Protein AF-A0A3B8U993-F1 (afdb_monomer)

Sequence (483 aa):
MKATYLSRSAKITALLLCTVLLACLLTGCTVPVTQRNLIAAALGPTAASFFPNSAQVQTDTAGAALPCYYDTASGTTYYVCEDLNKVSATEYGYTLRAFYFQNGVLRNRTLATRTVLYNASGQTFTSCRDYAGNAITDADYENYADRYFSSCSKVSVSLDSGTAAANQPLVVTPTPTPIPTPAPTPTPEPASYYGPAPVITKNPTSESLAIGGTTWFISHAQNASRLTWQAVSPAGLVYTTAEALSLHPGLVLENQANDTLAVRNVPASLNGWGFQARFEGTGGVAVSSAAYIYVGDYVGAYQSVLSAYRAAYQVGGHTAQYAVSSGLSPMIAHSSHVGYAFKDLDKDGIPELFIAGLNTDDEARSVMYDVYTLSGGVPARIAVSSDQEKFYLCTDNALFCEGSRGAGLAHAFIYRFSNNSLRAVEGYMSTFTGSSRDGYYYQSGSYSPEPRDGDVPVSQSTFSSRVYERENTVFQLLLTQIA

Foldseek 3Di:
DDDPPPACVVVVVVVVVVVVVVLVVPPPPDDPPVLVVLLVVVCPPPPPPDDDDDDDDPPPDPWDFFKWWADPVVRKIWTWDKDWHDPDPFKIKIWIKIWIDDPNDIDMATAKMKMWGQDPVRDIDIWIAGSVGDTDDPVCVVCRVCVVRVNTDIDTRTPDDDDDDDDDDDDDDYDDDDDDDDDDDDDDDPPQPQDAWKAWPDFFAAFEDEQQDKDKTFTDTPQFPAKAKWKAALVRDIHHPVVVCVQFPQWDWDDPDRTMIITGNHHQSQANMWMWMWTQHSNGIDIHDTHGYHYDNVCVLCVVVLVLQVVCLVVVVQALVSQVVSVWFRCSVFANFKFWDWDCLAPPSWTKIWIAHDPGDPVRQQWTQWIWGQDVSHTDTADGDHPFKTWFQFLNSWIWIWGDDPPGKTKIFIWGDDPRYTWTAKMWIWDDDDHDTDWIWIDGTHDDSDDDVPTHTDDPVVRVVVRVVRVVRGDHDDTDTSD

Secondary structure (DSSP, 8-state):
-------THHHHHHHHHHHHHHHHHHS-----HHHHHHHHHH--S--S-------------SSPPEEEEEETTTTEEEEEEEEEEE-SSSEEEEEEEEEEEETTEEEEEEEEEEEEEE-TTS-EEEEEEETTS-EE-HHHHHTHHHHHTTTSEEEEE----S-----------------PPPPPPPPPPP---PPPPPEEEE----EEEETT--EEEE-EEES-SEEEEEEE-TTS-EEEHHHHHHHSTT-EEEEETTTEEEEES--GGGTTEEEEEEEEETTEEEEPPPEEEEEE-HHHHTHHHHHHHHHHHHTT--SHHHHHHTTS-GGGGGEEEEEEEEE-SSSSS-PEEEEEEEEE-GGGTTEEEEEEEEETTEEEEEEE--SSEEEEEBTTSPEEEEEE-SSS-EEEEEEEEETTEEEEEEEEEEEEETTEEEEEEEEESS--SS--TTPEEE-HHHHHHHHHHHHTTBPPP-PEE--

Radius of gyration: 31.28 Å; Cα contacts (8 Å, |Δi|>4): 904; chains: 1; bounding box: 81×72×87 Å

pLDDT: mean 72.12, std 22.64, range [21.84, 97.94]

Structure (mmCIF, N/CA/C/O backbone):
data_AF-A0A3B8U993-F1
#
_entry.id   AF-A0A3B8U993-F1
#
loop_
_atom_site.group_PDB
_atom_site.id
_atom_site.type_symbol
_atom_site.label_atom_id
_atom_site.label_alt_id
_atom_site.label_comp_id
_atom_site.label_asym_id
_atom_site.label_entity_id
_atom_site.label_seq_id
_atom_site.pdbx_PDB_ins_code
_atom_site.Cartn_x
_atom_site.Cartn_y
_atom_site.Cartn_z
_atom_site.occupancy
_atom_site.B_iso_or_equiv
_atom_site.auth_seq_id
_atom_site.auth_comp_id
_atom_site.auth_asym_id
_atom_site.auth_atom_id
_atom_site.pdbx_PDB_model_num
ATOM 1 N N . MET A 1 1 ? -15.490 31.020 -18.865 1.00 29.59 1 MET A N 1
ATOM 2 C CA . MET A 1 1 ? -16.069 29.658 -18.799 1.00 29.59 1 MET A CA 1
ATOM 3 C C . MET A 1 1 ? -16.563 29.417 -17.385 1.00 29.59 1 MET A C 1
ATOM 5 O O . MET A 1 1 ? -15.827 29.698 -16.450 1.00 29.59 1 MET A O 1
ATOM 9 N N . LYS A 1 2 ? -17.830 29.012 -17.238 1.00 22.36 2 LYS A N 1
ATOM 10 C CA . LYS A 1 2 ? -18.519 28.809 -15.955 1.00 22.36 2 LYS A CA 1
ATOM 11 C C . LYS A 1 2 ? -17.889 27.635 -15.193 1.00 22.36 2 LYS A C 1
ATOM 13 O O . LYS A 1 2 ? -18.068 26.494 -15.603 1.00 22.36 2 LYS A O 1
ATOM 18 N N . ALA A 1 3 ? -17.197 27.911 -14.090 1.00 22.47 3 ALA A N 1
ATOM 19 C CA . ALA A 1 3 ? -16.941 26.906 -13.066 1.00 22.47 3 ALA A CA 1
ATOM 20 C C . ALA A 1 3 ? -18.228 26.749 -12.247 1.00 22.47 3 ALA A C 1
ATOM 22 O O . ALA A 1 3 ? -18.668 27.680 -11.572 1.00 22.47 3 ALA A O 1
ATOM 23 N N . THR A 1 4 ? -18.872 25.594 -12.367 1.00 23.33 4 THR A N 1
ATOM 24 C CA . THR A 1 4 ? -20.037 25.223 -11.566 1.00 23.33 4 THR A CA 1
ATOM 25 C C . THR A 1 4 ? -19.590 25.111 -10.107 1.00 23.33 4 THR A C 1
ATOM 27 O O . THR A 1 4 ? -19.001 24.112 -9.705 1.00 23.33 4 THR A O 1
ATOM 30 N N . TYR A 1 5 ? -19.817 26.163 -9.316 1.00 22.88 5 TYR A N 1
ATOM 31 C CA . TYR A 1 5 ? -19.627 26.140 -7.868 1.00 22.88 5 TYR A CA 1
ATOM 32 C C . TYR A 1 5 ? -20.626 25.144 -7.264 1.00 22.88 5 TYR A C 1
ATOM 34 O O . TYR A 1 5 ? -21.786 25.472 -7.022 1.00 22.88 5 TYR A O 1
ATOM 42 N N . LEU A 1 6 ? -20.179 23.914 -7.009 1.00 25.19 6 LEU A N 1
ATOM 43 C CA . LEU A 1 6 ? -20.832 23.054 -6.029 1.00 25.19 6 LEU A CA 1
ATOM 44 C C . LEU A 1 6 ? -20.708 23.760 -4.674 1.00 25.19 6 LEU A C 1
ATOM 46 O O . LEU A 1 6 ? -19.609 23.915 -4.140 1.00 25.19 6 LEU A O 1
ATOM 50 N N . SER A 1 7 ? -21.831 24.268 -4.163 1.00 25.94 7 SER A N 1
ATOM 51 C CA . SER A 1 7 ? -21.868 24.977 -2.883 1.00 25.94 7 SER A CA 1
ATOM 52 C C . SER A 1 7 ? -21.294 24.094 -1.765 1.00 25.94 7 SER A C 1
ATOM 54 O O . SER A 1 7 ? -21.524 22.881 -1.737 1.00 25.94 7 SER A O 1
ATOM 56 N N . ARG A 1 8 ? -20.554 24.698 -0.821 1.00 31.70 8 ARG A N 1
ATOM 57 C CA . ARG A 1 8 ? -19.961 24.028 0.358 1.00 31.70 8 ARG A CA 1
ATOM 58 C C . ARG A 1 8 ? -20.963 23.181 1.161 1.00 31.70 8 ARG A C 1
ATOM 60 O O . ARG A 1 8 ? -20.534 22.275 1.869 1.00 31.70 8 ARG A O 1
ATOM 67 N N . SER A 1 9 ? -22.267 23.408 0.980 1.00 31.33 9 SER A N 1
ATOM 68 C CA . SER A 1 9 ? -23.347 22.576 1.517 1.00 31.33 9 SER A CA 1
ATOM 69 C C . SER A 1 9 ? -23.180 21.093 1.162 1.00 31.33 9 SER A C 1
ATOM 71 O O . SER A 1 9 ? -23.386 20.258 2.029 1.00 31.33 9 SER A O 1
ATOM 73 N N . ALA A 1 10 ? -22.727 20.739 -0.048 1.00 28.20 10 ALA A N 1
ATOM 74 C CA . ALA A 1 10 ? -22.593 19.333 -0.452 1.00 28.20 10 ALA A CA 1
ATOM 75 C C . ALA A 1 10 ? -21.466 18.580 0.289 1.00 28.20 10 ALA A C 1
ATOM 77 O O . ALA A 1 10 ? -21.561 17.371 0.486 1.00 28.20 10 ALA A O 1
ATOM 78 N N . LYS A 1 11 ? -20.416 19.288 0.737 1.00 32.31 11 LYS A N 1
ATOM 79 C CA . LYS A 1 11 ? -19.276 18.691 1.459 1.00 32.31 11 LYS A CA 1
ATOM 80 C C . LYS A 1 11 ? -19.574 18.468 2.945 1.00 32.31 11 LYS A C 1
ATOM 82 O O . LYS A 1 11 ? -19.127 17.472 3.501 1.00 32.31 11 LYS A O 1
ATOM 87 N N . ILE A 1 12 ? -20.362 19.349 3.564 1.00 35.53 12 ILE A N 1
ATOM 88 C CA . ILE A 1 12 ? -20.802 19.192 4.961 1.00 35.53 12 ILE A CA 1
ATOM 89 C C . ILE A 1 12 ? -21.883 18.111 5.052 1.00 35.53 12 ILE A C 1
ATOM 91 O O . ILE A 1 12 ? -21.781 17.231 5.899 1.00 35.53 12 ILE A O 1
ATOM 95 N N . THR A 1 13 ? -22.833 18.073 4.107 1.00 34.38 13 THR A N 1
ATOM 96 C CA . THR A 1 13 ? -23.844 17.006 4.048 1.00 34.38 13 THR A CA 1
ATOM 97 C C . THR A 1 13 ? -23.217 15.616 3.865 1.00 34.38 13 THR A C 1
ATOM 99 O O . THR A 1 13 ? -23.714 14.668 4.456 1.00 34.38 13 THR A O 1
ATOM 102 N N . ALA A 1 14 ? -22.105 15.482 3.128 1.00 32.84 14 ALA A N 1
ATOM 103 C CA . ALA A 1 14 ? -21.387 14.211 2.958 1.00 32.84 14 ALA A CA 1
ATOM 104 C C . ALA A 1 14 ? -20.614 13.761 4.217 1.00 32.84 14 ALA A C 1
ATOM 106 O O . ALA A 1 14 ? -20.603 12.574 4.539 1.00 32.84 14 ALA A O 1
ATOM 107 N N . LEU A 1 15 ? -20.003 14.697 4.954 1.00 38.47 15 LEU A N 1
ATOM 108 C CA . LEU A 1 15 ? -19.276 14.390 6.191 1.00 38.47 15 LEU A CA 1
ATOM 109 C C . LEU A 1 15 ? -20.244 14.028 7.329 1.00 38.47 15 LEU A C 1
ATOM 111 O O . LEU A 1 15 ? -20.003 13.069 8.054 1.00 38.47 15 LEU A O 1
ATOM 115 N N . LEU A 1 16 ? -21.384 14.724 7.416 1.00 39.06 16 LEU A N 1
ATOM 116 C CA . LEU A 1 16 ? -22.453 14.421 8.371 1.00 39.06 16 LEU A CA 1
ATOM 117 C C . LEU A 1 16 ? -23.240 13.154 7.999 1.00 39.06 16 LEU A C 1
ATOM 119 O O . LEU A 1 16 ? -23.689 12.447 8.898 1.00 39.06 16 LEU A O 1
ATOM 123 N N . LEU A 1 17 ? -23.347 12.821 6.701 1.00 38.59 17 LEU A N 1
ATOM 124 C CA . LEU A 1 17 ? -23.821 11.510 6.235 1.00 38.59 17 LEU A CA 1
ATOM 125 C C . LEU A 1 17 ? -22.990 10.394 6.875 1.00 38.59 17 LEU A C 1
ATOM 127 O O . LEU A 1 17 ? -23.565 9.461 7.422 1.00 38.59 17 LEU A O 1
ATOM 131 N N . CYS A 1 18 ? -21.658 10.518 6.863 1.00 37.22 18 CYS A N 1
ATOM 132 C CA . CYS A 1 18 ? -20.763 9.557 7.507 1.00 37.22 18 CYS A CA 1
ATOM 133 C C . CYS A 1 18 ? -20.989 9.491 9.023 1.00 37.22 18 CYS A C 1
ATOM 135 O O . CYS A 1 18 ? -21.113 8.395 9.557 1.00 37.22 18 CYS A O 1
ATOM 137 N N . THR A 1 19 ? -21.112 10.624 9.719 1.00 41.69 19 THR A N 1
ATOM 138 C CA . THR A 1 19 ? -21.264 10.640 11.187 1.00 41.69 19 THR A CA 1
ATOM 139 C C . THR A 1 19 ? -22.627 10.112 11.657 1.00 41.69 19 THR A C 1
ATOM 141 O O . THR A 1 19 ? -22.698 9.398 12.655 1.00 41.69 19 THR A O 1
ATOM 144 N N . VAL A 1 20 ? -23.710 10.395 10.922 1.00 37.22 20 VAL A N 1
ATOM 145 C CA . VAL A 1 20 ? -25.069 9.906 11.231 1.00 37.22 20 VAL A CA 1
ATOM 146 C C . VAL A 1 20 ? -25.235 8.424 10.859 1.00 37.22 20 VAL A C 1
ATOM 148 O O . VAL A 1 20 ? -25.866 7.678 11.612 1.00 37.22 20 VAL A O 1
ATOM 151 N N . LEU A 1 21 ? -24.625 7.956 9.758 1.00 40.69 21 LEU A N 1
ATOM 152 C CA . LEU A 1 21 ? -24.579 6.524 9.422 1.00 40.69 21 LEU A CA 1
ATOM 153 C C . LEU A 1 21 ? -23.723 5.726 10.421 1.00 40.69 21 LEU A C 1
ATOM 155 O O . LEU A 1 21 ? -24.114 4.619 10.793 1.00 40.69 21 LEU A O 1
ATOM 159 N N . LEU A 1 22 ? -22.620 6.298 10.918 1.00 39.06 22 LEU A N 1
ATOM 160 C CA . LEU A 1 22 ? -21.771 5.690 11.948 1.00 39.06 22 LEU A CA 1
ATOM 161 C C . LEU A 1 22 ? -22.490 5.625 13.313 1.00 39.06 22 LEU A C 1
ATOM 163 O O . LEU A 1 22 ? -22.424 4.604 13.994 1.00 39.06 22 LEU A O 1
ATOM 167 N N . ALA A 1 23 ? -23.272 6.651 13.674 1.00 37.06 23 ALA A N 1
ATOM 168 C CA . ALA A 1 23 ? -24.102 6.652 14.884 1.00 37.06 23 ALA A CA 1
ATOM 169 C C . ALA A 1 23 ? -25.239 5.606 14.846 1.00 37.06 23 ALA A C 1
ATOM 171 O O . ALA A 1 23 ? -25.554 5.006 15.876 1.00 37.06 23 ALA A O 1
ATOM 172 N N . CYS A 1 24 ? -25.822 5.333 13.669 1.00 35.84 24 CYS A N 1
ATOM 173 C CA . CYS A 1 24 ? -26.823 4.269 13.483 1.00 35.84 24 CYS A CA 1
ATOM 174 C C . CYS A 1 24 ? -26.232 2.853 13.614 1.00 35.84 24 CYS A C 1
ATOM 176 O O . CYS A 1 24 ? -26.935 1.935 14.036 1.00 35.84 24 CYS A O 1
ATOM 178 N N . LEU A 1 25 ? -24.956 2.672 13.257 1.00 37.16 25 LEU A N 1
ATOM 179 C CA . LEU A 1 25 ? -24.242 1.391 13.337 1.00 37.16 25 LEU A CA 1
ATOM 180 C C . LEU A 1 25 ? -23.706 1.090 14.749 1.00 37.16 25 LEU A C 1
ATOM 182 O O . LEU A 1 25 ? -23.611 -0.079 15.116 1.00 37.16 25 LEU A O 1
ATOM 186 N N . LEU A 1 26 ? -23.395 2.120 15.548 1.00 34.59 26 LEU A N 1
ATOM 187 C CA . LEU A 1 26 ? -22.690 1.980 16.833 1.00 34.59 26 LEU A CA 1
ATOM 188 C C . LEU A 1 26 ? -23.579 1.968 18.093 1.00 34.59 26 LEU A C 1
ATOM 190 O O . LEU A 1 26 ? -23.107 1.545 19.144 1.00 34.59 26 LEU A O 1
ATOM 194 N N . THR A 1 27 ? -24.842 2.409 18.038 1.00 34.06 27 THR A N 1
ATOM 195 C CA . THR A 1 27 ? -25.625 2.694 19.269 1.00 34.06 27 THR A CA 1
ATOM 196 C C . THR A 1 27 ? -26.659 1.643 19.682 1.00 34.06 27 THR A C 1
ATOM 198 O O . THR A 1 27 ? -27.356 1.839 20.671 1.00 34.06 27 THR A O 1
ATOM 201 N N . GLY A 1 28 ? -26.779 0.501 18.995 1.00 31.83 28 GLY A N 1
ATOM 202 C CA . GLY A 1 28 ? -27.646 -0.595 19.466 1.00 31.83 28 GLY A CA 1
ATOM 203 C C . GLY A 1 28 ? -29.146 -0.264 19.568 1.00 31.83 28 GLY A C 1
ATOM 204 O O . GLY A 1 28 ? -29.906 -1.059 20.120 1.00 31.83 28 GLY A O 1
ATOM 205 N N . CYS A 1 29 ? -29.607 0.861 19.014 1.00 28.47 29 CYS A N 1
ATOM 206 C CA . CYS A 1 29 ? -31.029 1.181 18.949 1.00 28.47 29 CYS A CA 1
ATOM 207 C C . CYS A 1 29 ? -31.771 0.156 18.075 1.00 28.47 29 CYS A C 1
ATOM 209 O O . CYS A 1 29 ? -31.308 -0.246 17.001 1.00 28.47 29 CYS A O 1
ATOM 211 N N . THR A 1 30 ? -32.941 -0.281 18.537 1.00 31.62 30 THR A N 1
ATOM 212 C CA . THR A 1 30 ? -33.818 -1.249 17.867 1.00 31.62 30 THR A CA 1
ATOM 213 C C . THR A 1 30 ? -34.430 -0.661 16.596 1.00 31.62 30 THR A C 1
ATOM 215 O O . THR A 1 30 ? -35.595 -0.284 16.564 1.00 31.62 30 THR A O 1
ATOM 218 N N . VAL A 1 31 ? -33.639 -0.596 15.526 1.00 32.00 31 VAL A N 1
ATOM 219 C CA . VAL A 1 31 ? -34.139 -0.420 14.160 1.00 32.00 31 VAL A CA 1
ATOM 220 C C . VAL A 1 31 ? -34.565 -1.798 13.632 1.00 32.00 31 VAL A C 1
ATOM 222 O O . VAL A 1 31 ? -33.750 -2.730 13.687 1.00 32.00 31 VAL A O 1
ATOM 225 N N . PRO A 1 32 ? -35.805 -1.965 13.128 1.00 33.34 32 PRO A N 1
ATOM 226 C CA . PRO A 1 32 ? -36.284 -3.231 12.579 1.00 33.34 32 PRO A CA 1
ATOM 227 C C . PRO A 1 32 ? -35.337 -3.781 11.503 1.00 33.34 32 PRO A C 1
ATOM 229 O O . PRO A 1 32 ? -34.896 -3.057 10.609 1.00 33.34 32 PRO A O 1
ATOM 232 N N . VAL A 1 33 ? -35.037 -5.082 11.584 1.00 32.56 33 VAL A N 1
ATOM 233 C CA . VAL A 1 33 ? -34.058 -5.814 10.748 1.00 32.56 33 VAL A CA 1
ATOM 234 C C . VAL A 1 33 ? -34.261 -5.587 9.240 1.00 32.56 33 VAL A C 1
ATOM 236 O O . VAL A 1 33 ? -33.299 -5.560 8.476 1.00 32.56 33 VAL A O 1
ATOM 239 N N . THR A 1 34 ? -35.494 -5.329 8.809 1.00 31.52 34 THR A N 1
ATOM 240 C CA . THR A 1 34 ? -35.859 -5.026 7.419 1.00 31.52 34 THR A CA 1
ATOM 241 C C . THR A 1 34 ? -35.257 -3.725 6.876 1.00 31.52 34 THR A C 1
ATOM 243 O O . THR A 1 34 ? -35.004 -3.653 5.677 1.00 31.52 34 THR A O 1
ATOM 246 N N . GLN A 1 35 ? -34.952 -2.723 7.712 1.00 29.67 35 GLN A N 1
ATOM 247 C CA . GLN A 1 35 ? -34.279 -1.493 7.263 1.00 29.67 35 GLN A CA 1
ATOM 248 C C . GLN A 1 35 ? -32.744 -1.616 7.215 1.00 29.67 35 GLN A C 1
ATOM 250 O O . GLN A 1 35 ? -32.122 -0.926 6.411 1.00 29.67 35 GLN A O 1
ATOM 255 N N . ARG A 1 36 ? -32.124 -2.535 7.978 1.00 32.19 36 ARG A N 1
ATOM 256 C CA . ARG A 1 36 ? -30.661 -2.776 7.934 1.00 32.19 36 ARG A CA 1
ATOM 257 C C . ARG A 1 36 ? -30.197 -3.328 6.584 1.00 32.19 36 ARG A C 1
ATOM 259 O O . ARG A 1 36 ? -29.167 -2.905 6.069 1.00 32.19 36 ARG A O 1
ATOM 266 N N . ASN A 1 37 ? -30.989 -4.213 5.981 1.00 29.33 37 ASN A N 1
ATOM 267 C CA . ASN A 1 37 ? -30.657 -4.832 4.693 1.00 29.33 37 ASN A CA 1
ATOM 268 C C . ASN A 1 37 ? -30.822 -3.867 3.503 1.00 29.33 37 ASN A C 1
ATOM 270 O O . ASN A 1 37 ? -30.113 -3.994 2.509 1.00 29.33 37 ASN A O 1
ATOM 274 N N . LEU A 1 38 ? -31.708 -2.869 3.610 1.00 31.28 38 LEU A N 1
ATOM 275 C CA . LEU A 1 38 ? -31.892 -1.834 2.583 1.00 31.28 38 LEU A CA 1
ATOM 276 C C . LEU A 1 38 ? -30.735 -0.817 2.560 1.00 31.28 38 LEU A C 1
ATOM 278 O O . LEU A 1 38 ? -30.377 -0.331 1.491 1.00 31.28 38 LEU A O 1
ATOM 282 N N . ILE A 1 39 ? -30.115 -0.542 3.715 1.00 32.97 39 ILE A N 1
ATOM 283 C CA . ILE A 1 39 ? -28.972 0.383 3.846 1.00 32.97 39 ILE A CA 1
ATOM 284 C C . ILE A 1 39 ? -27.698 -0.215 3.225 1.00 32.97 39 ILE A C 1
ATOM 286 O O . ILE A 1 39 ? -26.967 0.490 2.534 1.00 32.97 39 ILE A O 1
ATOM 290 N N . ALA A 1 40 ? -27.472 -1.524 3.387 1.00 30.72 40 ALA A N 1
ATOM 291 C CA . ALA A 1 40 ? -26.372 -2.235 2.727 1.00 30.72 40 ALA A CA 1
ATOM 292 C C . ALA A 1 40 ? -26.562 -2.345 1.198 1.00 30.72 40 ALA A C 1
ATOM 294 O O . ALA A 1 40 ? -25.587 -2.317 0.454 1.00 30.72 40 ALA A O 1
ATOM 295 N N . ALA A 1 41 ? -27.810 -2.418 0.716 1.00 28.69 41 ALA A N 1
ATOM 296 C CA . ALA A 1 41 ? -28.128 -2.507 -0.712 1.00 28.69 41 ALA A CA 1
ATOM 297 C C . ALA A 1 41 ? -28.059 -1.158 -1.459 1.00 28.69 41 ALA A C 1
ATOM 299 O O . ALA A 1 41 ? -27.864 -1.141 -2.673 1.00 28.69 41 ALA A O 1
ATOM 300 N N . ALA A 1 42 ? -28.203 -0.025 -0.760 1.00 31.14 42 ALA A N 1
ATOM 301 C CA . ALA A 1 42 ? -28.101 1.310 -1.357 1.00 31.14 42 ALA A CA 1
ATOM 302 C C . ALA A 1 42 ? -26.644 1.766 -1.602 1.00 31.14 42 ALA A C 1
ATOM 304 O O . ALA A 1 42 ? -26.411 2.667 -2.406 1.00 31.14 42 ALA A O 1
ATOM 305 N N . LEU A 1 43 ? -25.666 1.137 -0.938 1.00 33.19 43 LEU A N 1
ATOM 306 C CA . LEU A 1 43 ? -24.234 1.461 -0.993 1.00 33.19 43 LEU A CA 1
ATOM 307 C C . LEU A 1 43 ? -23.465 0.605 -2.014 1.00 33.19 43 LEU A C 1
ATOM 309 O O . LEU A 1 43 ? -22.411 0.060 -1.703 1.00 33.19 43 LEU A O 1
ATOM 313 N N . GLY A 1 44 ? -23.960 0.490 -3.251 1.00 29.02 44 GLY A N 1
ATOM 314 C CA . GLY A 1 44 ? -23.157 -0.085 -4.341 1.00 29.02 44 GLY A CA 1
ATOM 315 C C . GLY A 1 44 ? -21.732 0.522 -4.409 1.00 29.02 44 GLY A C 1
ATOM 316 O O . GLY A 1 44 ? -21.503 1.611 -3.882 1.00 29.02 44 GLY A O 1
ATOM 317 N N . PRO A 1 45 ? -20.765 -0.143 -5.070 1.00 27.23 45 PRO A N 1
ATOM 318 C CA . PRO A 1 45 ? -19.313 0.022 -4.860 1.00 27.23 45 PRO A CA 1
ATOM 319 C C . PRO A 1 45 ? -18.685 1.376 -5.271 1.00 27.23 45 PRO A C 1
ATOM 321 O O . PRO A 1 45 ? -17.469 1.491 -5.380 1.00 27.23 45 PRO A O 1
ATOM 324 N N . THR A 1 46 ? -19.461 2.434 -5.490 1.00 29.92 46 THR A N 1
ATOM 325 C CA . THR A 1 46 ? -18.976 3.744 -5.945 1.00 29.92 46 THR A CA 1
ATOM 326 C C . THR A 1 46 ? -19.168 4.820 -4.879 1.00 29.92 46 THR A C 1
ATOM 328 O O . THR A 1 46 ? -20.112 5.603 -4.941 1.00 29.92 46 THR A O 1
ATOM 331 N N . ALA A 1 47 ? -18.245 4.893 -3.918 1.00 25.83 47 ALA A N 1
ATOM 332 C CA . ALA A 1 47 ? -18.118 6.039 -3.006 1.00 25.83 47 ALA A CA 1
ATOM 333 C C . ALA A 1 47 ? -16.688 6.617 -2.934 1.00 25.83 47 ALA A C 1
ATOM 335 O O . ALA A 1 47 ? -16.423 7.508 -2.133 1.00 25.83 47 ALA A O 1
ATOM 336 N N . ALA A 1 48 ? -15.766 6.161 -3.790 1.00 25.00 48 ALA A N 1
ATOM 337 C CA . ALA A 1 48 ? -14.365 6.591 -3.760 1.00 25.00 48 ALA A CA 1
ATOM 338 C C . ALA A 1 48 ? -14.036 7.814 -4.646 1.00 25.00 48 ALA A C 1
ATOM 340 O O . ALA A 1 48 ? -12.937 8.351 -4.561 1.00 25.00 48 ALA A O 1
ATOM 341 N N . SER A 1 49 ? -14.950 8.307 -5.491 1.00 24.20 49 SER A N 1
ATOM 342 C CA . SER A 1 49 ? -14.595 9.269 -6.553 1.00 24.20 49 SER A CA 1
ATOM 343 C C . SER A 1 49 ? -15.016 10.729 -6.315 1.00 24.20 49 SER A C 1
ATOM 345 O O . SER A 1 49 ? -15.299 11.436 -7.281 1.00 24.20 49 SER A O 1
ATOM 347 N N . PHE A 1 50 ? -15.083 11.220 -5.070 1.00 22.92 50 PHE A N 1
ATOM 348 C CA . PHE A 1 50 ? -15.552 12.593 -4.793 1.00 22.92 50 PHE A CA 1
ATOM 349 C C . PHE A 1 50 ? -14.662 13.430 -3.857 1.00 22.92 50 PHE A C 1
ATOM 351 O O . PHE A 1 50 ? -15.168 14.173 -3.021 1.00 22.92 50 PHE A O 1
ATOM 358 N N . PHE A 1 51 ? -13.337 13.418 -4.034 1.00 22.58 51 PHE A N 1
ATOM 359 C CA . PHE A 1 51 ? -12.480 14.447 -3.424 1.00 22.58 51 PHE A CA 1
ATOM 360 C C . PHE A 1 51 ? -11.344 14.896 -4.353 1.00 22.58 51 PHE A C 1
ATOM 362 O O . PHE A 1 51 ? -10.445 14.110 -4.634 1.00 22.58 51 PHE A O 1
ATOM 369 N N . PRO A 1 52 ? -11.301 16.184 -4.749 1.00 23.58 52 PRO A N 1
ATOM 370 C CA . PRO A 1 52 ? -10.041 16.860 -4.992 1.00 23.58 52 PRO A CA 1
ATOM 371 C C . PRO A 1 52 ? -9.754 17.881 -3.879 1.00 23.58 52 PRO A C 1
ATOM 373 O O . PRO A 1 52 ? -10.598 18.704 -3.509 1.00 23.58 52 PRO A O 1
ATOM 376 N N . ASN A 1 53 ? -8.504 17.809 -3.430 1.00 23.38 53 ASN A N 1
ATOM 377 C CA . ASN A 1 53 ? -7.670 18.792 -2.744 1.00 23.38 53 ASN A CA 1
ATOM 378 C C . ASN A 1 53 ? -8.014 19.249 -1.314 1.00 23.38 53 ASN A C 1
ATOM 380 O O . ASN A 1 53 ? -9.044 19.852 -1.010 1.00 23.38 53 ASN A O 1
ATOM 384 N N . SER A 1 54 ? -6.997 19.012 -0.482 1.00 31.44 54 SER A N 1
ATOM 385 C CA . SER A 1 54 ? -6.607 19.642 0.775 1.00 31.44 54 SER A CA 1
ATOM 386 C C . SER A 1 54 ? -7.115 21.074 0.988 1.00 31.44 54 SER A C 1
ATOM 388 O O . SER A 1 54 ? -6.608 22.032 0.404 1.00 31.44 54 SER A O 1
ATOM 390 N N . ALA A 1 55 ? -8.038 21.223 1.930 1.00 22.30 55 ALA A N 1
ATOM 391 C CA . ALA A 1 55 ? -8.147 22.407 2.772 1.00 22.30 55 ALA A CA 1
ATOM 392 C C . ALA A 1 55 ? -8.591 21.918 4.152 1.00 22.30 55 ALA A C 1
ATOM 394 O O . ALA A 1 55 ? -9.567 21.174 4.247 1.00 22.30 55 ALA A O 1
ATOM 395 N N . GLN A 1 56 ? -7.846 22.280 5.196 1.00 24.31 56 GLN A N 1
ATOM 396 C CA . GLN A 1 56 ? -8.170 21.913 6.570 1.00 24.31 56 GLN A CA 1
ATOM 397 C C . GLN A 1 56 ? -9.607 22.328 6.908 1.00 24.31 56 GLN A C 1
ATOM 399 O O . GLN A 1 56 ? -9.956 23.507 6.857 1.00 24.31 56 GLN A O 1
ATOM 404 N N . VAL A 1 57 ? -10.442 21.339 7.228 1.00 25.88 57 VAL A N 1
ATOM 405 C CA . VAL A 1 57 ? -11.751 21.541 7.845 1.00 25.88 57 VAL A CA 1
ATOM 406 C C . VAL A 1 57 ? -11.523 21.403 9.342 1.00 25.88 57 VAL A C 1
ATOM 408 O O . VAL A 1 57 ? -11.280 20.310 9.840 1.00 25.88 57 VAL A O 1
ATOM 411 N N . GLN A 1 58 ? -11.538 22.529 10.047 1.00 23.41 58 GLN A N 1
ATOM 412 C CA . GLN A 1 58 ? -11.516 22.565 11.502 1.00 23.41 58 GLN A CA 1
ATOM 413 C C . GLN A 1 58 ? -12.926 22.185 11.980 1.00 23.41 58 GLN A C 1
ATOM 415 O O . GLN A 1 58 ? -13.857 22.981 11.873 1.00 23.41 58 GLN A O 1
ATOM 420 N N . THR A 1 59 ? -13.120 20.937 12.404 1.00 28.80 59 THR A N 1
ATOM 421 C CA . THR A 1 59 ? -14.353 20.497 13.068 1.00 28.80 59 THR A CA 1
ATOM 422 C C . THR A 1 59 ? -14.254 20.869 14.540 1.00 28.80 59 THR A C 1
ATOM 424 O O . THR A 1 59 ? -13.632 20.151 15.321 1.00 28.80 59 THR A O 1
ATOM 427 N N . ASP A 1 60 ? -14.833 22.002 14.922 1.00 24.25 60 ASP A N 1
ATOM 428 C CA . ASP A 1 60 ? -14.917 22.433 16.322 1.00 24.25 60 ASP A CA 1
ATOM 429 C C . ASP A 1 60 ? -16.072 21.705 17.035 1.00 24.25 60 ASP A C 1
ATOM 431 O O . ASP A 1 60 ? -17.083 22.284 17.419 1.00 24.25 60 ASP A O 1
ATOM 435 N N . THR A 1 61 ? -16.008 20.374 17.060 1.00 31.47 61 THR A N 1
ATOM 436 C CA . THR A 1 61 ? -17.067 19.514 17.619 1.00 31.47 61 THR A CA 1
ATOM 437 C C . THR A 1 61 ? -16.491 18.245 18.240 1.00 31.47 61 THR A C 1
ATOM 439 O O . THR A 1 61 ? -17.049 17.155 18.143 1.00 31.47 61 THR A O 1
ATOM 442 N N . ALA A 1 62 ? -15.358 18.382 18.924 1.00 24.77 62 ALA A N 1
ATOM 443 C CA . ALA A 1 62 ? -14.978 17.405 19.932 1.00 24.77 62 ALA A CA 1
ATOM 444 C C . ALA A 1 62 ? -15.917 17.585 21.143 1.00 24.77 62 ALA A C 1
ATOM 446 O O . ALA A 1 62 ? -15.760 18.528 21.912 1.00 24.77 62 ALA A O 1
ATOM 447 N N . GLY A 1 63 ? -16.923 16.712 21.277 1.00 31.98 63 GLY A N 1
ATOM 448 C CA . GLY A 1 63 ? -17.717 16.568 22.509 1.00 31.98 63 GLY A CA 1
ATOM 449 C C . GLY A 1 63 ? -19.160 17.095 22.515 1.00 31.98 63 GLY A C 1
ATOM 450 O O . GLY A 1 63 ? -19.807 17.005 23.554 1.00 31.98 63 GLY A O 1
ATOM 451 N N . ALA A 1 64 ? -19.716 17.608 21.411 1.00 34.56 64 ALA A N 1
ATOM 452 C CA . ALA A 1 64 ? -21.128 18.013 21.399 1.00 34.56 64 ALA A CA 1
ATOM 453 C C . ALA A 1 64 ? -22.038 16.847 20.971 1.00 34.56 64 ALA A C 1
ATOM 455 O O . ALA A 1 64 ? -21.964 16.372 19.836 1.00 34.56 64 ALA A O 1
ATOM 456 N N . ALA A 1 65 ? -22.913 16.395 21.873 1.00 46.31 65 ALA A N 1
ATOM 457 C CA . ALA A 1 65 ? -23.985 15.455 21.554 1.00 46.31 65 ALA A CA 1
ATOM 458 C C . ALA A 1 65 ? -24.922 16.070 20.500 1.00 46.31 65 ALA A C 1
ATOM 460 O O . ALA A 1 65 ? -25.455 17.164 20.700 1.00 46.31 65 ALA A O 1
ATOM 461 N N . LEU A 1 66 ? -25.137 15.378 19.377 1.00 50.81 66 LEU A N 1
ATOM 462 C CA . LEU A 1 66 ? -26.103 15.829 18.375 1.00 50.81 66 LEU A CA 1
ATOM 463 C C . LEU A 1 66 ? -27.526 15.569 18.900 1.00 50.81 66 LEU A C 1
ATOM 465 O O . LEU A 1 66 ? -27.839 14.430 19.263 1.00 50.81 66 LEU A O 1
ATOM 469 N N . PRO A 1 67 ? -28.411 16.581 18.941 1.00 65.62 67 PRO A N 1
ATOM 470 C CA . PRO A 1 67 ? -29.790 16.373 19.353 1.00 65.62 67 PRO A CA 1
ATOM 471 C C . PRO A 1 67 ? -30.516 15.480 18.340 1.00 65.62 67 PRO A C 1
ATOM 473 O O . PRO A 1 67 ? -30.501 15.740 17.132 1.00 65.62 67 PRO A O 1
ATOM 476 N N . CYS A 1 68 ? -31.181 14.432 18.829 1.00 71.94 68 CYS A N 1
ATOM 477 C CA . CYS A 1 68 ? -32.014 13.570 17.999 1.00 71.94 68 CYS A CA 1
ATOM 478 C C . CYS A 1 68 ? -33.413 13.388 18.594 1.00 71.94 68 CYS A C 1
ATOM 480 O O . CYS A 1 68 ? -33.633 13.558 19.793 1.00 71.94 68 CYS A O 1
ATOM 482 N N . TYR A 1 69 ? -34.378 13.089 17.731 1.00 76.44 69 TYR A N 1
ATOM 483 C CA . TYR A 1 69 ? -35.793 13.021 18.082 1.00 76.44 69 TYR A CA 1
ATOM 484 C C . TYR A 1 69 ? -36.395 11.754 17.491 1.00 76.44 69 TYR A C 1
ATOM 486 O O . TYR A 1 69 ? -36.273 11.510 16.292 1.00 76.44 69 TYR A O 1
ATOM 494 N N . TYR A 1 70 ? -37.042 10.947 18.324 1.00 73.06 70 TYR A N 1
ATOM 495 C CA . TYR A 1 70 ? -37.703 9.718 17.904 1.00 73.06 70 TYR A CA 1
ATOM 496 C C . TYR A 1 70 ? -39.218 9.909 17.866 1.00 73.06 70 TYR A C 1
ATOM 498 O O . TYR A 1 70 ? -39.852 10.176 18.892 1.00 73.06 70 TYR A O 1
ATOM 506 N N . ASP A 1 71 ? -39.797 9.770 16.676 1.00 78.56 71 ASP A N 1
ATOM 507 C CA . ASP A 1 71 ? -41.239 9.766 16.469 1.00 78.56 71 ASP A CA 1
ATOM 508 C C . ASP A 1 71 ? -41.767 8.337 16.602 1.00 78.56 71 ASP A C 1
ATOM 510 O O . ASP A 1 71 ? -41.581 7.490 15.726 1.00 78.56 71 ASP A O 1
ATOM 514 N N . THR A 1 72 ? -42.449 8.073 17.712 1.00 65.12 72 THR A N 1
ATOM 515 C CA . THR A 1 72 ? -43.012 6.755 18.020 1.00 65.12 72 THR A CA 1
ATOM 516 C C . THR A 1 72 ? -44.166 6.371 17.094 1.00 65.12 72 THR A C 1
ATOM 518 O O . THR A 1 72 ? -44.382 5.180 16.880 1.00 65.12 72 THR A O 1
ATOM 521 N N . ALA A 1 73 ? -44.882 7.344 16.517 1.00 68.88 73 ALA A N 1
ATOM 522 C CA . ALA A 1 73 ? -46.022 7.080 15.644 1.00 68.88 73 ALA A CA 1
ATOM 523 C C . ALA A 1 73 ? -45.575 6.596 14.260 1.00 68.88 73 ALA A C 1
ATOM 525 O O . ALA A 1 73 ? -46.194 5.702 13.685 1.00 68.88 73 ALA A O 1
ATOM 526 N N . SER A 1 74 ? -44.489 7.167 13.733 1.00 70.06 74 SER A N 1
ATOM 527 C CA . SER A 1 74 ? -43.922 6.766 12.440 1.00 70.06 74 SER A CA 1
ATOM 528 C C . SER A 1 74 ? -42.751 5.785 12.551 1.00 70.06 74 SER A C 1
ATOM 530 O O . SER A 1 74 ? -42.335 5.225 11.538 1.00 70.06 74 SER A O 1
ATOM 532 N N . GLY A 1 75 ? -42.205 5.577 13.753 1.00 65.62 75 GLY A N 1
ATOM 533 C CA . GLY A 1 75 ? -40.973 4.813 13.973 1.00 65.62 75 GLY A CA 1
ATOM 534 C C . GLY A 1 75 ? -39.730 5.491 13.387 1.00 65.62 75 GLY A C 1
ATOM 535 O O . GLY A 1 75 ? -38.741 4.817 13.101 1.00 65.62 75 GLY A O 1
ATOM 536 N N . THR A 1 76 ? -39.783 6.806 13.157 1.00 70.50 76 THR A N 1
ATOM 537 C CA . THR A 1 76 ? -38.727 7.560 12.468 1.00 70.50 76 THR A CA 1
ATOM 538 C C . THR A 1 76 ? -37.830 8.282 13.467 1.00 70.50 76 THR A C 1
ATOM 540 O O . THR A 1 76 ? -38.315 9.014 14.329 1.00 70.50 76 THR A O 1
ATOM 543 N N . THR A 1 77 ? -36.513 8.141 13.306 1.00 71.81 77 THR A N 1
ATOM 544 C CA . THR A 1 77 ? -35.519 8.937 14.042 1.00 71.81 77 THR A CA 1
ATOM 545 C C . THR A 1 77 ? -35.044 10.113 13.193 1.00 71.81 77 THR A C 1
ATOM 547 O O . THR A 1 77 ? -34.610 9.928 12.054 1.00 71.81 77 THR A O 1
ATOM 550 N N . TYR A 1 78 ? -35.094 11.313 13.768 1.00 74.62 78 TYR A N 1
ATOM 551 C CA . TYR A 1 78 ? -34.613 12.559 13.180 1.00 74.62 78 TYR A CA 1
ATOM 552 C C . TYR A 1 78 ? -33.322 13.008 13.870 1.00 74.62 78 TYR A C 1
ATOM 554 O O . TYR A 1 78 ? -33.302 13.216 15.081 1.00 74.62 78 TYR A O 1
ATOM 562 N N . TYR A 1 79 ? -32.257 13.199 13.096 1.00 75.19 79 TYR A N 1
ATOM 563 C CA . TYR A 1 79 ? -30.970 13.725 13.556 1.00 75.19 79 TYR A CA 1
ATOM 564 C C . TYR A 1 79 ? -30.861 15.191 13.162 1.00 75.19 79 TYR A C 1
ATOM 566 O O . TYR A 1 79 ? -31.004 15.503 11.978 1.00 75.19 79 TYR A O 1
ATOM 574 N N . VAL A 1 80 ? -30.634 16.087 14.122 1.00 74.00 80 VAL A N 1
ATOM 575 C CA . VAL A 1 80 ? -30.618 17.529 13.859 1.00 74.00 80 VAL A CA 1
ATOM 576 C C . VAL A 1 80 ? -29.201 18.082 13.914 1.00 74.00 80 VAL A C 1
ATOM 578 O O . VAL A 1 80 ? -28.455 17.805 14.849 1.00 74.00 80 VAL A O 1
ATOM 581 N N . CYS A 1 81 ? -28.841 18.890 12.918 1.00 68.94 81 CYS A N 1
ATOM 582 C CA . CYS A 1 81 ? -27.582 19.626 12.897 1.00 68.94 81 CYS A CA 1
ATOM 583 C C . CYS A 1 81 ? -27.755 21.026 12.308 1.00 68.94 81 CYS A C 1
ATOM 585 O O . CYS A 1 81 ? -28.735 21.311 11.613 1.00 68.94 81 CYS A O 1
ATOM 587 N N . GLU A 1 82 ? -26.770 21.881 12.560 1.00 75.75 82 GLU A N 1
ATOM 588 C CA . GLU A 1 82 ? -26.669 23.205 11.961 1.00 75.75 82 GLU A CA 1
ATOM 589 C C . GLU A 1 82 ? -25.529 23.233 10.934 1.00 75.75 82 GLU A C 1
ATOM 591 O O . GLU A 1 82 ? -24.374 22.952 11.251 1.00 75.75 82 GLU A O 1
ATOM 596 N N . ASP A 1 83 ? -25.858 23.577 9.691 1.00 69.38 83 ASP A N 1
ATOM 597 C CA . ASP A 1 83 ? -24.881 23.791 8.629 1.00 69.38 83 ASP A CA 1
ATOM 598 C C . ASP A 1 83 ? -24.412 25.249 8.634 1.00 69.38 83 ASP A C 1
ATOM 600 O O . ASP A 1 83 ? -25.235 26.154 8.501 1.00 69.38 83 ASP A O 1
ATOM 604 N N . LEU A 1 84 ? -23.098 25.485 8.670 1.00 68.75 84 LEU A N 1
ATOM 605 C CA . LEU A 1 84 ? -22.508 26.811 8.467 1.00 68.75 84 LEU A CA 1
ATOM 606 C C . LEU A 1 84 ? -22.189 27.061 6.985 1.00 68.75 84 LEU A C 1
ATOM 608 O O . LEU A 1 84 ? -21.453 26.307 6.344 1.00 68.75 84 LEU A O 1
ATOM 612 N N . ASN A 1 85 ? -22.642 28.197 6.464 1.00 63.03 85 ASN A N 1
ATOM 613 C CA . ASN A 1 85 ? -22.309 28.709 5.143 1.00 63.03 85 ASN A CA 1
ATOM 614 C C . ASN A 1 85 ? -21.759 30.140 5.234 1.00 63.03 85 ASN A C 1
ATOM 616 O O . ASN A 1 85 ? -22.491 31.097 5.466 1.00 63.03 85 ASN A O 1
ATOM 620 N N . LYS A 1 86 ? -20.457 30.311 5.000 1.00 62.22 86 LYS A N 1
ATOM 621 C CA . LYS A 1 86 ? -19.842 31.642 4.922 1.00 62.22 86 LYS A CA 1
ATOM 622 C C . LYS A 1 86 ? -20.196 32.296 3.582 1.00 62.22 86 LYS A C 1
ATOM 624 O O . LYS A 1 86 ? -19.707 31.848 2.546 1.00 62.22 86 LYS A O 1
ATOM 629 N N . VAL A 1 87 ? -21.028 33.338 3.614 1.00 62.31 87 VAL A N 1
ATOM 630 C CA . VAL A 1 87 ? -21.529 34.043 2.420 1.00 62.31 87 VAL A CA 1
ATOM 631 C C . VAL A 1 87 ? -20.536 35.115 1.970 1.00 62.31 87 VAL A C 1
ATOM 633 O O . VAL A 1 87 ? -20.256 35.241 0.780 1.00 62.31 87 VAL A O 1
ATOM 636 N N . SER A 1 88 ? -19.942 35.847 2.914 1.00 62.38 88 SER A N 1
ATOM 637 C CA . SER A 1 88 ? -18.901 36.842 2.641 1.00 62.38 88 SER A CA 1
ATOM 638 C C . SER A 1 88 ? -17.914 36.955 3.811 1.00 62.38 88 SER A C 1
ATOM 640 O O . SER A 1 88 ? -17.937 36.157 4.749 1.00 62.38 88 SER A O 1
ATOM 642 N N . ALA A 1 89 ? -17.002 37.931 3.767 1.00 61.78 89 ALA A N 1
ATOM 643 C CA . ALA A 1 89 ? -16.107 38.210 4.891 1.00 61.78 89 ALA A CA 1
ATOM 644 C C . ALA A 1 89 ? -16.863 38.667 6.154 1.00 61.78 89 ALA A C 1
ATOM 646 O O . ALA A 1 89 ? -16.371 38.458 7.261 1.00 61.78 89 ALA A O 1
ATOM 647 N N . THR A 1 90 ? -18.053 39.244 5.981 1.00 63.00 90 THR A N 1
ATOM 648 C CA . THR A 1 90 ? -18.863 39.859 7.038 1.00 63.00 90 THR A CA 1
ATOM 649 C C . THR A 1 90 ? -20.257 39.242 7.158 1.00 63.00 90 THR A C 1
ATOM 651 O O . THR A 1 90 ? -21.064 39.731 7.937 1.00 63.00 90 THR A O 1
ATOM 654 N N . GLU A 1 91 ? -20.558 38.168 6.425 1.00 70.00 91 GLU A N 1
ATOM 655 C CA . GLU A 1 91 ? -21.873 37.521 6.422 1.00 70.00 91 GLU A CA 1
ATOM 656 C C . GLU A 1 91 ? -21.751 36.001 6.525 1.00 70.00 91 GLU A C 1
ATOM 658 O O . GLU A 1 91 ? -21.053 35.357 5.730 1.00 70.00 91 GLU A O 1
ATOM 663 N N . TYR A 1 92 ? -22.482 35.430 7.480 1.00 66.06 92 TYR A N 1
ATOM 664 C CA . TYR A 1 92 ? -22.545 33.997 7.739 1.00 66.06 92 TYR A CA 1
ATOM 665 C C . TYR A 1 92 ? -24.002 33.547 7.778 1.00 66.06 92 TYR A C 1
ATOM 667 O O . TYR A 1 92 ? -24.805 34.067 8.546 1.00 66.06 92 TYR A O 1
ATOM 675 N N . GLY A 1 93 ? -24.338 32.577 6.936 1.00 67.81 93 GLY A N 1
ATOM 676 C CA . GLY A 1 93 ? -25.617 31.885 6.944 1.00 67.81 93 GLY A CA 1
ATOM 677 C C . GLY A 1 93 ? -25.501 30.555 7.676 1.00 67.81 93 GLY A C 1
ATOM 678 O O . GLY A 1 93 ? -24.502 29.856 7.554 1.00 67.81 93 GLY A O 1
ATOM 679 N N . TYR A 1 94 ? -26.546 30.190 8.394 1.00 78.19 94 TYR A N 1
ATOM 680 C CA . TYR A 1 94 ? -26.684 28.956 9.142 1.00 78.19 94 TYR A CA 1
ATOM 681 C C . TYR A 1 94 ? -28.001 28.295 8.746 1.00 78.19 94 TYR A C 1
ATOM 683 O O . TYR A 1 94 ? -29.008 28.975 8.529 1.00 78.19 94 TYR A O 1
ATOM 691 N N . THR A 1 95 ? -28.003 26.975 8.590 1.00 77.44 95 THR A N 1
ATOM 692 C CA . THR A 1 95 ? -29.209 26.208 8.254 1.00 77.44 95 THR A CA 1
ATOM 693 C C . THR A 1 95 ? -29.368 25.045 9.214 1.00 77.44 95 THR A C 1
ATOM 695 O O . THR A 1 95 ? -28.585 24.102 9.178 1.00 77.44 95 THR A O 1
ATOM 698 N N . LEU A 1 96 ? -30.420 25.078 10.024 1.00 81.00 96 LEU A N 1
ATOM 699 C CA . LEU A 1 96 ? -30.807 23.970 10.883 1.00 81.00 96 LEU A CA 1
ATOM 700 C C . LEU A 1 96 ? -31.560 22.927 10.048 1.00 81.00 96 LEU A C 1
ATOM 702 O O . LEU A 1 96 ? -32.577 23.247 9.422 1.00 81.00 96 LEU A O 1
ATOM 706 N N . ARG A 1 97 ? -31.087 21.678 10.023 1.00 80.75 97 ARG A N 1
ATOM 707 C CA . ARG A 1 97 ? -31.715 20.575 9.277 1.00 80.75 97 ARG A CA 1
ATOM 708 C C . ARG A 1 97 ? -31.967 19.361 10.150 1.00 80.75 97 ARG A C 1
ATOM 710 O O . ARG A 1 97 ? -31.179 19.057 11.033 1.00 80.75 97 ARG A O 1
ATOM 717 N N . ALA A 1 98 ? -33.026 18.630 9.817 1.00 79.75 98 ALA A N 1
ATOM 718 C CA . ALA A 1 98 ? -33.269 17.272 10.277 1.00 79.75 98 ALA A CA 1
ATOM 719 C C . ALA A 1 98 ? -32.980 16.262 9.161 1.00 79.75 98 ALA A C 1
ATOM 721 O O . ALA A 1 98 ? -33.470 16.416 8.040 1.00 79.75 98 ALA A O 1
ATOM 722 N N . PHE A 1 99 ? -32.255 15.199 9.485 1.00 76.00 99 PHE A N 1
ATOM 723 C CA . PHE A 1 99 ? -31.996 14.045 8.628 1.00 76.00 99 PHE A CA 1
ATOM 724 C C . PHE A 1 99 ? -32.752 12.830 9.153 1.00 76.00 99 PHE A C 1
ATOM 726 O O . PHE A 1 99 ? -32.791 12.610 10.359 1.00 76.00 99 PHE A O 1
ATOM 733 N N . TYR A 1 100 ? -33.354 12.045 8.264 1.00 72.88 100 TYR A N 1
ATOM 734 C CA . TYR A 1 100 ? -34.119 10.854 8.637 1.00 72.88 100 TYR A CA 1
ATOM 735 C C . TYR A 1 100 ? -34.161 9.847 7.492 1.00 72.88 100 TYR A C 1
ATOM 737 O O . TYR A 1 100 ? -34.054 10.214 6.322 1.00 72.88 100 TYR A O 1
ATOM 745 N N . PHE A 1 101 ? -34.345 8.570 7.813 1.00 62.38 101 PHE A N 1
ATOM 746 C CA . PHE A 1 101 ? -34.541 7.533 6.806 1.00 62.38 101 PHE A CA 1
ATOM 747 C C . PHE A 1 101 ? -36.027 7.337 6.534 1.00 62.38 101 PHE A C 1
ATOM 749 O O . PHE A 1 101 ? -36.818 7.131 7.448 1.00 62.38 101 PHE A O 1
ATOM 756 N N . GLN A 1 102 ? -36.401 7.352 5.259 1.00 64.69 102 GLN A N 1
ATOM 757 C CA . GLN A 1 102 ? -37.745 7.010 4.815 1.00 64.69 102 GLN A CA 1
ATOM 758 C C . GLN A 1 102 ? -37.632 5.961 3.715 1.00 64.69 102 GLN A C 1
ATOM 760 O O . GLN A 1 102 ? -37.029 6.213 2.672 1.00 64.69 102 GLN A O 1
ATOM 765 N N . ASN A 1 103 ? -38.194 4.773 3.952 1.00 58.34 103 ASN A N 1
ATOM 766 C CA . ASN A 1 103 ? -38.122 3.631 3.031 1.00 58.34 103 ASN A CA 1
ATOM 767 C C . ASN A 1 103 ? -36.680 3.274 2.615 1.00 58.34 103 ASN A C 1
ATOM 769 O O . ASN A 1 103 ? -36.412 3.002 1.449 1.00 58.34 103 ASN A O 1
ATOM 773 N N . GLY A 1 104 ? -35.736 3.328 3.563 1.00 47.88 104 GLY A N 1
ATOM 774 C CA . GLY A 1 104 ? -34.319 3.033 3.314 1.00 47.88 104 GLY A CA 1
ATOM 775 C C . GLY A 1 104 ? -33.546 4.139 2.586 1.00 47.88 104 GLY A C 1
ATOM 776 O O . GLY A 1 104 ? -32.345 4.004 2.386 1.00 47.88 104 GLY A O 1
ATOM 777 N N . VAL A 1 105 ? -34.196 5.251 2.230 1.00 47.59 105 VAL A N 1
ATOM 778 C CA . VAL A 1 105 ? -33.553 6.405 1.595 1.00 47.59 105 VAL A CA 1
ATOM 779 C C . VAL A 1 105 ? -33.333 7.494 2.634 1.00 47.59 105 VAL A C 1
ATOM 781 O O . VAL A 1 105 ? -34.268 7.891 3.334 1.00 47.59 105 VAL A O 1
ATOM 784 N N . LEU A 1 106 ? -32.106 8.006 2.711 1.00 57.12 106 LEU A N 1
ATOM 785 C CA . LEU A 1 106 ? -31.800 9.160 3.544 1.00 57.12 106 LEU A CA 1
ATOM 786 C C . LEU A 1 106 ? -32.477 10.410 2.971 1.00 57.12 106 LEU A C 1
ATOM 788 O O . LEU A 1 106 ? -32.247 10.817 1.830 1.00 57.12 106 LEU A O 1
ATOM 792 N N . ARG A 1 107 ? -33.324 11.029 3.783 1.00 67.50 107 ARG A N 1
ATOM 793 C CA . ARG A 1 107 ? -34.002 12.292 3.516 1.00 67.50 107 ARG A CA 1
ATOM 794 C C . ARG A 1 107 ? -33.453 13.360 4.449 1.00 67.50 107 ARG A C 1
ATOM 796 O O . ARG A 1 107 ? -32.940 13.074 5.528 1.00 67.50 107 ARG A O 1
ATOM 803 N N . ASN A 1 108 ? -33.587 14.610 4.026 1.00 79.38 108 ASN A N 1
ATOM 804 C CA . ASN A 1 108 ? -33.351 15.758 4.887 1.00 79.38 108 ASN A CA 1
ATOM 805 C C . ASN A 1 108 ? -34.490 16.768 4.749 1.00 79.38 108 ASN A C 1
ATOM 807 O O . ASN A 1 108 ? -35.194 16.795 3.736 1.00 79.38 108 ASN A O 1
ATOM 811 N N . ARG A 1 109 ? -34.678 17.579 5.786 1.00 77.81 109 ARG A N 1
ATOM 812 C CA . ARG A 1 109 ? -35.622 18.692 5.827 1.00 77.81 109 ARG A CA 1
ATOM 813 C C . ARG A 1 109 ? -34.957 19.875 6.516 1.00 77.81 109 ARG A C 1
ATOM 815 O O . ARG A 1 109 ? -34.444 19.733 7.621 1.00 77.81 109 ARG A O 1
ATOM 822 N N . THR A 1 110 ? -35.008 21.041 5.886 1.00 82.19 110 THR A N 1
ATOM 823 C CA . THR A 1 110 ? -34.649 22.301 6.542 1.00 82.19 110 THR A CA 1
ATOM 824 C C . THR A 1 110 ? -35.714 22.668 7.568 1.00 82.19 110 THR A C 1
ATOM 826 O O . THR A 1 110 ? -36.902 22.620 7.258 1.00 82.19 110 THR A O 1
ATOM 829 N N . LEU A 1 111 ? -35.286 23.016 8.779 1.00 83.62 111 LEU A N 1
ATOM 830 C CA . LEU A 1 111 ? -36.151 23.413 9.890 1.00 83.62 111 LEU A CA 1
ATOM 831 C C . LEU A 1 111 ? -36.180 24.932 10.064 1.00 83.62 111 LEU A C 1
ATOM 833 O O . LEU A 1 111 ? -37.248 25.509 10.243 1.00 83.62 111 LEU A O 1
ATOM 837 N N . ALA A 1 112 ? -35.013 25.571 10.001 1.00 83.88 112 ALA A N 1
ATOM 838 C CA . ALA A 1 112 ? -34.864 27.010 10.165 1.00 83.88 112 ALA A CA 1
ATOM 839 C C . ALA A 1 112 ? -33.550 27.495 9.538 1.00 83.88 112 ALA A C 1
ATOM 841 O O . ALA A 1 112 ? -32.633 26.711 9.287 1.00 83.88 112 ALA A O 1
ATOM 842 N N . THR A 1 113 ? -33.443 28.799 9.305 1.00 81.31 113 THR A N 1
ATOM 843 C CA . THR A 1 113 ? -32.222 29.460 8.828 1.00 81.31 113 THR A CA 1
ATOM 844 C C . THR A 1 113 ? -31.904 30.678 9.677 1.00 81.31 113 THR A C 1
ATOM 846 O O . THR A 1 113 ? -32.822 31.398 10.069 1.00 81.31 113 THR A O 1
ATOM 849 N N . ARG A 1 114 ? -30.619 30.950 9.887 1.00 87.00 114 ARG A N 1
ATOM 850 C CA . ARG A 1 114 ? -30.121 32.141 10.576 1.00 87.00 114 ARG A CA 1
ATOM 851 C C . ARG A 1 114 ? -29.059 32.827 9.728 1.00 87.00 114 ARG A C 1
ATOM 853 O O . ARG A 1 114 ? -28.191 32.163 9.183 1.00 87.00 114 ARG A O 1
ATOM 860 N N . THR A 1 115 ? -29.090 34.147 9.649 1.00 81.31 115 THR A N 1
ATOM 861 C CA . THR A 1 115 ? -28.041 34.952 9.016 1.00 81.31 115 THR A CA 1
ATOM 862 C C . THR A 1 115 ? -27.467 35.911 10.041 1.00 81.31 115 THR A C 1
ATOM 864 O O . THR A 1 115 ? -28.222 36.650 10.670 1.00 81.31 115 THR A O 1
ATOM 867 N N . VAL A 1 116 ? -26.143 35.913 10.177 1.00 79.81 116 VAL A N 1
ATOM 868 C CA . VAL A 1 116 ? -25.374 36.808 11.043 1.00 79.81 116 VAL A CA 1
ATOM 869 C C . VAL A 1 116 ? -24.513 37.718 10.172 1.00 79.81 116 VAL A C 1
ATOM 871 O O . VAL A 1 116 ? -23.672 37.250 9.400 1.00 79.81 116 VAL A O 1
ATOM 874 N N . LEU A 1 117 ? -24.723 39.025 10.303 1.00 73.94 117 LEU A N 1
ATOM 875 C CA . LEU A 1 117 ? -23.968 40.076 9.626 1.00 73.94 117 LEU A CA 1
ATOM 876 C C . LEU A 1 117 ? -23.083 40.816 10.627 1.00 73.94 117 LEU A C 1
ATOM 878 O O . LEU A 1 117 ? -23.566 41.260 11.662 1.00 73.94 117 LEU A O 1
ATOM 882 N N . TYR A 1 118 ? -21.814 41.006 10.296 1.00 70.62 118 TYR A N 1
ATOM 883 C CA . TYR A 1 118 ? -20.854 41.772 11.084 1.00 70.62 118 TYR A CA 1
ATOM 884 C C . TYR A 1 118 ? -20.666 43.153 10.456 1.00 70.62 118 TYR A C 1
ATOM 886 O O . TYR A 1 118 ? -20.296 43.261 9.286 1.00 70.62 118 TYR A O 1
ATOM 894 N N . ASN A 1 119 ? -20.908 44.223 11.213 1.00 72.56 119 ASN A N 1
ATOM 895 C CA . ASN A 1 119 ? -20.577 45.570 10.747 1.00 72.56 119 ASN A CA 1
ATOM 896 C C . ASN A 1 119 ? -19.080 45.883 10.940 1.00 72.56 119 ASN A C 1
ATOM 898 O O . ASN A 1 119 ? -18.349 45.141 11.597 1.00 72.56 119 ASN A O 1
ATOM 902 N N . ALA A 1 120 ? -18.617 47.005 10.379 1.00 63.06 120 ALA A N 1
ATOM 903 C CA . ALA A 1 120 ? -17.216 47.437 10.468 1.00 63.06 120 ALA A CA 1
ATOM 904 C C . ALA A 1 120 ? -16.727 47.680 11.914 1.00 63.06 120 ALA A C 1
ATOM 906 O O . ALA A 1 120 ? -15.525 47.692 12.161 1.00 63.06 120 ALA A O 1
ATOM 907 N N . SER A 1 121 ? -17.652 47.845 12.862 1.00 64.50 121 SER A N 1
ATOM 908 C CA . SER A 1 121 ? -17.404 48.020 14.298 1.00 64.50 121 SER A CA 1
ATOM 909 C C . SER A 1 121 ? -17.339 46.690 15.066 1.00 64.50 121 SER A C 1
ATOM 911 O O . SER A 1 121 ? -17.123 46.703 16.275 1.00 64.50 121 SER A O 1
ATOM 913 N N . GLY A 1 122 ? -17.584 45.554 14.400 1.00 61.50 122 GLY A N 1
ATOM 914 C CA . GLY A 1 122 ? -17.658 44.224 15.013 1.00 61.50 122 GLY A CA 1
ATOM 915 C C . GLY A 1 122 ? -19.002 43.880 15.669 1.00 61.50 122 GLY A C 1
ATOM 916 O O . GLY A 1 122 ? -19.111 42.828 16.292 1.00 61.50 122 GLY A O 1
ATOM 917 N N . GLN A 1 123 ? -20.032 44.724 15.538 1.00 60.88 123 GLN A N 1
ATOM 918 C CA . GLN A 1 123 ? -21.378 44.417 16.035 1.00 60.88 123 GLN A CA 1
ATOM 919 C C . GLN A 1 123 ? -22.100 43.454 15.087 1.00 60.88 123 GLN A C 1
ATOM 921 O O . GLN A 1 123 ? -21.966 43.560 13.863 1.00 60.88 123 GLN A O 1
ATOM 926 N N . THR A 1 124 ? -22.892 42.547 15.658 1.00 79.19 124 THR A N 1
ATOM 927 C CA . THR A 1 124 ? -23.652 41.532 14.926 1.00 79.19 124 THR A CA 1
ATOM 928 C C . THR A 1 124 ? -25.108 41.944 14.712 1.00 79.19 124 THR A C 1
ATOM 930 O O . THR A 1 124 ? -25.780 42.425 15.623 1.00 79.19 124 THR A O 1
ATOM 933 N N . PHE A 1 125 ? -25.616 41.715 13.504 1.00 75.50 125 PHE A N 1
ATOM 934 C CA . PHE A 1 125 ? -27.039 41.757 13.178 1.00 75.50 125 PHE A CA 1
ATOM 935 C C . PHE A 1 125 ? -27.494 40.351 12.803 1.00 75.50 125 PHE A C 1
ATOM 937 O O . PHE A 1 125 ? -27.030 39.795 11.807 1.00 75.50 125 PHE A O 1
ATOM 944 N N . THR A 1 126 ? -28.403 39.789 13.596 1.00 85.19 126 THR A N 1
ATOM 945 C CA . THR A 1 126 ? -28.923 38.433 13.397 1.00 85.19 126 THR A CA 1
ATOM 946 C C . THR A 1 126 ? -30.350 38.484 12.865 1.00 85.19 126 THR A C 1
ATOM 948 O O . THR A 1 126 ? -31.192 39.211 13.391 1.00 85.19 126 THR A O 1
ATOM 951 N N . SER A 1 127 ? -30.639 37.698 11.830 1.00 86.88 127 SER A N 1
ATOM 952 C CA . SER A 1 127 ? -32.000 37.479 11.334 1.00 86.88 127 SER A CA 1
ATOM 953 C C . SER A 1 127 ? -32.272 35.988 11.184 1.00 86.88 127 SER A C 1
ATOM 955 O O . SER A 1 127 ? -31.461 35.275 10.597 1.00 86.88 127 SER A O 1
ATOM 957 N N . CYS A 1 128 ? -33.406 35.517 11.704 1.00 87.88 128 CYS A N 1
ATOM 958 C CA . CYS A 1 128 ? -33.771 34.103 11.682 1.00 87.88 128 CYS A CA 1
ATOM 959 C C . CYS A 1 128 ? -35.128 33.899 11.002 1.00 87.88 128 CYS A C 1
ATOM 961 O O . CYS A 1 128 ? -36.026 34.740 11.100 1.00 87.88 128 CYS A O 1
ATOM 963 N N . ARG A 1 129 ? -35.279 32.774 10.299 1.00 83.00 129 ARG A N 1
ATOM 964 C CA . ARG A 1 129 ? -36.532 32.351 9.663 1.00 83.00 129 ARG A CA 1
ATOM 965 C C . ARG A 1 129 ? -36.806 30.876 9.901 1.00 83.00 129 ARG A C 1
ATOM 967 O O . ARG A 1 129 ? -35.869 30.085 9.960 1.00 83.00 129 ARG A O 1
ATOM 974 N N . ASP A 1 130 ? -38.077 30.513 9.999 1.00 84.75 130 ASP A N 1
ATOM 975 C CA . ASP A 1 130 ? -38.504 29.115 10.023 1.00 84.75 130 ASP A CA 1
ATOM 976 C C . ASP A 1 130 ? -38.559 28.480 8.618 1.00 84.75 130 ASP A C 1
ATOM 978 O O . ASP A 1 130 ? -38.361 29.152 7.604 1.00 84.75 130 ASP A O 1
ATOM 982 N N . TYR A 1 131 ? -38.839 27.173 8.540 1.00 78.12 131 TYR A N 1
ATOM 983 C CA . TYR A 1 131 ? -38.956 26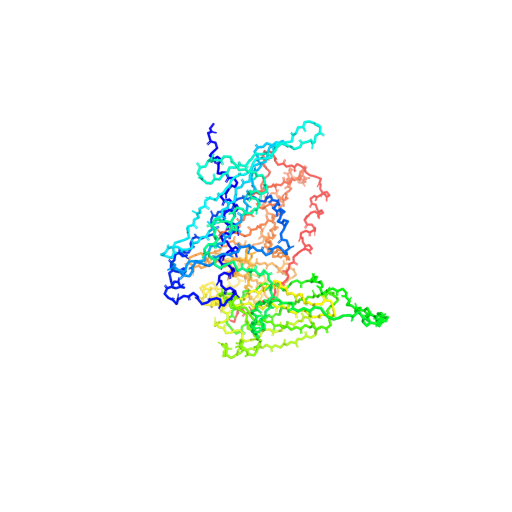.445 7.267 1.00 78.12 131 TYR A CA 1
ATOM 984 C C . TYR A 1 131 ? -40.078 26.962 6.352 1.00 78.12 131 TYR A C 1
ATOM 986 O O . TYR A 1 131 ? -40.049 26.696 5.150 1.00 78.12 131 TYR A O 1
ATOM 994 N N . ALA A 1 132 ? -41.064 27.675 6.903 1.00 76.94 132 ALA A N 1
ATOM 995 C CA . ALA A 1 132 ? -42.141 28.308 6.150 1.00 76.94 132 ALA A CA 1
ATOM 996 C C . ALA A 1 132 ? -41.770 29.731 5.680 1.00 76.94 132 ALA A C 1
ATOM 998 O O . ALA A 1 132 ? -42.524 30.348 4.930 1.00 76.94 132 ALA A O 1
ATOM 999 N N . GLY A 1 133 ? -40.596 30.240 6.073 1.00 78.38 133 GLY A N 1
ATOM 1000 C CA . GLY A 1 133 ? -40.070 31.554 5.708 1.00 78.38 133 GLY A CA 1
ATOM 1001 C C . GLY A 1 133 ? -40.480 32.693 6.649 1.00 78.38 133 GLY A C 1
ATOM 1002 O O . GLY A 1 133 ? -40.085 33.844 6.411 1.00 78.38 133 GLY A O 1
ATOM 1003 N N . ASN A 1 134 ? -41.227 32.404 7.719 1.00 86.94 134 ASN A N 1
ATOM 1004 C CA . ASN A 1 134 ? -41.651 33.400 8.701 1.00 86.94 134 ASN A CA 1
ATOM 1005 C C . ASN A 1 134 ? -40.462 33.846 9.549 1.00 86.94 134 ASN A C 1
ATOM 1007 O O . ASN A 1 134 ? -39.597 33.039 9.885 1.00 86.94 134 ASN A O 1
ATOM 1011 N N . ALA A 1 135 ? -40.421 35.128 9.911 1.00 88.81 135 ALA A N 1
ATOM 1012 C CA . ALA A 1 135 ? -39.391 35.638 10.808 1.00 88.81 135 ALA A CA 1
ATOM 1013 C C . ALA A 1 135 ? -39.575 35.059 12.220 1.00 88.81 135 ALA A C 1
ATOM 1015 O O . ALA A 1 135 ? -40.679 35.088 12.762 1.00 88.81 135 ALA A O 1
ATOM 1016 N N . ILE A 1 136 ? -38.485 34.567 12.806 1.00 89.00 136 ILE A N 1
ATOM 1017 C CA . ILE A 1 136 ? -38.427 34.048 14.179 1.00 89.00 136 ILE A CA 1
ATOM 1018 C C . ILE A 1 136 ? -37.304 34.753 14.944 1.00 89.00 136 ILE A C 1
ATOM 1020 O O . ILE A 1 136 ? -36.399 35.327 14.332 1.00 89.00 136 ILE A O 1
ATOM 1024 N N . THR A 1 137 ? -37.354 34.741 16.276 1.00 88.88 137 THR A N 1
ATOM 1025 C CA . THR A 1 137 ? -36.263 35.306 17.085 1.00 88.88 137 THR A CA 1
ATOM 1026 C C . THR A 1 137 ? -35.044 34.377 17.095 1.00 88.88 137 THR A C 1
ATOM 1028 O O . THR A 1 137 ? -35.151 33.193 16.780 1.00 88.88 137 THR A O 1
ATOM 1031 N N . ASP A 1 138 ? -33.875 34.893 17.477 1.00 82.38 138 ASP A N 1
ATOM 1032 C CA . ASP A 1 138 ? -32.662 34.072 17.619 1.00 82.38 138 ASP A CA 1
ATOM 1033 C C . ASP A 1 138 ? -32.823 33.009 18.724 1.00 82.38 138 ASP A C 1
ATOM 1035 O O . ASP A 1 138 ? -32.473 31.848 18.537 1.00 82.38 138 ASP A O 1
ATOM 1039 N N . ALA A 1 139 ? -33.499 33.353 19.826 1.00 81.31 139 ALA A N 1
ATOM 1040 C CA . ALA A 1 139 ? -33.849 32.389 20.870 1.00 81.31 139 ALA A CA 1
ATOM 1041 C C . ALA A 1 139 ? -34.819 31.300 20.371 1.00 81.31 139 ALA A C 1
ATOM 1043 O O . ALA A 1 139 ? -34.720 30.141 20.779 1.00 81.31 139 ALA A O 1
ATOM 1044 N N . ASP A 1 140 ? -35.756 31.650 19.484 1.00 79.62 140 ASP A N 1
ATOM 1045 C CA . ASP A 1 140 ? -36.652 30.670 18.864 1.00 79.62 140 ASP A CA 1
ATOM 1046 C C . ASP A 1 140 ? -35.920 29.771 17.873 1.00 79.62 140 ASP A C 1
ATOM 1048 O O . ASP A 1 140 ? -36.291 28.610 17.746 1.00 79.62 140 ASP A O 1
ATOM 1052 N N . TYR A 1 141 ? -34.894 30.289 17.195 1.00 85.38 141 TYR A N 1
ATOM 1053 C CA . TYR A 1 141 ? -34.038 29.518 16.301 1.00 85.38 141 TYR A CA 1
ATOM 1054 C C . TYR A 1 141 ? -33.241 28.452 17.069 1.00 85.38 141 TYR A C 1
ATOM 1056 O O . TYR A 1 141 ? -33.296 27.278 16.700 1.00 85.38 141 TYR A O 1
ATOM 1064 N N . GLU A 1 142 ? -32.597 28.823 18.182 1.00 82.44 142 GLU A N 1
ATOM 1065 C CA . GLU A 1 142 ? -31.827 27.886 19.023 1.00 82.44 142 GLU A CA 1
ATOM 1066 C C . GLU A 1 142 ? -32.695 26.754 19.598 1.00 82.44 142 GLU A C 1
ATOM 1068 O O . GLU A 1 142 ? -32.251 25.617 19.740 1.00 82.44 142 GLU A O 1
ATOM 1073 N N . ASN A 1 143 ? -33.973 27.036 19.868 1.00 83.19 143 ASN A N 1
ATOM 1074 C CA . ASN A 1 143 ? -34.926 26.056 20.397 1.00 83.19 143 ASN A CA 1
ATOM 1075 C C . ASN A 1 143 ? -35.869 25.483 19.321 1.00 83.19 143 ASN A C 1
ATOM 1077 O O . ASN A 1 143 ? -36.853 24.811 19.649 1.00 83.19 143 ASN A O 1
ATOM 1081 N N . TYR A 1 144 ? -35.620 25.755 18.034 1.00 82.31 144 TYR A N 1
ATOM 1082 C CA . TYR A 1 144 ? -36.601 25.483 16.981 1.00 82.31 144 TYR A CA 1
ATOM 1083 C C . TYR A 1 144 ? -36.858 23.985 16.809 1.00 82.31 144 TYR A C 1
ATOM 1085 O O . TYR A 1 144 ? -38.006 23.561 16.684 1.00 82.31 144 TYR A O 1
ATOM 1093 N N . ALA A 1 145 ? -35.801 23.169 16.844 1.00 83.19 145 ALA A N 1
ATOM 1094 C CA . ALA A 1 145 ? -35.912 21.719 16.708 1.00 83.19 145 ALA A CA 1
ATOM 1095 C C . ALA A 1 145 ? -36.738 21.085 17.838 1.00 83.19 145 ALA A C 1
ATOM 1097 O O . ALA A 1 145 ? -37.589 20.243 17.562 1.00 83.19 145 ALA A O 1
ATOM 1098 N N . ASP A 1 146 ? -36.556 21.549 19.077 1.00 83.38 146 ASP A N 1
ATOM 1099 C CA . ASP A 1 146 ? -37.317 21.070 20.236 1.00 83.38 146 ASP A CA 1
ATOM 1100 C C . ASP A 1 146 ? -38.814 21.350 20.097 1.00 83.38 146 ASP A C 1
ATOM 1102 O O . ASP A 1 146 ? -39.650 20.510 20.428 1.00 83.38 146 ASP A O 1
ATOM 1106 N N . ARG A 1 147 ? -39.175 22.519 19.558 1.00 83.62 147 ARG A N 1
ATOM 1107 C CA . ARG A 1 147 ? -40.580 22.862 19.302 1.00 83.62 147 ARG A CA 1
ATOM 1108 C C . ARG A 1 147 ? -41.147 22.094 18.114 1.00 83.62 147 ARG A C 1
ATOM 1110 O O . ARG A 1 147 ? -42.269 21.591 18.192 1.00 83.62 147 ARG A O 1
ATOM 1117 N N . TYR A 1 148 ? -40.378 21.996 17.030 1.00 83.31 148 TYR A N 1
ATOM 1118 C CA . TYR A 1 148 ? -40.785 21.314 15.802 1.00 83.31 148 TYR A CA 1
ATOM 1119 C C . TYR A 1 148 ? -41.054 19.824 16.040 1.00 83.31 148 TYR A C 1
ATOM 1121 O O . TYR A 1 148 ? -42.026 19.279 15.523 1.00 83.31 148 TYR A O 1
ATOM 1129 N N . PHE A 1 149 ? -40.231 19.188 16.872 1.00 84.50 149 PHE A N 1
ATOM 1130 C CA . PHE A 1 149 ? -40.355 17.788 17.267 1.00 84.50 149 PHE A CA 1
ATOM 1131 C C . PHE A 1 149 ? -40.939 17.624 18.676 1.00 84.50 149 PHE A C 1
ATOM 1133 O O . PHE A 1 149 ? -40.656 16.638 19.348 1.00 84.50 149 PHE A O 1
ATOM 1140 N N . SER A 1 150 ? -41.780 18.559 19.127 1.00 84.50 150 SER A N 1
ATOM 1141 C CA . SER A 1 150 ? -42.373 18.534 20.476 1.00 84.50 150 SER A CA 1
ATOM 1142 C C . SER A 1 150 ? -43.245 17.303 20.758 1.00 84.50 150 SER A C 1
ATOM 1144 O O . SER A 1 150 ? -43.419 16.926 21.914 1.00 84.50 150 SER A O 1
ATOM 1146 N N . SER A 1 151 ? -43.774 16.654 19.717 1.00 73.62 151 SER A N 1
ATOM 1147 C CA . SER A 1 151 ? -44.491 15.374 19.811 1.00 73.62 151 SER A CA 1
ATOM 1148 C C . SER A 1 151 ? -43.573 14.145 19.820 1.00 73.62 151 SER A C 1
ATOM 1150 O O . SER A 1 151 ? -44.043 13.028 20.034 1.00 73.62 151 SER A O 1
ATOM 1152 N N . CYS A 1 152 ? -42.280 14.326 19.554 1.00 75.62 152 CYS A N 1
ATOM 1153 C CA . CYS A 1 152 ? -41.286 13.263 19.517 1.00 75.62 152 CYS A CA 1
ATOM 1154 C C . CYS A 1 152 ? -40.571 13.156 20.865 1.00 75.62 152 CYS A C 1
ATOM 1156 O O . CYS A 1 152 ? -40.449 14.119 21.619 1.00 75.62 152 CYS A O 1
ATOM 1158 N N . SER A 1 153 ? -40.031 11.976 21.156 1.00 73.50 153 SER A N 1
ATOM 1159 C CA . SER A 1 153 ? -39.143 11.808 22.305 1.00 73.50 153 SER A CA 1
ATOM 1160 C C . SER A 1 153 ? -37.760 12.349 21.953 1.00 73.50 153 SER A C 1
ATOM 1162 O O . SER A 1 153 ? -37.130 11.847 21.021 1.00 73.50 153 SER A O 1
ATOM 1164 N N . LYS A 1 154 ? -37.281 13.366 22.679 1.00 74.31 154 LYS A N 1
ATOM 1165 C CA . LYS A 1 154 ? -35.902 13.845 22.537 1.00 74.31 154 LYS A CA 1
ATOM 1166 C C . LYS A 1 154 ? -34.954 12.801 23.117 1.00 74.31 154 LYS A C 1
ATOM 1168 O O . LYS A 1 154 ? -35.098 12.390 24.266 1.00 74.31 154 LYS A O 1
ATOM 1173 N N . VAL A 1 155 ? -33.996 12.376 22.310 1.00 55.34 155 VAL A N 1
ATOM 1174 C CA . VAL A 1 155 ? -32.972 11.404 22.672 1.00 55.34 155 VAL A CA 1
ATOM 1175 C C . VAL A 1 155 ? -31.618 12.102 22.547 1.00 55.34 155 VAL A C 1
ATOM 1177 O O . VAL A 1 155 ? -31.335 12.804 21.576 1.00 55.34 155 VAL A O 1
ATOM 1180 N N . SER A 1 156 ? -30.774 11.942 23.556 1.00 46.50 156 SER A N 1
ATOM 1181 C CA . SER A 1 156 ? -29.398 12.430 23.518 1.00 46.50 156 SER A CA 1
ATOM 1182 C C . SER A 1 156 ? -28.526 11.298 22.990 1.00 46.50 156 SER A C 1
ATOM 1184 O O . SER A 1 156 ? -28.354 10.294 23.678 1.00 46.50 156 SER A O 1
ATOM 1186 N N . VAL A 1 157 ? -27.986 11.428 21.777 1.00 40.34 157 VAL A N 1
ATOM 1187 C CA . VAL A 1 157 ? -26.917 10.529 21.325 1.00 40.34 157 VAL A CA 1
ATOM 1188 C C . VAL A 1 157 ? -25.611 11.178 21.745 1.00 40.34 157 VAL A C 1
ATOM 1190 O O . VAL A 1 157 ? -25.162 12.145 21.129 1.00 40.34 157 VAL A O 1
ATOM 1193 N N . SER A 1 158 ? -25.024 10.671 22.827 1.00 34.78 158 SER A N 1
ATOM 1194 C CA . SER A 1 158 ? -23.633 10.987 23.118 1.00 34.78 158 SER A CA 1
ATOM 1195 C C . SER A 1 158 ? -22.776 10.301 22.060 1.00 34.78 158 SER A C 1
ATOM 1197 O O . SER A 1 158 ? -22.918 9.097 21.832 1.00 34.78 158 SER A O 1
ATOM 1199 N N . LEU A 1 159 ? -21.883 11.047 21.414 1.00 33.00 159 LEU A N 1
ATOM 1200 C CA . LEU A 1 159 ? -20.767 10.466 20.667 1.00 33.00 159 LEU A CA 1
ATOM 1201 C C . LEU A 1 159 ? -19.707 9.995 21.675 1.00 33.00 159 LEU A C 1
ATOM 1203 O O . LEU A 1 159 ? -18.544 10.367 21.583 1.00 33.00 159 LEU A O 1
ATOM 1207 N N . ASP A 1 160 ? -20.125 9.203 22.660 1.00 27.08 160 ASP A N 1
ATOM 1208 C CA . ASP A 1 160 ? -19.221 8.562 23.597 1.00 27.08 160 ASP A CA 1
ATOM 1209 C C . ASP A 1 160 ? -18.881 7.185 23.054 1.00 27.08 160 ASP A C 1
ATOM 1211 O O . ASP A 1 160 ? -19.714 6.284 22.915 1.00 27.08 160 ASP A O 1
ATOM 1215 N N . SER A 1 161 ? -17.605 7.031 22.737 1.00 29.30 161 SER A N 1
ATOM 1216 C CA . SER A 1 161 ? -16.962 5.751 22.529 1.00 29.30 161 SER A CA 1
ATOM 1217 C C . SER A 1 161 ? -16.994 4.935 23.831 1.00 29.30 161 SER A C 1
ATOM 1219 O O . SER A 1 161 ? -16.015 4.916 24.572 1.00 29.30 161 SER A O 1
ATOM 1221 N N . GLY A 1 162 ? -18.102 4.236 24.096 1.00 24.92 162 GLY A N 1
ATOM 1222 C CA . GLY A 1 162 ? -18.115 3.054 24.963 1.00 24.92 162 GLY A CA 1
ATOM 1223 C C . GLY A 1 162 ? -19.109 3.024 26.132 1.00 24.92 162 GLY A C 1
ATOM 1224 O O . GLY A 1 162 ? -18.964 3.731 27.120 1.00 24.92 162 GLY A O 1
ATOM 1225 N N . THR A 1 163 ? -19.979 2.009 26.055 1.00 25.86 163 THR A N 1
ATOM 1226 C CA . THR A 1 163 ? -20.612 1.204 27.127 1.00 25.86 163 THR A CA 1
ATOM 1227 C C . THR A 1 163 ? -21.744 1.783 27.989 1.00 25.86 163 THR A C 1
ATOM 1229 O O . THR A 1 163 ? -21.624 2.795 28.665 1.00 25.86 163 THR A O 1
ATOM 1232 N N . ALA A 1 164 ? -22.850 1.031 27.989 1.00 24.91 164 ALA A N 1
ATOM 1233 C CA . ALA A 1 164 ? -24.102 1.265 28.698 1.00 24.91 164 ALA A CA 1
ATOM 1234 C C . ALA A 1 164 ? -24.104 0.741 30.149 1.00 24.91 164 ALA A C 1
ATOM 1236 O O . ALA A 1 164 ? -23.490 -0.282 30.445 1.00 24.91 164 ALA A O 1
ATOM 1237 N N . ALA A 1 165 ? -24.928 1.360 31.002 1.00 25.16 165 ALA A N 1
ATOM 1238 C CA . ALA A 1 165 ? -25.549 0.733 32.172 1.00 25.16 165 ALA A CA 1
ATOM 1239 C C . ALA A 1 165 ? -27.018 1.203 32.288 1.00 25.16 165 ALA A C 1
ATOM 1241 O O . ALA A 1 165 ? -27.333 2.350 31.977 1.00 25.16 165 ALA A O 1
ATOM 1242 N N . ALA A 1 166 ? -27.920 0.290 32.660 1.00 26.02 166 ALA A N 1
ATOM 1243 C CA . ALA A 1 166 ? -29.371 0.375 32.461 1.00 26.02 166 ALA A CA 1
ATOM 1244 C C . ALA A 1 166 ? -30.190 0.801 33.707 1.00 26.02 166 ALA A C 1
ATOM 1246 O O . ALA A 1 166 ? -29.867 0.374 34.807 1.00 26.02 166 ALA A O 1
ATOM 1247 N N . ASN A 1 167 ? -31.289 1.540 33.442 1.00 27.34 167 ASN A N 1
ATOM 1248 C CA . ASN A 1 167 ? -32.640 1.632 34.067 1.00 27.34 167 ASN A CA 1
ATOM 1249 C C . ASN A 1 167 ? -32.793 1.749 35.615 1.00 27.34 167 ASN A C 1
ATOM 1251 O O . ASN A 1 167 ? -32.199 0.985 36.356 1.00 27.34 167 ASN A O 1
ATOM 1255 N N . GLN A 1 168 ? -33.643 2.614 36.206 1.00 25.64 168 GLN A N 1
ATOM 1256 C CA . GLN A 1 168 ? -35.111 2.772 36.044 1.00 25.64 168 GLN A CA 1
ATOM 1257 C C . GLN A 1 168 ? -35.662 4.106 36.665 1.00 25.64 168 GLN A C 1
ATOM 1259 O O . GLN A 1 168 ? -34.910 4.805 37.341 1.00 25.64 168 GLN A O 1
ATOM 1264 N N . PRO A 1 169 ? -36.953 4.473 36.441 1.00 42.97 169 PRO A N 1
ATOM 1265 C CA . PRO A 1 169 ? -37.528 5.827 36.613 1.00 42.97 169 PRO A CA 1
ATOM 1266 C C . PRO A 1 169 ? -38.258 6.045 37.958 1.00 42.97 169 PRO A C 1
ATOM 1268 O O . PRO A 1 169 ? -38.474 5.063 38.651 1.00 42.97 169 PRO A O 1
ATOM 1271 N N . LEU A 1 170 ? -38.715 7.280 38.278 1.00 21.84 170 LEU A N 1
ATOM 1272 C CA . LEU A 1 170 ? -40.011 7.572 38.954 1.00 21.84 170 LEU A CA 1
ATOM 1273 C C . LEU A 1 170 ? -40.347 9.094 39.078 1.00 21.84 170 LEU A C 1
ATOM 1275 O O . LEU A 1 170 ? -39.630 9.860 39.708 1.00 21.84 170 LEU A O 1
ATOM 1279 N N . VAL A 1 171 ? -41.456 9.473 38.424 1.00 25.00 171 VAL A N 1
ATOM 1280 C CA . VAL A 1 171 ? -42.621 10.339 38.770 1.00 25.00 171 VAL A CA 1
ATOM 1281 C C . VAL A 1 171 ? -42.529 11.476 39.829 1.00 25.00 171 VAL A C 1
ATOM 1283 O O . VAL A 1 171 ? -42.027 11.314 40.933 1.00 25.00 171 VAL A O 1
ATOM 1286 N N . VAL A 1 172 ? -43.163 12.611 39.480 1.00 28.14 172 VAL A N 1
ATOM 1287 C CA . VAL A 1 172 ? -43.407 13.878 40.221 1.00 28.14 172 VAL A CA 1
ATOM 1288 C C . VAL A 1 172 ? -44.558 13.851 41.256 1.00 28.14 172 VAL A C 1
ATOM 1290 O O . VAL A 1 172 ? -45.497 13.077 41.094 1.00 28.14 172 VAL A O 1
ATOM 1293 N N . THR A 1 173 ? -44.520 14.765 42.256 1.00 24.64 173 THR A N 1
ATOM 1294 C CA . THR A 1 173 ? -45.493 15.823 42.743 1.00 24.64 173 THR A CA 1
ATOM 1295 C C . THR A 1 173 ? -45.395 16.059 44.300 1.00 24.64 173 THR A C 1
ATOM 1297 O O . THR A 1 173 ? -44.700 15.276 44.939 1.00 24.64 173 THR A O 1
ATOM 1300 N N . PRO A 1 174 ? -45.921 17.139 44.960 1.00 37.69 174 PRO A N 1
ATOM 1301 C CA . PRO A 1 174 ? -45.118 18.037 45.828 1.00 37.69 174 PRO A CA 1
ATOM 1302 C C . PRO A 1 174 ? -45.534 18.162 47.333 1.00 37.69 174 PRO A C 1
ATOM 1304 O O . PRO A 1 174 ? -46.673 17.874 47.671 1.00 37.69 174 PRO A O 1
ATOM 1307 N N . THR A 1 175 ? -44.623 18.719 48.171 1.00 29.56 175 THR A N 1
ATOM 1308 C CA . THR A 1 175 ? -44.799 19.520 49.441 1.00 29.56 175 THR A CA 1
ATOM 1309 C C . THR A 1 175 ? -45.527 18.839 50.645 1.00 29.56 175 THR A C 1
ATOM 1311 O O . THR A 1 175 ? -46.532 18.181 50.412 1.00 29.56 175 THR A O 1
ATOM 1314 N N . PRO A 1 176 ? -45.122 18.976 51.947 1.00 31.31 176 PRO A N 1
ATOM 1315 C CA . PRO A 1 176 ? -44.593 20.176 52.611 1.00 31.31 176 PRO A CA 1
ATOM 1316 C C . PRO A 1 176 ? -43.344 20.033 53.505 1.00 31.31 176 PRO A C 1
ATOM 1318 O O . PRO A 1 176 ? -42.945 18.965 53.956 1.00 31.31 176 PRO A O 1
ATOM 1321 N N . THR A 1 177 ? -42.757 21.201 53.758 1.00 45.41 177 THR A N 1
ATOM 1322 C CA . THR A 1 177 ? -41.563 21.509 54.553 1.00 45.41 177 THR A CA 1
ATOM 1323 C C . THR A 1 177 ? -41.685 21.150 56.041 1.00 45.41 177 THR A C 1
ATOM 1325 O O . THR A 1 177 ? -42.655 21.565 56.679 1.00 45.41 177 THR A O 1
ATOM 1328 N N . PRO A 1 178 ? -40.629 20.566 56.642 1.00 34.19 178 PRO A N 1
ATOM 1329 C CA . PRO A 1 178 ? -40.294 20.829 58.037 1.00 34.19 178 PRO A CA 1
ATOM 1330 C C . PRO A 1 178 ? -38.845 21.331 58.226 1.00 34.19 178 PRO A C 1
ATOM 1332 O O . PRO A 1 178 ? -37.889 20.765 57.713 1.00 34.19 178 PRO A O 1
ATOM 1335 N N . ILE A 1 179 ? -38.769 22.447 58.959 1.00 38.41 179 ILE A N 1
ATOM 1336 C CA . ILE A 1 179 ? -37.732 23.033 59.839 1.00 38.41 179 ILE A CA 1
ATOM 1337 C C . ILE A 1 179 ? -36.245 22.606 59.665 1.00 38.41 179 ILE A C 1
ATOM 1339 O O . ILE A 1 179 ? -35.924 21.420 59.708 1.00 38.41 179 ILE A O 1
ATOM 1343 N N . PRO A 1 180 ? -35.300 23.574 59.581 1.00 37.19 180 PRO A N 1
ATOM 1344 C CA . PRO A 1 180 ? -33.882 23.316 59.315 1.00 37.19 180 PRO A CA 1
ATOM 1345 C C . PRO A 1 180 ? -33.155 22.590 60.459 1.00 37.19 180 PRO A C 1
ATOM 1347 O O . PRO A 1 180 ? -33.236 22.983 61.622 1.00 37.19 180 PRO A O 1
ATOM 1350 N N . THR A 1 181 ? -32.371 21.575 60.089 1.00 43.50 181 THR A N 1
ATOM 1351 C CA . THR A 1 181 ? -31.331 20.932 60.913 1.00 43.50 181 THR A CA 1
ATOM 1352 C C . THR A 1 181 ? -29.962 21.495 60.486 1.00 43.50 181 THR A C 1
ATOM 1354 O O . THR A 1 181 ? -29.761 21.683 59.283 1.00 43.50 181 THR A O 1
ATOM 1357 N N . PRO A 1 182 ? -29.030 21.817 61.407 1.00 45.38 182 PRO A N 1
ATOM 1358 C CA . PRO A 1 182 ? -27.755 22.454 61.063 1.00 45.38 182 PRO A CA 1
ATOM 1359 C C . PRO A 1 182 ? -26.895 21.577 60.142 1.00 45.38 182 PRO A C 1
ATOM 1361 O O . PRO A 1 182 ? -26.759 20.373 60.355 1.00 45.38 182 PRO A O 1
ATOM 1364 N N . ALA A 1 183 ? -26.324 22.204 59.111 1.00 42.88 183 ALA A N 1
ATOM 1365 C CA . ALA A 1 183 ? -25.540 21.547 58.073 1.00 42.88 183 ALA A CA 1
ATOM 1366 C C . ALA A 1 183 ? -24.216 20.976 58.627 1.00 42.88 183 ALA A C 1
ATOM 1368 O O . ALA A 1 183 ? -23.492 21.704 59.313 1.00 42.88 183 ALA A O 1
ATOM 1369 N N . PRO A 1 184 ? -23.855 19.715 58.317 1.00 48.66 184 PRO A N 1
ATOM 1370 C CA . PRO A 1 184 ? -22.509 19.220 58.563 1.00 48.66 184 PRO A CA 1
ATOM 1371 C C . PRO A 1 184 ? -21.518 19.919 57.624 1.00 48.66 184 PRO A C 1
ATOM 1373 O O . PRO A 1 184 ? -21.765 20.077 56.428 1.00 48.66 184 PRO A O 1
ATOM 1376 N N . THR A 1 185 ? -20.389 20.339 58.186 1.00 43.59 185 THR A N 1
ATOM 1377 C CA . THR A 1 185 ? -19.250 20.912 57.463 1.00 43.59 185 THR A CA 1
ATOM 1378 C C . THR A 1 185 ? -18.810 19.970 56.333 1.00 43.59 185 THR A C 1
ATOM 1380 O O . THR A 1 185 ? -18.603 18.782 56.605 1.00 43.59 185 THR A O 1
ATOM 1383 N N . PRO A 1 186 ? -18.643 20.447 55.081 1.00 40.75 186 PRO A N 1
ATOM 1384 C CA . PRO A 1 186 ? -18.176 19.602 53.990 1.00 40.75 186 PRO A CA 1
ATOM 1385 C C . PRO A 1 186 ? -16.780 19.069 54.320 1.00 40.75 186 PRO A C 1
ATOM 1387 O O . PRO A 1 186 ? -15.835 19.826 54.545 1.00 40.75 186 PRO A O 1
ATOM 1390 N N . THR A 1 187 ? -16.670 17.744 54.374 1.00 44.66 187 THR A N 1
ATOM 1391 C CA . THR A 1 187 ? -15.378 17.055 54.372 1.00 44.66 187 THR A CA 1
ATOM 1392 C C . THR A 1 187 ? -14.795 17.216 52.966 1.00 44.66 187 THR A C 1
ATOM 1394 O O . THR A 1 187 ? -15.529 16.964 52.009 1.00 44.66 187 THR A O 1
ATOM 1397 N N . PRO A 1 188 ? -13.539 17.670 52.800 1.00 43.78 188 PRO A N 1
ATOM 1398 C CA . PRO A 1 188 ? -12.950 17.832 51.478 1.00 43.78 188 PRO A CA 1
ATOM 1399 C C . PRO A 1 188 ? -12.948 16.488 50.745 1.00 43.78 188 PRO A C 1
ATOM 1401 O O . PRO A 1 188 ? -12.424 15.492 51.247 1.00 43.78 188 PRO A O 1
ATOM 1404 N N . GLU A 1 189 ? -13.568 16.472 49.569 1.00 45.62 189 GLU A N 1
ATOM 1405 C CA . GLU A 1 189 ? -13.520 15.354 48.635 1.00 45.62 189 GLU A CA 1
ATOM 1406 C C . GLU A 1 189 ? -12.050 15.106 48.242 1.00 45.62 189 GLU A C 1
ATOM 1408 O O . GLU A 1 189 ? -11.339 16.066 47.921 1.00 45.62 189 GLU A O 1
ATOM 1413 N N . PRO A 1 190 ? -11.540 13.862 48.315 1.00 43.12 190 PRO A N 1
ATOM 1414 C CA . PRO A 1 190 ? -10.167 13.574 47.929 1.00 43.12 190 PRO A CA 1
ATOM 1415 C C . PRO A 1 190 ? -9.969 13.935 46.455 1.00 43.12 190 PRO A C 1
ATOM 1417 O O . PRO A 1 190 ? -10.633 13.389 45.577 1.00 43.12 190 PRO A O 1
ATOM 1420 N N . ALA A 1 191 ? -9.042 14.858 46.186 1.00 41.12 191 ALA A N 1
ATOM 1421 C CA . ALA A 1 191 ? -8.655 15.216 44.830 1.00 41.12 191 ALA A CA 1
ATOM 1422 C C . ALA A 1 191 ? -8.184 13.954 44.093 1.00 41.12 191 ALA A C 1
ATOM 1424 O O . ALA A 1 191 ? -7.172 13.344 44.450 1.00 41.12 191 ALA A O 1
ATOM 1425 N N . SER A 1 192 ? -8.932 13.545 43.073 1.00 46.69 192 SER A N 1
ATOM 1426 C CA . SER A 1 192 ? -8.548 12.448 42.198 1.00 46.69 192 SER A CA 1
ATOM 1427 C C . SER A 1 192 ? -7.383 12.909 41.322 1.00 46.69 192 SER A C 1
ATOM 1429 O O . SER A 1 192 ? -7.536 13.698 40.393 1.00 46.69 192 SER A O 1
ATOM 1431 N N . TYR A 1 193 ? -6.178 12.438 41.644 1.00 46.91 193 TYR A N 1
ATOM 1432 C CA . TYR A 1 193 ? -5.001 12.625 40.801 1.00 46.91 193 TYR A CA 1
ATOM 1433 C C . TYR A 1 193 ? -5.071 11.632 39.633 1.00 46.91 193 TYR A C 1
ATOM 1435 O O . TYR A 1 193 ? -4.432 10.579 39.646 1.00 46.91 193 TYR A O 1
ATOM 1443 N N . TYR A 1 194 ? -5.904 11.928 38.635 1.00 58.09 194 TYR A N 1
ATOM 1444 C CA . TYR A 1 194 ? -5.810 11.252 37.346 1.00 58.09 194 TYR A CA 1
ATOM 1445 C C . TYR A 1 194 ? -4.542 11.757 36.646 1.00 58.09 194 TYR A C 1
ATOM 1447 O O . TYR A 1 194 ? -4.339 12.963 36.499 1.00 58.09 194 TYR A O 1
ATOM 1455 N N . GLY A 1 195 ? -3.653 10.836 36.265 1.00 68.19 195 GLY A N 1
ATOM 1456 C CA . GLY A 1 195 ? -2.501 11.173 35.431 1.00 68.19 195 GLY A CA 1
ATOM 1457 C C . GLY A 1 195 ? -2.946 11.636 34.037 1.00 68.19 195 GLY A C 1
ATOM 1458 O O . GLY A 1 195 ? -4.124 11.531 33.698 1.00 68.19 195 GLY A O 1
ATOM 1459 N N . PRO A 1 196 ? -2.030 12.148 33.202 1.00 78.06 196 PRO A N 1
ATOM 1460 C CA . PRO A 1 196 ? -2.359 12.494 31.823 1.00 78.06 196 PRO A CA 1
ATOM 1461 C C . PRO A 1 196 ? -2.871 11.269 31.046 1.00 78.06 196 PRO A C 1
ATOM 1463 O O . PRO A 1 196 ? -2.419 10.143 31.269 1.00 78.06 196 PRO A O 1
ATOM 1466 N N . ALA A 1 197 ? -3.817 11.488 30.129 1.00 80.38 197 ALA A N 1
ATOM 1467 C CA . ALA A 1 197 ? -4.347 10.434 29.266 1.00 80.38 197 ALA A CA 1
ATOM 1468 C C . ALA A 1 197 ? -3.242 9.817 28.385 1.00 80.38 197 ALA A C 1
ATOM 1470 O O . ALA A 1 197 ? -2.268 10.510 28.051 1.00 80.38 197 ALA A O 1
ATOM 1471 N N . PRO A 1 198 ? -3.379 8.539 27.978 1.00 90.69 198 PRO A N 1
ATOM 1472 C CA . PRO A 1 198 ? -2.466 7.942 27.017 1.00 90.69 198 PRO A CA 1
ATOM 1473 C C . PRO A 1 198 ? -2.391 8.747 25.710 1.00 90.69 198 PRO A C 1
ATOM 1475 O O . PRO A 1 198 ? -3.420 9.090 25.130 1.00 90.69 198 PRO A O 1
ATOM 1478 N N . VAL A 1 199 ? -1.179 9.028 25.225 1.00 88.06 199 VAL A N 1
ATOM 1479 C CA . VAL A 1 199 ? -0.942 9.751 23.961 1.00 88.06 199 VAL A CA 1
ATOM 1480 C C . VAL A 1 199 ? -0.196 8.847 22.998 1.00 88.06 199 VAL A C 1
ATOM 1482 O O . VAL A 1 199 ? 0.948 8.477 23.248 1.00 88.06 199 VAL A O 1
ATOM 1485 N N . ILE A 1 200 ? -0.834 8.502 21.885 1.00 85.44 200 ILE A N 1
ATOM 1486 C CA . ILE A 1 200 ? -0.264 7.602 20.880 1.00 85.44 200 ILE A CA 1
ATOM 1487 C C . ILE A 1 200 ? 0.831 8.332 20.109 1.00 85.44 200 ILE A C 1
ATOM 1489 O O . ILE A 1 200 ? 0.578 9.353 19.474 1.00 85.44 200 ILE A O 1
ATOM 1493 N N . THR A 1 201 ? 2.046 7.793 20.146 1.00 85.19 201 THR A N 1
ATOM 1494 C CA . THR A 1 201 ? 3.206 8.338 19.425 1.00 85.19 201 THR A CA 1
ATOM 1495 C C . THR A 1 201 ? 3.562 7.520 18.188 1.00 85.19 201 THR A C 1
ATOM 1497 O O . THR A 1 201 ? 4.278 8.013 17.319 1.00 85.19 201 THR A O 1
ATOM 1500 N N . LYS A 1 202 ? 3.053 6.285 18.074 1.00 82.69 202 LYS A N 1
ATOM 1501 C CA . LYS A 1 202 ? 3.241 5.427 16.899 1.00 82.69 202 LYS A CA 1
ATOM 1502 C C . LYS A 1 202 ? 2.009 4.564 16.644 1.00 82.69 202 LYS A C 1
ATOM 1504 O O . LYS A 1 202 ? 1.616 3.771 17.501 1.00 82.69 202 LYS A O 1
ATOM 1509 N N . ASN A 1 203 ? 1.442 4.682 15.447 1.00 84.69 203 ASN A N 1
ATOM 1510 C CA . ASN A 1 203 ? 0.403 3.777 14.955 1.00 84.69 203 ASN A CA 1
ATOM 1511 C C . ASN A 1 203 ? 1.036 2.550 14.275 1.00 84.69 203 ASN A C 1
ATOM 1513 O O . ASN A 1 203 ? 2.113 2.683 13.682 1.00 84.69 203 ASN A O 1
ATOM 1517 N N . PRO A 1 204 ? 0.373 1.381 14.317 1.00 84.12 204 PRO A N 1
ATOM 1518 C CA . PRO A 1 204 ? 0.767 0.250 13.490 1.00 84.12 204 PRO A CA 1
ATOM 1519 C C . PRO A 1 204 ? 0.530 0.575 12.004 1.00 84.12 204 PRO A C 1
ATOM 1521 O O . PRO A 1 204 ? -0.232 1.482 11.667 1.00 84.12 204 PRO A O 1
ATOM 1524 N N . THR A 1 205 ? 1.199 -0.147 11.103 1.00 78.31 205 THR A N 1
ATOM 1525 C CA . THR A 1 205 ? 1.116 0.071 9.645 1.00 78.31 205 THR A CA 1
ATOM 1526 C C . THR A 1 205 ? 0.570 -1.175 8.962 1.00 78.31 205 THR A C 1
ATOM 1528 O O . THR A 1 205 ? 0.952 -2.270 9.352 1.00 78.31 205 THR A O 1
ATOM 1531 N N . SER A 1 206 ? -0.338 -1.005 7.995 1.00 80.69 206 SER A N 1
ATOM 1532 C CA . SER A 1 206 ? -0.934 -2.100 7.215 1.00 80.69 206 SER A CA 1
ATOM 1533 C C . SER A 1 206 ? 0.099 -2.868 6.391 1.00 80.69 206 SER A C 1
ATOM 1535 O O . SER A 1 206 ? 1.119 -2.304 6.002 1.00 80.69 206 SER A O 1
ATOM 1537 N N . GLU A 1 207 ? -0.210 -4.125 6.084 1.00 77.81 207 GLU A N 1
ATOM 1538 C CA . GLU A 1 207 ? 0.674 -5.056 5.383 1.00 77.81 207 GLU A CA 1
ATOM 1539 C C . GLU A 1 207 ? -0.103 -5.914 4.377 1.00 77.81 207 GLU A C 1
ATOM 1541 O O . GLU A 1 207 ? -1.256 -6.281 4.607 1.00 77.81 207 GLU A O 1
ATOM 1546 N N . SER A 1 208 ? 0.557 -6.298 3.288 1.00 77.19 208 SER A N 1
ATOM 1547 C CA . SER A 1 208 ? 0.025 -7.245 2.302 1.00 77.19 208 SER A CA 1
ATOM 1548 C C . SER A 1 208 ? 0.859 -8.519 2.351 1.00 77.19 208 SER A C 1
ATOM 1550 O O . SER A 1 208 ? 2.080 -8.472 2.218 1.00 77.19 208 SER A O 1
ATOM 1552 N N . LEU A 1 209 ? 0.216 -9.664 2.579 1.00 74.62 209 LEU A N 1
ATOM 1553 C CA . LEU A 1 209 ? 0.889 -10.931 2.867 1.00 74.62 209 LEU A CA 1
ATOM 1554 C C . LEU A 1 209 ? 0.362 -12.065 1.990 1.00 74.62 209 LEU A C 1
ATOM 1556 O O . LEU A 1 209 ? -0.821 -12.143 1.663 1.00 74.62 209 LEU A O 1
ATOM 1560 N N . ALA A 1 210 ? 1.254 -12.999 1.668 1.00 73.38 210 ALA A N 1
ATOM 1561 C CA . ALA A 1 210 ? 0.850 -14.302 1.162 1.00 73.38 210 ALA A CA 1
ATOM 1562 C C . ALA A 1 210 ? 0.203 -15.142 2.280 1.00 73.38 210 ALA A C 1
ATOM 1564 O O . ALA A 1 210 ? 0.473 -14.946 3.470 1.00 73.38 210 ALA A O 1
ATOM 1565 N N . ILE A 1 211 ? -0.615 -16.121 1.889 1.00 78.25 211 ILE A N 1
ATOM 1566 C CA . ILE A 1 211 ? -1.165 -17.125 2.811 1.00 78.25 211 ILE A CA 1
ATOM 1567 C C . ILE A 1 211 ? -0.012 -17.857 3.522 1.00 78.25 211 ILE A C 1
ATOM 1569 O O . ILE A 1 211 ? 0.970 -18.247 2.896 1.00 78.25 211 ILE A O 1
ATOM 1573 N N . GLY A 1 212 ? -0.128 -18.031 4.840 1.00 76.56 212 GLY A N 1
ATOM 1574 C CA . GLY A 1 212 ? 0.913 -18.584 5.713 1.00 76.56 212 GLY A CA 1
ATOM 1575 C C . GLY A 1 212 ? 1.981 -17.568 6.140 1.00 76.56 212 GLY A C 1
ATOM 1576 O O . GLY A 1 212 ? 2.859 -17.906 6.933 1.00 76.56 212 GLY A O 1
ATOM 1577 N N . GLY A 1 213 ? 1.901 -16.323 5.654 1.00 76.50 213 GLY A N 1
ATOM 1578 C CA . GLY A 1 213 ? 2.854 -15.254 5.941 1.00 76.50 213 GLY A CA 1
ATOM 1579 C C . GLY A 1 213 ? 2.967 -14.882 7.423 1.00 76.50 213 GLY A C 1
ATOM 1580 O O . GLY A 1 213 ? 2.196 -15.325 8.280 1.00 76.50 213 GLY A O 1
ATOM 1581 N N . THR A 1 214 ? 3.969 -14.056 7.725 1.00 81.38 214 THR A N 1
ATOM 1582 C CA . THR A 1 214 ? 4.241 -13.520 9.065 1.00 81.38 214 THR A CA 1
ATOM 1583 C C . THR A 1 214 ? 4.485 -12.018 8.989 1.00 81.38 214 THR A C 1
ATOM 1585 O O . THR A 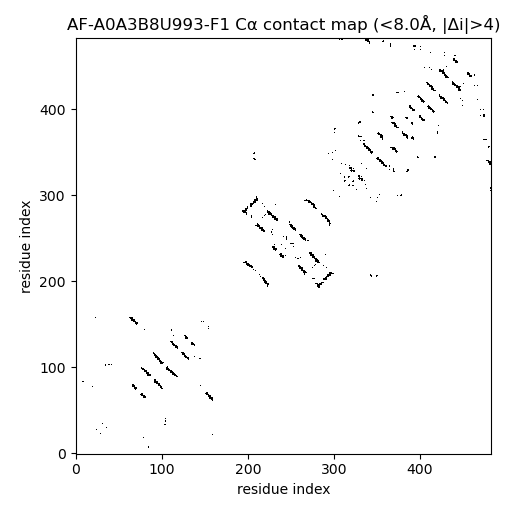1 214 ? 5.165 -11.561 8.075 1.00 81.38 214 THR A O 1
ATOM 1588 N N . THR A 1 215 ? 3.971 -11.268 9.963 1.00 83.06 215 THR A N 1
ATOM 1589 C CA . THR A 1 215 ? 4.263 -9.843 10.150 1.00 83.06 215 THR A CA 1
ATOM 1590 C C . THR A 1 215 ? 4.246 -9.444 11.630 1.00 83.06 215 THR A C 1
ATOM 1592 O O . THR A 1 215 ? 3.902 -10.247 12.502 1.00 83.06 215 THR A O 1
ATOM 1595 N N . TRP A 1 216 ? 4.610 -8.194 11.910 1.00 85.75 216 TRP A N 1
ATOM 1596 C CA . TRP A 1 216 ? 4.584 -7.585 13.232 1.00 85.75 216 TRP A CA 1
ATOM 1597 C C . TRP A 1 216 ? 3.934 -6.208 13.179 1.00 85.75 216 TRP A C 1
ATOM 1599 O O . TRP A 1 216 ? 4.340 -5.347 12.403 1.00 85.75 216 TRP A O 1
ATOM 1609 N N . PHE A 1 217 ? 2.979 -5.969 14.072 1.00 87.31 217 PHE A N 1
ATOM 1610 C CA . PHE A 1 217 ? 2.426 -4.639 14.293 1.00 87.31 217 PHE A CA 1
ATOM 1611 C C . PHE A 1 217 ? 3.055 -4.014 15.524 1.00 87.31 217 PHE A C 1
ATOM 1613 O O . PHE A 1 217 ? 3.092 -4.631 16.582 1.00 87.31 217 PHE A O 1
ATOM 1620 N N . ILE A 1 218 ? 3.525 -2.777 15.383 1.00 86.12 218 ILE A N 1
ATOM 1621 C CA . ILE A 1 218 ? 4.173 -2.032 16.462 1.00 86.12 218 ILE A CA 1
ATOM 1622 C C . ILE A 1 218 ? 3.378 -0.758 16.709 1.00 86.12 218 ILE A C 1
ATOM 1624 O O . ILE A 1 218 ? 3.187 0.038 15.788 1.00 86.12 218 ILE A O 1
ATOM 1628 N N . SER A 1 219 ? 2.960 -0.534 17.951 1.00 87.62 219 SER A N 1
ATOM 1629 C CA . SER A 1 219 ? 2.291 0.698 18.360 1.00 87.62 219 SER A CA 1
ATOM 1630 C C . SER A 1 219 ? 2.787 1.156 19.720 1.00 87.62 219 SER A C 1
ATOM 1632 O O . SER A 1 219 ? 2.986 0.347 20.617 1.00 87.62 219 SER A O 1
ATOM 1634 N N . HIS A 1 220 ? 2.954 2.466 19.888 1.00 87.06 220 HIS A N 1
ATOM 1635 C CA . HIS A 1 220 ? 3.490 3.047 21.114 1.00 87.06 220 HIS A C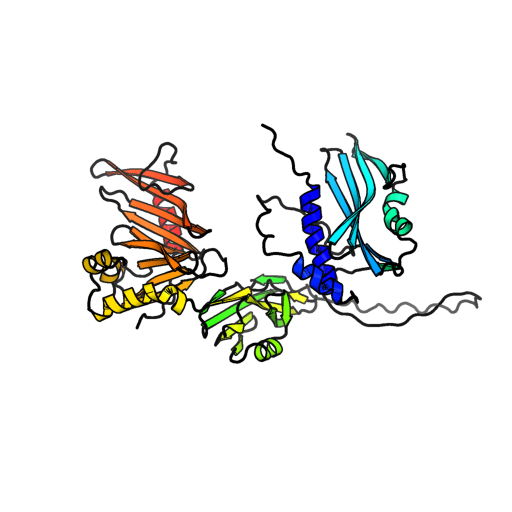A 1
ATOM 1636 C C . HIS A 1 220 ? 2.632 4.216 21.593 1.00 87.06 220 HIS A C 1
ATOM 1638 O O . HIS A 1 220 ? 2.146 5.010 20.781 1.00 87.06 220 HIS A O 1
ATOM 1644 N N . ALA A 1 221 ? 2.500 4.348 22.914 1.00 86.50 221 ALA A N 1
ATOM 1645 C CA . ALA A 1 221 ? 1.861 5.485 23.560 1.00 86.50 221 ALA A CA 1
ATOM 1646 C C . ALA A 1 221 ? 2.606 5.903 24.836 1.00 86.50 221 ALA A C 1
ATOM 1648 O O . ALA A 1 221 ? 3.094 5.065 25.591 1.00 86.50 221 ALA A O 1
ATOM 1649 N N . GLN A 1 222 ? 2.646 7.208 25.096 1.00 87.94 222 GLN A N 1
ATOM 1650 C CA . GLN A 1 222 ? 3.057 7.779 26.378 1.00 87.94 222 GLN A CA 1
ATOM 1651 C C . GLN A 1 222 ? 1.898 7.719 27.378 1.00 87.94 222 GLN A C 1
ATOM 1653 O O . GLN A 1 222 ? 0.740 7.694 26.972 1.00 87.94 222 GLN A O 1
ATOM 1658 N N . ASN A 1 223 ? 2.198 7.729 28.681 1.00 84.69 223 ASN A N 1
ATOM 1659 C CA . ASN A 1 223 ? 1.222 7.715 29.789 1.00 84.69 223 ASN A CA 1
ATOM 1660 C C . ASN A 1 223 ? 0.292 6.485 29.841 1.00 84.69 223 ASN A C 1
ATOM 1662 O O . ASN A 1 223 ? -0.683 6.471 30.593 1.00 84.69 223 ASN A O 1
ATOM 1666 N N . ALA A 1 224 ? 0.596 5.442 29.067 1.00 88.25 224 ALA A N 1
ATOM 1667 C CA . ALA A 1 224 ? -0.080 4.158 29.141 1.00 88.25 224 ALA A CA 1
ATOM 1668 C C . ALA A 1 224 ? 0.600 3.262 30.184 1.00 88.25 224 ALA A C 1
ATOM 1670 O O . ALA A 1 224 ? 1.819 3.105 30.185 1.00 88.25 224 ALA A O 1
ATOM 1671 N N . SER A 1 225 ? -0.191 2.645 31.056 1.00 85.06 225 SER A N 1
ATOM 1672 C CA . SER A 1 225 ? 0.247 1.584 31.964 1.00 85.06 225 SER A CA 1
ATOM 1673 C C . SER A 1 225 ? -0.074 0.186 31.432 1.00 85.06 225 SER A C 1
ATOM 1675 O O . SER A 1 225 ? 0.457 -0.797 31.949 1.00 85.06 225 SER A O 1
ATOM 1677 N N . ARG A 1 226 ? -0.925 0.071 30.404 1.00 85.00 226 ARG A N 1
ATOM 1678 C CA . ARG A 1 226 ? -1.295 -1.211 29.795 1.00 85.00 226 ARG A CA 1
ATOM 1679 C C . ARG A 1 226 ? -1.585 -1.073 28.304 1.00 85.00 226 ARG A C 1
ATOM 1681 O O . ARG A 1 226 ? -2.202 -0.106 27.871 1.00 85.00 226 ARG A O 1
ATOM 1688 N N . LEU A 1 227 ? -1.180 -2.090 27.545 1.00 88.12 227 LEU A N 1
ATOM 1689 C CA . LEU A 1 227 ? -1.497 -2.278 26.132 1.00 88.12 227 LEU A CA 1
ATOM 1690 C C . LEU A 1 227 ? -2.276 -3.584 25.946 1.00 88.12 227 LEU A C 1
ATOM 1692 O O . LEU A 1 227 ? -1.905 -4.629 26.481 1.00 88.12 227 LEU A O 1
ATOM 1696 N N . THR A 1 228 ? -3.327 -3.527 25.135 1.00 89.62 228 THR A N 1
ATOM 1697 C CA . THR A 1 228 ? -4.034 -4.696 24.604 1.00 89.62 228 THR A CA 1
ATOM 1698 C C . THR A 1 228 ? -4.226 -4.549 23.101 1.00 89.62 228 THR A C 1
ATOM 1700 O O . THR A 1 228 ? -4.433 -3.443 22.611 1.00 89.62 228 THR A O 1
ATOM 1703 N N . TRP A 1 229 ? -4.168 -5.656 22.367 1.00 93.75 229 TRP A N 1
ATOM 1704 C CA . TRP A 1 229 ? -4.455 -5.670 20.934 1.00 93.75 229 TRP A CA 1
ATOM 1705 C C . TRP A 1 229 ? -5.897 -6.097 20.678 1.00 93.75 229 TRP A C 1
ATOM 1707 O O . TRP A 1 229 ? -6.431 -6.960 21.377 1.00 93.75 229 TRP A O 1
ATOM 1717 N N . GLN A 1 230 ? -6.516 -5.491 19.672 1.00 94.81 230 GLN A N 1
ATOM 1718 C CA . GLN A 1 230 ? -7.863 -5.812 19.215 1.00 94.81 230 GLN A CA 1
ATOM 1719 C C . GLN A 1 230 ? -7.839 -6.054 17.709 1.00 94.81 230 GLN A C 1
ATOM 1721 O O . GLN A 1 230 ? -7.169 -5.323 16.980 1.00 94.81 230 GLN A O 1
ATOM 1726 N N . ALA A 1 231 ? -8.567 -7.068 17.251 1.00 93.50 231 ALA A N 1
ATOM 1727 C CA . ALA A 1 231 ? -8.759 -7.323 15.832 1.00 93.50 231 ALA A CA 1
ATOM 1728 C C . ALA A 1 231 ? -9.934 -6.490 15.306 1.00 93.50 231 ALA A C 1
ATOM 1730 O O . ALA A 1 231 ? -10.912 -6.266 16.016 1.00 93.50 231 ALA A O 1
ATOM 1731 N N . VAL A 1 232 ? -9.851 -6.048 14.059 1.00 88.06 232 VAL A N 1
ATOM 1732 C CA . VAL A 1 232 ? -10.866 -5.249 13.373 1.00 88.06 232 VAL A CA 1
ATOM 1733 C C . VAL A 1 232 ? -11.237 -5.981 12.092 1.00 88.06 232 VAL A C 1
ATOM 1735 O O . VAL A 1 232 ? -10.382 -6.236 11.255 1.00 88.06 232 VAL A O 1
ATOM 1738 N N . SER A 1 233 ? -12.498 -6.357 11.935 1.00 79.88 233 SER A N 1
ATOM 1739 C CA . SER A 1 233 ? -12.976 -7.002 10.704 1.00 79.88 233 SER A CA 1
ATOM 1740 C C . SER A 1 233 ? -13.059 -6.014 9.528 1.00 79.88 233 SER A C 1
ATOM 1742 O O . SER A 1 233 ? -13.139 -4.807 9.765 1.00 79.88 233 SER A O 1
ATOM 1744 N N . PRO A 1 234 ? -13.176 -6.492 8.272 1.00 70.12 234 PRO A N 1
ATOM 1745 C CA . PRO A 1 234 ? -13.407 -5.633 7.105 1.00 70.12 234 PRO A CA 1
ATOM 1746 C C . PRO A 1 234 ? -14.655 -4.743 7.228 1.00 70.12 234 PRO A C 1
ATOM 1748 O O . PRO A 1 234 ? -14.738 -3.685 6.614 1.00 70.12 234 PRO A O 1
ATOM 1751 N N . ALA A 1 235 ? -15.635 -5.164 8.034 1.00 68.25 235 ALA A N 1
ATOM 1752 C CA . ALA A 1 235 ? -16.851 -4.404 8.321 1.00 68.25 235 ALA A CA 1
ATOM 1753 C C . ALA A 1 235 ? -16.672 -3.347 9.432 1.00 68.25 235 ALA A C 1
ATOM 1755 O O . ALA A 1 235 ? -17.641 -2.700 9.824 1.00 68.25 235 ALA A O 1
ATOM 1756 N N . GLY A 1 236 ? -15.464 -3.199 9.986 1.00 73.25 236 GLY A N 1
ATOM 1757 C CA . GLY A 1 236 ? -15.150 -2.269 11.074 1.00 73.25 236 GLY A CA 1
ATOM 1758 C C . GLY A 1 236 ? -15.535 -2.757 12.477 1.00 73.25 236 GLY A C 1
ATOM 1759 O O . GLY A 1 236 ? -15.374 -2.014 13.441 1.00 73.25 236 GLY A O 1
ATOM 1760 N N . LEU A 1 237 ? -16.033 -3.991 12.626 1.00 78.38 237 LEU A N 1
ATOM 1761 C CA . LEU A 1 237 ? -16.341 -4.568 13.944 1.00 78.38 237 LEU A CA 1
ATOM 1762 C C . LEU A 1 237 ? -15.057 -4.948 14.687 1.00 78.38 237 LEU A C 1
ATOM 1764 O O . LEU A 1 237 ? -14.152 -5.518 14.075 1.00 78.38 237 LEU A O 1
ATOM 1768 N N . VAL A 1 238 ? -15.013 -4.678 15.993 1.00 85.69 238 VAL A N 1
ATOM 1769 C CA . VAL A 1 238 ? -13.851 -4.915 16.862 1.00 85.69 238 VAL A CA 1
ATOM 1770 C C . VAL A 1 238 ? -14.037 -6.197 17.674 1.00 85.69 238 VAL A C 1
ATOM 1772 O O . VAL A 1 238 ? -15.084 -6.398 18.284 1.00 85.69 238 VAL A O 1
ATOM 1775 N N . TYR A 1 239 ? -12.994 -7.022 17.717 1.00 89.00 239 TYR A N 1
ATOM 1776 C CA . TYR A 1 239 ? -12.932 -8.305 18.412 1.00 89.00 239 TYR A CA 1
ATOM 1777 C C . TYR A 1 239 ? -11.698 -8.370 19.315 1.00 89.00 239 TYR A C 1
ATOM 1779 O O . TYR A 1 239 ? -10.667 -7.738 19.064 1.00 89.00 239 TYR A O 1
ATOM 1787 N N . THR A 1 240 ? -11.770 -9.183 20.361 1.00 90.31 240 THR A N 1
ATOM 1788 C CA . THR A 1 240 ? -10.588 -9.606 21.116 1.00 90.31 240 THR A CA 1
ATOM 1789 C C . THR A 1 240 ? -9.694 -10.504 20.256 1.00 90.31 240 THR A C 1
ATOM 1791 O O . THR A 1 240 ? -10.137 -11.123 19.286 1.00 90.31 240 THR A O 1
ATOM 1794 N N . THR A 1 241 ? -8.417 -10.634 20.621 1.00 88.31 241 THR A N 1
ATOM 1795 C CA . THR A 1 241 ? -7.505 -11.562 19.931 1.00 88.31 241 THR A CA 1
ATOM 1796 C C . THR A 1 241 ? -7.968 -13.018 20.030 1.00 88.31 241 THR A C 1
ATOM 1798 O O . THR A 1 241 ? -7.789 -13.772 19.080 1.00 88.31 241 THR A O 1
ATOM 1801 N N . ALA A 1 242 ? -8.615 -13.417 21.129 1.00 86.81 242 ALA A N 1
ATOM 1802 C CA . ALA A 1 242 ? -9.154 -14.768 21.301 1.00 86.81 242 ALA A CA 1
ATOM 1803 C C . ALA A 1 242 ? -10.329 -15.068 20.349 1.00 86.81 242 ALA A C 1
ATOM 1805 O O . ALA A 1 242 ? -10.407 -16.153 19.769 1.00 86.81 242 ALA A O 1
ATOM 1806 N N . GLU A 1 243 ? -11.223 -14.099 20.146 1.00 85.31 243 GLU A N 1
ATOM 1807 C CA . GLU A 1 243 ? -12.309 -14.216 19.166 1.00 85.31 243 GLU A CA 1
ATOM 1808 C C . GLU A 1 243 ? -11.754 -14.276 17.741 1.00 85.31 243 GLU A C 1
ATOM 1810 O O . GLU A 1 243 ? -12.170 -15.129 16.961 1.00 85.31 243 GLU A O 1
ATOM 1815 N N . ALA A 1 244 ? -10.754 -13.448 17.421 1.00 88.75 244 ALA A N 1
ATOM 1816 C CA . ALA A 1 244 ? -10.088 -13.482 16.121 1.00 88.75 244 ALA A CA 1
ATOM 1817 C C . ALA A 1 244 ? -9.447 -14.851 15.830 1.00 88.75 244 ALA A C 1
ATOM 1819 O O . ALA A 1 244 ? -9.626 -15.391 14.742 1.00 88.75 244 ALA A O 1
ATOM 1820 N N . LEU A 1 245 ? -8.764 -15.456 16.810 1.00 87.06 245 LEU A N 1
ATOM 1821 C CA . LEU A 1 245 ? -8.210 -16.812 16.684 1.00 87.06 245 LEU A CA 1
ATOM 1822 C C . LEU A 1 245 ? -9.298 -17.872 16.444 1.00 87.06 245 LEU A C 1
ATOM 1824 O O . LEU A 1 245 ? -9.070 -18.837 15.719 1.00 87.06 245 LEU A O 1
ATOM 1828 N N . SER A 1 246 ? -10.489 -17.684 17.017 1.00 89.75 246 SER A N 1
ATOM 1829 C CA . SER A 1 246 ? -11.626 -18.594 16.818 1.00 89.75 246 SER A CA 1
ATOM 1830 C C . SER A 1 246 ? -12.250 -18.451 15.424 1.00 89.75 246 SER A C 1
ATOM 1832 O O . SER A 1 246 ? -12.690 -19.438 14.838 1.00 89.75 246 SER A O 1
ATOM 1834 N N . LEU A 1 247 ? -12.276 -17.230 14.879 1.00 84.88 247 LEU A N 1
ATOM 1835 C CA . LEU A 1 247 ? -12.785 -16.928 13.536 1.00 84.88 247 LEU A CA 1
ATOM 1836 C C . LEU A 1 247 ? -11.791 -17.277 12.419 1.00 84.88 247 LEU A C 1
ATOM 1838 O O . LEU A 1 247 ? -12.195 -17.452 11.268 1.00 84.88 247 LEU A O 1
ATOM 1842 N N . HIS A 1 248 ? -10.503 -17.392 12.746 1.00 90.00 248 HIS A N 1
ATOM 1843 C CA . HIS A 1 248 ? -9.424 -17.6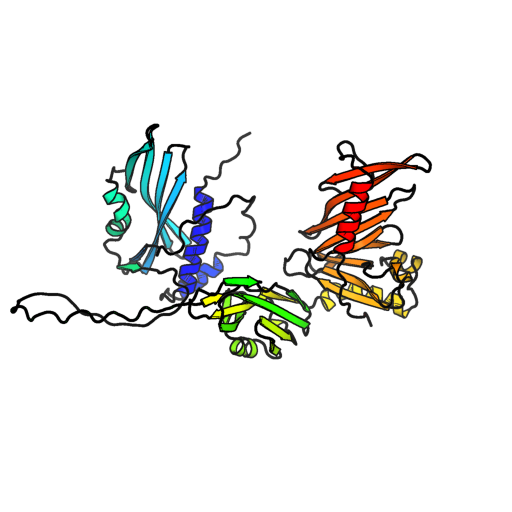29 11.788 1.00 90.00 248 HIS A CA 1
ATOM 1844 C C . HIS A 1 248 ? -8.572 -18.837 12.194 1.00 90.00 248 HIS A C 1
ATOM 1846 O O . HIS A 1 248 ? -7.468 -18.670 12.719 1.00 90.00 248 HIS A O 1
ATOM 1852 N N . PRO A 1 249 ? -9.059 -20.066 11.936 1.00 85.38 249 PRO A N 1
ATOM 1853 C CA . PRO A 1 249 ? -8.338 -21.283 12.282 1.00 85.38 249 PRO A CA 1
ATOM 1854 C C . PRO A 1 249 ? -6.912 -21.293 11.719 1.00 85.38 249 PRO A C 1
ATOM 1856 O O . PRO A 1 249 ? -6.692 -21.013 10.541 1.00 85.38 249 PRO A O 1
ATOM 1859 N N . GLY A 1 250 ? -5.942 -21.636 12.567 1.00 84.44 250 GLY A N 1
ATOM 1860 C CA . GLY A 1 250 ? -4.522 -21.699 12.210 1.00 84.44 250 GLY A CA 1
ATOM 1861 C C . GLY A 1 250 ? -3.753 -20.388 12.395 1.00 84.44 250 GLY A C 1
ATOM 1862 O O . GLY A 1 250 ? -2.528 -20.444 12.469 1.00 84.44 250 GLY A O 1
ATOM 1863 N N . LEU A 1 251 ? -4.429 -19.244 12.542 1.00 93.94 251 LEU A N 1
ATOM 1864 C CA . LEU A 1 251 ? -3.777 -17.981 12.889 1.00 93.94 251 LEU A CA 1
ATOM 1865 C C . LEU A 1 251 ? -3.037 -18.106 14.229 1.00 93.94 251 LEU A C 1
ATOM 1867 O O . LEU A 1 251 ? -3.549 -18.701 15.176 1.00 93.94 251 LEU A O 1
ATOM 1871 N N . VAL A 1 252 ? -1.855 -17.500 14.325 1.00 91.62 252 VAL A N 1
ATOM 1872 C CA . VAL A 1 252 ? -1.088 -17.399 15.570 1.00 91.62 252 VAL A CA 1
ATOM 1873 C C . VAL A 1 252 ? -0.844 -15.927 15.890 1.00 91.62 252 VAL A C 1
ATOM 1875 O O . VAL A 1 252 ? -0.321 -15.181 15.062 1.00 91.62 252 VAL A O 1
ATOM 1878 N N . LEU A 1 253 ? -1.224 -15.517 17.103 1.00 92.56 253 LEU A N 1
ATOM 1879 C CA . LEU A 1 253 ? -1.040 -14.163 17.625 1.00 92.56 253 LEU A CA 1
ATOM 1880 C C . LEU A 1 253 ? -0.210 -14.216 18.908 1.00 92.56 253 LEU A C 1
ATOM 1882 O O . LEU A 1 253 ? -0.604 -14.871 19.872 1.00 92.56 253 LEU A O 1
ATOM 1886 N N . GLU A 1 254 ? 0.905 -13.492 18.940 1.00 87.06 254 GLU A N 1
ATOM 1887 C CA . GLU A 1 254 ? 1.782 -13.408 20.112 1.00 87.06 254 GLU A CA 1
ATOM 1888 C C . GLU A 1 254 ? 2.020 -11.943 20.477 1.00 87.06 254 GLU A C 1
ATOM 1890 O O . GLU A 1 254 ? 2.561 -11.171 19.685 1.00 87.06 254 GLU A O 1
ATOM 1895 N N . ASN A 1 255 ? 1.634 -11.552 21.691 1.00 82.44 255 ASN A N 1
ATOM 1896 C CA . ASN A 1 255 ? 1.955 -10.228 22.214 1.00 82.44 255 ASN A CA 1
ATOM 1897 C C . ASN A 1 255 ? 3.408 -10.228 22.710 1.00 82.44 255 ASN A C 1
ATOM 1899 O O . ASN A 1 255 ? 3.754 -10.988 23.616 1.00 82.44 255 ASN A O 1
ATOM 1903 N N . GLN A 1 256 ? 4.252 -9.402 22.100 1.00 74.38 256 GLN A N 1
ATOM 1904 C CA . GLN A 1 256 ? 5.682 -9.314 22.367 1.00 74.38 256 GLN A CA 1
ATOM 1905 C C . GLN A 1 256 ? 6.043 -7.914 22.899 1.00 74.38 256 GLN A C 1
ATOM 1907 O O . GLN A 1 256 ? 5.535 -6.898 22.435 1.00 74.38 256 GLN A O 1
ATOM 1912 N N . ALA A 1 257 ? 6.950 -7.866 23.880 1.00 57.41 257 ALA A N 1
ATOM 1913 C CA . ALA A 1 257 ? 7.698 -6.666 24.285 1.00 57.41 257 ALA A CA 1
ATOM 1914 C C . ALA A 1 257 ? 6.898 -5.354 24.523 1.00 57.41 257 ALA A C 1
ATOM 1916 O O . ALA A 1 257 ? 7.373 -4.280 24.181 1.00 57.41 257 ALA A O 1
ATOM 1917 N N . ASN A 1 258 ? 5.730 -5.403 25.176 1.00 69.75 258 ASN A N 1
ATOM 1918 C CA . ASN A 1 258 ? 4.908 -4.244 25.597 1.00 69.75 258 ASN A CA 1
ATOM 1919 C C . ASN A 1 258 ? 4.397 -3.290 24.491 1.00 69.75 258 ASN A C 1
ATOM 1921 O O . ASN A 1 258 ? 3.607 -2.403 24.814 1.00 69.75 258 ASN A O 1
ATOM 1925 N N . ASP A 1 259 ? 4.788 -3.456 23.226 1.00 82.88 259 ASP A N 1
ATOM 1926 C CA . ASP A 1 259 ? 4.391 -2.581 22.110 1.00 82.88 259 ASP A CA 1
ATOM 1927 C C . ASP A 1 259 ? 4.174 -3.309 20.769 1.00 82.88 259 ASP A C 1
ATOM 1929 O O . ASP A 1 259 ? 3.780 -2.681 19.782 1.00 82.88 259 ASP A O 1
ATOM 1933 N N . THR A 1 260 ? 4.400 -4.627 20.725 1.00 85.12 260 THR A N 1
ATOM 1934 C CA . THR A 1 260 ? 4.470 -5.395 19.479 1.00 85.12 260 THR A CA 1
ATOM 1935 C C . THR A 1 260 ? 3.493 -6.576 19.476 1.00 85.12 260 THR A C 1
ATOM 1937 O O . THR A 1 260 ? 3.396 -7.331 20.438 1.00 85.12 260 THR A O 1
ATOM 1940 N N . LEU A 1 261 ? 2.777 -6.783 18.372 1.00 90.38 261 LEU A N 1
ATOM 1941 C CA . LEU A 1 261 ? 1.995 -7.992 18.097 1.00 90.38 261 LEU A CA 1
ATOM 1942 C C . LEU A 1 261 ? 2.629 -8.743 16.932 1.00 90.38 261 LEU A C 1
ATOM 1944 O O . LEU A 1 261 ? 2.638 -8.234 15.814 1.00 90.38 261 LEU A O 1
ATOM 1948 N N . ALA A 1 262 ? 3.113 -9.960 17.169 1.00 86.06 262 ALA A N 1
ATOM 1949 C CA . ALA A 1 262 ? 3.487 -10.863 16.090 1.00 86.06 262 ALA A CA 1
ATOM 1950 C C . ALA A 1 262 ? 2.238 -11.581 15.564 1.00 86.06 262 ALA A C 1
ATOM 1952 O O . ALA A 1 262 ? 1.465 -12.153 16.336 1.00 86.06 262 ALA A O 1
ATOM 1953 N N . VAL A 1 263 ? 2.069 -11.565 14.244 1.00 92.0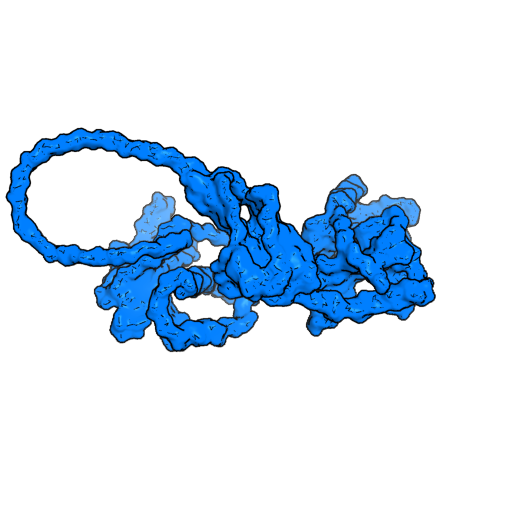0 263 VAL A N 1
ATOM 1954 C CA . VAL A 1 263 ? 0.987 -12.235 13.521 1.00 92.00 263 VAL A CA 1
ATOM 1955 C C . VAL A 1 263 ? 1.621 -13.260 12.592 1.00 92.00 263 VAL A C 1
ATOM 1957 O O . VAL A 1 263 ? 2.366 -12.903 11.683 1.00 92.00 263 VAL A O 1
ATOM 1960 N N . ARG A 1 264 ? 1.370 -14.543 12.841 1.00 84.31 264 ARG A N 1
ATOM 1961 C CA . ARG A 1 264 ? 2.030 -15.666 12.162 1.00 84.31 264 ARG A CA 1
ATOM 1962 C C . ARG A 1 264 ? 1.003 -16.631 11.588 1.00 84.31 264 ARG A C 1
ATOM 1964 O O . ARG A 1 264 ? -0.120 -16.717 12.083 1.00 84.31 264 ARG A O 1
ATOM 1971 N N . ASN A 1 265 ? 1.426 -17.388 10.576 1.00 82.19 265 ASN A N 1
ATOM 1972 C CA . ASN A 1 265 ? 0.594 -18.370 9.881 1.00 82.19 265 ASN A CA 1
ATOM 1973 C C . ASN A 1 265 ? -0.724 -17.754 9.375 1.00 82.19 265 ASN A C 1
ATOM 1975 O O . ASN A 1 265 ? -1.810 -18.266 9.639 1.00 82.19 265 ASN A O 1
ATOM 1979 N N . VAL A 1 266 ? -0.621 -16.602 8.703 1.00 87.62 266 VAL A N 1
ATOM 1980 C CA . VAL A 1 266 ? -1.773 -15.791 8.280 1.00 87.62 266 VAL A CA 1
ATOM 1981 C C . VAL A 1 266 ? -2.682 -16.575 7.317 1.00 87.62 266 VAL A C 1
ATOM 1983 O O . VAL A 1 266 ? -2.255 -16.889 6.204 1.00 87.62 266 VAL A O 1
ATOM 1986 N N . PRO A 1 267 ? -3.939 -16.890 7.684 1.00 82.56 267 PRO A N 1
ATOM 1987 C CA . PRO A 1 267 ? -4.855 -17.595 6.795 1.00 82.56 267 PRO A CA 1
ATOM 1988 C C . PRO A 1 267 ? -5.513 -16.636 5.793 1.00 82.56 267 PRO A C 1
ATOM 1990 O O . PRO A 1 267 ? -5.685 -15.450 6.070 1.00 82.56 267 PRO A O 1
ATOM 1993 N N . ALA A 1 268 ? -5.987 -17.166 4.660 1.00 77.62 268 ALA A N 1
ATOM 1994 C CA . ALA A 1 268 ? -6.731 -16.391 3.656 1.00 77.62 268 ALA A CA 1
ATOM 1995 C C . ALA A 1 268 ? -7.968 -15.674 4.235 1.00 77.62 268 ALA A C 1
ATOM 1997 O O . ALA A 1 268 ? -8.329 -14.589 3.790 1.00 77.62 268 ALA A O 1
ATOM 1998 N N . SER A 1 269 ? -8.597 -16.254 5.264 1.00 82.88 269 SER A N 1
ATOM 1999 C CA . SER A 1 269 ? -9.760 -15.674 5.949 1.00 82.88 269 SER A CA 1
ATOM 2000 C C . SER A 1 269 ? -9.470 -14.356 6.673 1.00 82.88 269 SER A C 1
ATOM 2002 O O . SER A 1 269 ? -10.414 -13.670 7.052 1.00 82.88 269 SER A O 1
ATOM 2004 N N . LEU A 1 270 ? -8.194 -14.019 6.893 1.00 87.12 270 LEU A N 1
ATOM 2005 C CA . LEU A 1 270 ? -7.768 -12.771 7.528 1.00 87.12 270 LEU A CA 1
ATOM 2006 C C . LEU A 1 270 ? -7.684 -11.603 6.527 1.00 87.12 270 LEU A C 1
ATOM 2008 O O . LEU A 1 270 ? -7.344 -10.492 6.917 1.00 87.12 270 LEU A O 1
ATOM 2012 N N . ASN A 1 271 ? -7.987 -11.823 5.241 1.00 81.94 271 ASN A N 1
ATOM 2013 C CA . ASN A 1 271 ? -7.971 -10.754 4.245 1.00 81.94 271 ASN A CA 1
ATOM 2014 C C . ASN A 1 271 ? -8.925 -9.607 4.625 1.00 81.94 271 ASN A C 1
ATOM 2016 O O . ASN A 1 271 ? -10.107 -9.830 4.898 1.00 81.94 271 ASN A O 1
ATOM 2020 N N . GLY A 1 272 ? -8.403 -8.382 4.633 1.00 76.38 272 GLY A N 1
ATOM 2021 C CA . GLY A 1 272 ? -9.111 -7.165 5.020 1.00 76.38 272 GLY A CA 1
ATOM 2022 C C . GLY A 1 272 ? -9.332 -7.010 6.529 1.00 76.38 272 GLY A C 1
ATOM 2023 O O . GLY A 1 272 ? -9.949 -6.031 6.944 1.00 76.38 272 GLY A O 1
ATOM 2024 N N . TRP A 1 273 ? -8.866 -7.947 7.359 1.00 91.81 273 TRP A N 1
ATOM 2025 C CA . TRP A 1 273 ? -8.855 -7.772 8.811 1.00 91.81 273 TRP A CA 1
ATOM 2026 C C . TRP A 1 273 ? -7.657 -6.934 9.231 1.00 91.81 273 TRP A C 1
ATOM 2028 O O . TRP A 1 273 ? -6.602 -7.000 8.614 1.00 91.81 273 TRP A O 1
ATOM 2038 N N . GLY A 1 274 ? -7.789 -6.169 10.306 1.00 91.69 274 GLY A N 1
ATOM 2039 C CA . GLY A 1 274 ? -6.704 -5.387 10.874 1.00 91.69 274 GLY A CA 1
ATOM 2040 C C . GLY A 1 274 ? -6.531 -5.580 12.368 1.00 91.69 274 GLY A C 1
ATOM 2041 O O . GLY A 1 274 ? -7.314 -6.266 13.022 1.00 91.69 274 GLY A O 1
ATOM 2042 N N . PHE A 1 275 ? -5.498 -4.951 12.913 1.00 95.19 275 PHE A N 1
ATOM 2043 C CA . PHE A 1 275 ? -5.228 -4.911 14.342 1.00 95.19 275 PHE A CA 1
ATOM 2044 C C . PHE A 1 275 ? -5.004 -3.473 14.798 1.00 95.19 275 PHE A C 1
ATOM 2046 O O . PHE A 1 275 ? -4.290 -2.702 14.155 1.00 95.19 275 PHE A O 1
ATOM 2053 N N . GLN A 1 276 ? -5.612 -3.121 15.927 1.00 94.88 276 GLN A N 1
ATOM 2054 C CA . GLN A 1 276 ? -5.421 -1.840 16.600 1.00 94.88 276 GLN A CA 1
ATOM 2055 C C . GLN A 1 276 ? -4.941 -2.060 18.033 1.00 94.88 276 GLN A C 1
ATOM 2057 O O . GLN A 1 276 ? -5.316 -3.032 18.698 1.00 94.88 276 GLN A O 1
ATOM 2062 N N . ALA A 1 277 ? -4.109 -1.141 18.507 1.00 92.06 277 ALA A N 1
ATOM 2063 C CA . ALA A 1 277 ? -3.599 -1.127 19.862 1.00 92.06 277 ALA A CA 1
ATOM 2064 C C . ALA A 1 277 ? -4.505 -0.265 20.742 1.00 92.06 277 ALA A C 1
ATOM 2066 O O . ALA A 1 277 ? -4.803 0.885 20.421 1.00 92.06 277 ALA A O 1
ATOM 2067 N N . ARG A 1 278 ? -4.932 -0.814 21.875 1.00 92.50 278 ARG A N 1
ATOM 2068 C CA . ARG A 1 278 ? -5.719 -0.124 22.890 1.00 92.50 278 ARG A CA 1
ATOM 2069 C C . ARG A 1 278 ? -4.867 0.063 24.143 1.00 92.50 278 ARG A C 1
ATOM 2071 O O . ARG A 1 278 ? -4.526 -0.910 24.820 1.00 92.50 278 ARG A O 1
ATOM 2078 N N . PHE A 1 279 ? -4.570 1.319 24.451 1.00 89.69 279 PHE A N 1
ATOM 2079 C CA . PHE A 1 279 ? -3.758 1.757 25.579 1.00 89.69 279 PHE A CA 1
ATOM 2080 C C . PHE A 1 279 ? -4.636 2.233 26.738 1.00 89.69 279 PHE A C 1
ATOM 2082 O O . PHE A 1 279 ? -5.575 2.997 26.531 1.00 89.69 279 PHE A O 1
ATOM 2089 N N . GLU A 1 280 ? -4.313 1.809 27.956 1.00 87.75 280 GLU A N 1
ATOM 2090 C CA . GLU A 1 280 ? -4.957 2.239 29.204 1.00 87.75 280 GLU A CA 1
ATOM 2091 C C . GLU A 1 280 ? -3.934 2.927 30.099 1.00 87.75 280 GLU A C 1
ATOM 2093 O O . GLU A 1 280 ? -2.784 2.496 30.171 1.00 87.75 280 GLU A O 1
ATOM 2098 N N . GLY A 1 281 ? -4.361 3.964 30.809 1.00 84.31 281 GLY A N 1
ATOM 2099 C CA . GLY A 1 281 ? -3.591 4.655 31.835 1.00 84.31 281 GLY A CA 1
ATOM 2100 C C . GLY A 1 281 ? -4.513 5.252 32.894 1.00 84.31 281 GLY A C 1
ATOM 2101 O O . GLY A 1 281 ? -5.737 5.188 32.784 1.00 84.31 281 GLY A O 1
ATOM 2102 N N . THR A 1 282 ? -3.940 5.873 33.924 1.00 80.69 282 THR A N 1
ATOM 2103 C CA . THR A 1 282 ? -4.736 6.542 34.969 1.00 80.69 282 THR A CA 1
ATOM 2104 C C . THR A 1 282 ? -5.542 7.721 34.424 1.00 80.69 282 THR A C 1
ATOM 2106 O O . THR A 1 282 ? -6.567 8.053 35.000 1.00 80.69 282 THR A O 1
ATOM 2109 N N . GLY A 1 283 ? -5.126 8.319 33.305 1.00 77.62 283 GLY A N 1
ATOM 2110 C CA . GLY A 1 283 ? -5.862 9.378 32.611 1.00 77.62 283 GLY A CA 1
ATOM 2111 C C . GLY A 1 283 ? -6.896 8.909 31.586 1.00 77.62 283 GLY A C 1
ATOM 2112 O O . GLY A 1 283 ? -7.435 9.745 30.869 1.00 77.62 283 GLY A O 1
ATOM 2113 N N . GLY A 1 284 ? -7.149 7.600 31.462 1.00 84.69 284 GLY A N 1
ATOM 2114 C CA . GLY A 1 284 ? -8.152 7.049 30.545 1.00 84.69 284 GLY A CA 1
ATOM 2115 C C . GLY A 1 284 ? -7.579 6.104 29.489 1.00 84.69 284 GLY A C 1
ATOM 2116 O O . GLY A 1 284 ? -6.657 5.332 29.753 1.00 84.69 284 GLY A O 1
ATOM 2117 N N . VAL A 1 285 ? -8.170 6.128 28.294 1.00 85.69 285 VAL A N 1
ATOM 2118 C CA . VAL A 1 285 ? -7.933 5.154 27.218 1.00 85.69 285 VAL A CA 1
ATOM 2119 C C . VAL A 1 285 ? -7.621 5.876 25.911 1.00 85.69 285 VAL A C 1
ATOM 2121 O O . VAL A 1 285 ? -8.268 6.870 25.595 1.00 85.69 285 VAL A O 1
ATOM 2124 N N . ALA A 1 286 ? -6.695 5.336 25.120 1.00 81.62 286 ALA A N 1
ATOM 2125 C CA . ALA A 1 286 ? -6.493 5.729 23.727 1.00 81.62 286 ALA A CA 1
ATOM 2126 C C . ALA A 1 286 ? -6.424 4.494 22.817 1.00 81.62 286 ALA A C 1
ATOM 2128 O O . ALA A 1 286 ? -5.918 3.447 23.222 1.00 81.62 286 ALA A O 1
ATOM 2129 N N . VAL A 1 287 ? -6.922 4.612 21.585 1.00 88.19 287 VAL A N 1
ATOM 2130 C CA . VAL A 1 287 ? -6.926 3.531 20.583 1.00 88.19 287 VAL A CA 1
ATOM 2131 C C . VAL A 1 287 ? -6.186 3.999 19.336 1.00 88.19 287 VAL A C 1
ATOM 2133 O O . VAL A 1 287 ? -6.444 5.099 18.848 1.00 88.19 287 VAL A O 1
ATOM 2136 N N . SER A 1 288 ? -5.242 3.197 18.844 1.00 85.00 288 SER A N 1
ATOM 2137 C CA . SER A 1 288 ? -4.492 3.510 17.625 1.00 85.00 288 SER A CA 1
ATOM 2138 C C . SER A 1 288 ? -5.365 3.366 16.387 1.00 85.00 288 SER A C 1
ATOM 2140 O O . SER A 1 288 ? -6.377 2.668 16.401 1.00 85.00 288 SER A O 1
ATOM 2142 N N . SER A 1 289 ? -4.916 3.935 15.270 1.00 85.12 289 SER A N 1
ATOM 2143 C CA . SER A 1 289 ? -5.435 3.523 13.966 1.00 85.12 289 SER A CA 1
ATOM 2144 C C . SER A 1 289 ? -5.236 2.015 13.785 1.00 85.12 289 SER A C 1
ATOM 2146 O O . SER A 1 289 ? -4.229 1.459 14.238 1.00 85.12 289 SER A O 1
ATOM 2148 N N . ALA A 1 290 ? -6.190 1.360 13.126 1.00 84.75 290 ALA A N 1
ATOM 2149 C CA . ALA A 1 290 ? -6.052 -0.034 12.729 1.00 84.75 290 ALA A CA 1
ATOM 2150 C C . ALA A 1 290 ? -5.059 -0.169 11.567 1.00 84.75 290 ALA A C 1
ATOM 2152 O O . ALA A 1 290 ? -5.093 0.609 10.612 1.00 84.75 290 ALA A O 1
ATOM 2153 N N . ALA A 1 291 ? -4.203 -1.182 11.647 1.00 82.25 291 ALA A N 1
ATOM 2154 C CA . ALA A 1 291 ? -3.373 -1.643 10.545 1.00 82.25 291 ALA A CA 1
ATOM 2155 C C . ALA A 1 291 ? -4.005 -2.887 9.926 1.00 82.25 291 ALA A C 1
ATOM 2157 O O . ALA A 1 291 ? -4.233 -3.862 10.638 1.00 82.25 291 ALA A O 1
ATOM 2158 N N . TYR A 1 292 ? -4.298 -2.851 8.629 1.00 82.88 292 TYR A N 1
ATOM 2159 C CA . TYR A 1 292 ? -4.997 -3.923 7.919 1.00 82.88 292 TYR A CA 1
ATOM 2160 C C . TYR A 1 292 ? -4.026 -4.911 7.277 1.00 82.88 292 TYR A C 1
ATOM 2162 O O . TYR A 1 292 ? -2.914 -4.547 6.904 1.00 82.88 292 TYR A O 1
ATOM 2170 N N . ILE A 1 293 ? -4.467 -6.157 7.148 1.00 84.56 293 ILE A N 1
ATOM 2171 C CA . ILE A 1 293 ? -3.786 -7.230 6.440 1.00 84.56 293 ILE A CA 1
ATOM 2172 C C . ILE A 1 293 ? -4.565 -7.519 5.166 1.00 84.56 293 ILE A C 1
ATOM 2174 O O . ILE A 1 293 ? -5.740 -7.884 5.225 1.00 84.56 293 ILE A O 1
ATOM 2178 N N . TYR A 1 294 ? -3.895 -7.442 4.025 1.00 78.38 294 TYR A N 1
ATOM 2179 C CA . TYR A 1 294 ? -4.439 -7.925 2.763 1.00 78.38 294 TYR A CA 1
ATOM 2180 C C . TYR A 1 294 ? -3.802 -9.265 2.417 1.00 78.38 294 TYR A C 1
ATOM 2182 O O . TYR A 1 294 ? -2.588 -9.363 2.245 1.00 78.38 294 TYR A O 1
ATOM 2190 N N . VAL A 1 295 ? -4.619 -10.315 2.356 1.00 78.44 295 VAL A N 1
ATOM 2191 C CA . VAL A 1 295 ? -4.165 -11.683 2.098 1.00 78.44 295 VAL A CA 1
ATOM 2192 C C . VAL A 1 295 ? -4.607 -12.108 0.711 1.00 78.44 295 VAL A C 1
ATOM 2194 O O . VAL A 1 295 ? -5.802 -12.166 0.423 1.00 78.44 295 VAL A O 1
ATOM 2197 N N . GLY A 1 296 ? -3.641 -12.469 -0.124 1.00 78.25 296 GLY A N 1
ATOM 2198 C CA . GLY A 1 296 ? -3.885 -13.008 -1.455 1.00 78.25 296 GLY A CA 1
ATOM 2199 C C . GLY A 1 296 ? -2.923 -14.141 -1.779 1.00 78.25 296 GLY A C 1
ATOM 2200 O O . GLY A 1 296 ? -1.834 -14.243 -1.209 1.00 78.25 296 GLY A O 1
ATOM 2201 N N . ASP A 1 297 ? -3.315 -14.999 -2.721 1.00 81.06 297 ASP A N 1
ATOM 2202 C CA . ASP A 1 297 ? -2.375 -15.918 -3.365 1.00 81.06 297 ASP A CA 1
ATOM 2203 C C . ASP A 1 297 ? -1.570 -15.162 -4.429 1.00 81.06 297 ASP A C 1
ATOM 2205 O O . ASP A 1 297 ? -1.755 -15.319 -5.636 1.00 81.06 297 ASP A O 1
ATOM 2209 N N . TYR A 1 298 ? -0.697 -14.271 -3.964 1.00 84.94 298 TYR A N 1
ATOM 2210 C CA . TYR A 1 298 ? 0.140 -13.468 -4.849 1.00 84.94 298 TYR A CA 1
ATOM 2211 C C . TYR A 1 298 ? 1.213 -14.323 -5.530 1.00 84.94 298 TYR A C 1
ATOM 2213 O O . TYR A 1 298 ? 1.593 -14.046 -6.663 1.00 84.94 298 TYR A O 1
ATOM 2221 N N . VAL A 1 299 ? 1.644 -15.425 -4.906 1.00 84.81 299 VAL A N 1
ATOM 2222 C CA . VAL A 1 299 ? 2.525 -16.402 -5.563 1.00 84.81 299 VAL A CA 1
ATOM 2223 C C . VAL A 1 299 ? 1.825 -16.998 -6.785 1.00 84.81 299 VAL A C 1
ATOM 2225 O O . VAL A 1 299 ? 2.399 -16.981 -7.872 1.00 84.81 299 VAL A O 1
ATOM 2228 N N . GLY A 1 300 ? 0.573 -17.439 -6.637 1.00 87.00 300 GLY A N 1
ATOM 2229 C CA . GLY A 1 300 ? -0.252 -17.923 -7.741 1.00 87.00 300 GLY A CA 1
ATOM 2230 C C . GLY A 1 300 ? -0.526 -16.851 -8.798 1.00 87.00 300 GLY A C 1
ATOM 2231 O O . GLY A 1 300 ? -0.355 -17.107 -9.991 1.00 87.00 300 GLY A O 1
ATOM 2232 N N . ALA A 1 301 ? -0.882 -15.631 -8.385 1.00 88.12 301 ALA A N 1
ATOM 2233 C CA . ALA A 1 301 ? -1.178 -14.530 -9.306 1.00 88.12 301 ALA A CA 1
ATOM 2234 C C . ALA A 1 301 ? 0.033 -14.127 -10.169 1.00 88.12 301 ALA A C 1
ATOM 2236 O O . ALA A 1 301 ? -0.115 -13.830 -11.354 1.00 88.12 301 ALA A O 1
ATOM 2237 N N . TYR A 1 302 ? 1.241 -14.175 -9.602 1.00 94.25 302 TYR A N 1
ATOM 2238 C CA . TYR A 1 302 ? 2.488 -13.881 -10.310 1.00 94.25 302 TYR A CA 1
ATOM 2239 C C . TYR A 1 302 ? 3.244 -15.132 -10.795 1.00 94.25 302 TYR A C 1
ATOM 2241 O O . TYR A 1 302 ? 4.401 -15.042 -11.220 1.00 94.25 302 TYR A O 1
ATOM 2249 N N . GLN A 1 303 ? 2.605 -16.306 -10.786 1.00 93.19 303 GLN A N 1
ATOM 2250 C CA . GLN A 1 303 ? 3.258 -17.588 -11.066 1.00 93.19 303 GLN A CA 1
ATOM 2251 C C . GLN A 1 303 ? 3.938 -17.629 -12.440 1.00 93.19 303 GLN A C 1
ATOM 2253 O O . GLN A 1 303 ? 4.976 -18.277 -12.586 1.00 93.19 303 GLN A O 1
ATOM 2258 N N . SER A 1 304 ? 3.389 -16.944 -13.448 1.00 95.25 304 SER A N 1
ATOM 2259 C CA . SER A 1 304 ? 3.979 -16.876 -14.792 1.00 95.25 304 SER A CA 1
ATOM 2260 C C . SER A 1 304 ? 5.367 -16.227 -14.784 1.00 95.25 304 SER A C 1
ATOM 2262 O O . SER A 1 304 ? 6.291 -16.759 -15.397 1.00 95.25 304 SER A O 1
ATOM 2264 N N . VAL A 1 305 ? 5.541 -15.138 -14.029 1.00 97.12 305 VAL A N 1
ATOM 2265 C CA . VAL A 1 305 ? 6.823 -14.435 -13.871 1.00 97.12 305 VAL A CA 1
ATOM 2266 C C . VAL A 1 305 ? 7.802 -15.285 -13.061 1.00 97.12 305 VAL A C 1
ATOM 2268 O O . VAL A 1 305 ? 8.934 -15.507 -13.490 1.00 97.12 305 VAL A O 1
ATOM 2271 N N . LEU A 1 306 ? 7.355 -15.819 -11.918 1.00 96.00 306 LEU A N 1
ATOM 2272 C CA . LEU A 1 306 ? 8.196 -16.644 -11.043 1.00 96.00 306 LEU A CA 1
ATOM 2273 C C . LEU A 1 306 ? 8.697 -17.910 -11.759 1.00 96.00 306 LEU A C 1
ATOM 2275 O O . LEU A 1 306 ? 9.860 -18.289 -11.623 1.00 96.00 306 LEU A O 1
ATOM 2279 N N . SER A 1 307 ? 7.841 -18.543 -12.568 1.00 94.94 307 SER A N 1
ATOM 2280 C CA . SER A 1 307 ? 8.202 -19.734 -13.350 1.00 94.94 307 SER A CA 1
ATOM 2281 C C . SER A 1 307 ? 9.197 -19.419 -14.464 1.00 94.94 307 SER A C 1
ATOM 2283 O O . SER A 1 307 ? 10.063 -20.245 -14.739 1.00 94.94 307 SER A O 1
ATOM 2285 N N . ALA A 1 308 ? 9.102 -18.242 -15.089 1.00 95.56 308 ALA A N 1
ATOM 2286 C CA . ALA A 1 308 ? 10.038 -17.831 -16.131 1.00 95.56 308 ALA A CA 1
ATOM 2287 C C . ALA A 1 308 ? 11.456 -17.637 -15.567 1.00 95.56 308 ALA A C 1
ATOM 2289 O O . ALA A 1 308 ? 12.418 -18.162 -16.128 1.00 95.56 308 ALA A O 1
ATOM 2290 N N . TYR A 1 309 ? 11.579 -16.981 -14.408 1.00 96.00 309 TYR A N 1
ATOM 2291 C CA . TYR A 1 309 ? 12.858 -16.864 -13.702 1.00 96.00 309 TYR A CA 1
ATOM 2292 C C . TYR A 1 309 ? 13.399 -18.226 -13.251 1.00 96.00 309 TYR A C 1
ATOM 2294 O O . TYR A 1 309 ? 14.563 -18.533 -13.504 1.00 96.00 309 TYR A O 1
ATOM 2302 N N . ARG A 1 310 ? 12.557 -19.085 -12.661 1.00 94.75 310 ARG A N 1
ATOM 2303 C CA . ARG A 1 310 ? 12.935 -20.463 -12.299 1.00 94.75 310 ARG A CA 1
ATOM 2304 C C . ARG A 1 310 ? 13.491 -21.236 -13.497 1.00 94.75 310 ARG A C 1
ATOM 2306 O O . ARG A 1 310 ? 14.563 -21.829 -13.404 1.00 94.75 310 ARG A O 1
ATOM 2313 N N . ALA A 1 311 ? 12.774 -21.219 -14.619 1.00 94.31 311 ALA A N 1
ATOM 2314 C CA . ALA A 1 311 ? 13.170 -21.935 -15.826 1.00 94.31 311 ALA A CA 1
ATOM 2315 C C . ALA A 1 311 ? 14.520 -21.437 -16.363 1.00 94.31 311 ALA A C 1
ATOM 2317 O O . ALA A 1 311 ? 15.364 -22.258 -16.720 1.00 94.31 311 ALA A O 1
ATOM 2318 N N . ALA A 1 312 ? 14.755 -20.118 -16.350 1.00 94.62 312 ALA A N 1
ATOM 2319 C CA . ALA A 1 312 ? 16.026 -19.531 -16.765 1.00 94.62 312 ALA A CA 1
ATOM 2320 C C . ALA A 1 312 ? 17.204 -20.073 -15.939 1.00 94.62 312 ALA A C 1
ATOM 2322 O O . ALA A 1 312 ? 18.209 -20.490 -16.512 1.00 94.62 312 ALA A O 1
ATOM 2323 N N . TYR A 1 313 ? 17.079 -20.153 -14.610 1.00 91.50 313 TYR A N 1
ATOM 2324 C CA . TYR A 1 313 ? 18.139 -20.720 -13.766 1.00 91.50 313 TYR A CA 1
ATOM 2325 C C . TYR A 1 313 ? 18.313 -22.231 -13.961 1.00 91.50 313 TYR A C 1
ATOM 2327 O O . TYR A 1 313 ? 19.448 -22.701 -14.033 1.00 91.50 313 TYR A O 1
ATOM 2335 N N . GLN A 1 314 ? 17.223 -22.988 -14.122 1.00 91.69 314 GLN A N 1
ATOM 2336 C CA . GLN A 1 314 ? 17.274 -24.446 -14.309 1.00 91.69 314 GLN A CA 1
ATOM 2337 C C . GLN A 1 314 ? 18.027 -24.874 -15.573 1.00 91.69 314 GLN A C 1
ATOM 2339 O O . GLN A 1 314 ? 18.711 -25.895 -15.562 1.00 91.69 314 GLN A O 1
ATOM 2344 N N . VAL A 1 315 ? 17.926 -24.100 -16.657 1.00 91.88 315 VAL A N 1
ATOM 2345 C CA . VAL A 1 315 ? 18.630 -24.396 -17.917 1.00 91.88 315 VAL A CA 1
ATOM 2346 C C . VAL A 1 315 ? 20.016 -23.748 -18.005 1.00 91.88 315 VAL A C 1
ATOM 2348 O O . VAL A 1 315 ? 20.659 -23.832 -19.048 1.00 91.88 315 VAL A O 1
ATOM 2351 N N . GLY A 1 316 ? 20.479 -23.071 -16.946 1.00 89.06 316 GLY A N 1
ATOM 2352 C CA . GLY A 1 316 ? 21.721 -22.287 -16.978 1.00 89.06 316 GLY A CA 1
ATOM 2353 C C . GLY A 1 316 ? 21.633 -21.021 -17.845 1.00 89.06 316 GLY A C 1
ATOM 2354 O O . GLY A 1 316 ? 22.653 -20.467 -18.239 1.00 89.06 316 GLY A O 1
ATOM 2355 N N . GLY A 1 317 ? 20.422 -20.549 -18.143 1.00 84.81 317 GLY A N 1
ATOM 2356 C CA . GLY A 1 317 ? 20.117 -19.371 -18.959 1.00 84.81 317 GLY A CA 1
ATOM 2357 C C . GLY A 1 317 ? 20.251 -18.028 -18.232 1.00 84.81 317 GLY A C 1
ATOM 2358 O O . GLY A 1 317 ? 19.639 -17.049 -18.645 1.00 84.81 317 GLY A O 1
ATOM 2359 N N . HIS A 1 318 ? 21.043 -17.929 -17.166 1.00 85.88 318 HIS A N 1
ATOM 2360 C CA . HIS A 1 318 ? 21.286 -16.674 -16.439 1.00 85.88 318 HIS A CA 1
ATOM 2361 C C . HIS A 1 318 ? 22.343 -15.811 -17.154 1.00 85.88 318 HIS A C 1
ATOM 2363 O O . HIS A 1 318 ? 23.355 -15.419 -16.589 1.00 85.88 318 HIS A O 1
ATOM 2369 N N . THR A 1 319 ? 22.126 -15.530 -18.440 1.00 91.44 319 THR A N 1
ATOM 2370 C CA . THR A 1 319 ? 22.946 -14.595 -19.228 1.00 91.44 319 THR A CA 1
ATOM 2371 C C . THR A 1 319 ? 22.088 -13.424 -19.683 1.00 91.44 319 THR A C 1
ATOM 2373 O O . THR A 1 319 ? 20.891 -13.593 -19.930 1.00 91.44 319 THR A O 1
ATOM 2376 N N . ALA A 1 320 ? 22.695 -12.249 -19.873 1.00 90.38 320 ALA A N 1
ATOM 2377 C CA . ALA A 1 320 ? 21.976 -11.067 -20.349 1.00 90.38 320 ALA A CA 1
ATOM 2378 C C . ALA A 1 320 ? 21.254 -11.329 -21.687 1.00 90.38 320 ALA A C 1
ATOM 2380 O O . ALA A 1 320 ? 20.102 -10.937 -21.866 1.00 90.38 320 ALA A O 1
ATOM 2381 N N . GLN A 1 321 ? 21.892 -12.069 -22.602 1.00 92.88 321 GLN A N 1
ATOM 2382 C CA . GLN A 1 321 ? 21.316 -12.401 -23.907 1.00 92.88 321 GLN A CA 1
ATOM 2383 C C . GLN A 1 321 ? 20.072 -13.293 -23.793 1.00 92.88 321 GLN A C 1
ATOM 2385 O O . GLN A 1 321 ? 19.058 -13.029 -24.445 1.00 92.88 321 GLN A O 1
ATOM 2390 N N . TYR A 1 322 ? 20.134 -14.342 -22.967 1.00 92.69 322 TYR A N 1
ATOM 2391 C CA . TYR A 1 322 ? 18.992 -15.228 -22.740 1.00 92.69 322 TYR A CA 1
ATOM 2392 C C . TYR A 1 322 ? 17.833 -14.466 -22.093 1.00 92.69 322 TYR A C 1
ATOM 2394 O O . TYR A 1 322 ? 16.689 -14.591 -22.541 1.00 92.69 322 TYR A O 1
ATOM 2402 N N . ALA A 1 323 ? 18.139 -13.634 -21.094 1.00 92.94 323 ALA A N 1
ATOM 2403 C CA . ALA A 1 323 ? 17.158 -12.837 -20.373 1.00 92.94 323 ALA A CA 1
ATOM 2404 C C . ALA A 1 323 ? 16.351 -11.941 -21.314 1.00 92.94 323 ALA A C 1
ATOM 2406 O O . ALA A 1 323 ? 15.127 -12.049 -21.354 1.00 92.94 323 ALA A O 1
ATOM 2407 N N . VAL A 1 324 ? 17.035 -11.153 -22.152 1.00 90.56 324 VAL A N 1
ATOM 2408 C CA . VAL A 1 324 ? 16.394 -10.261 -23.130 1.00 90.56 324 VAL A CA 1
ATOM 2409 C C . VAL A 1 324 ? 15.497 -11.048 -24.086 1.00 90.56 324 VAL A C 1
ATOM 2411 O O . VAL A 1 324 ? 14.354 -10.654 -24.315 1.00 90.56 324 VAL A O 1
ATOM 2414 N N . SER A 1 325 ? 15.967 -12.193 -24.596 1.00 92.88 325 SER A N 1
ATOM 2415 C CA . SER A 1 325 ? 15.164 -13.039 -25.495 1.00 92.88 325 SER A CA 1
ATOM 2416 C C . SER A 1 325 ? 13.944 -13.682 -24.823 1.00 92.88 325 SER A C 1
ATOM 2418 O O . SER A 1 325 ? 12.968 -13.995 -25.500 1.00 92.88 325 SER A O 1
ATOM 2420 N N . SER A 1 326 ? 13.981 -13.833 -23.496 1.00 91.25 326 SER A N 1
ATOM 2421 C CA . SER A 1 326 ? 12.914 -14.425 -22.679 1.00 91.25 326 SER A CA 1
ATOM 2422 C C . SER A 1 326 ? 12.044 -13.373 -21.979 1.00 91.25 326 SER A C 1
ATOM 2424 O O . SER A 1 326 ? 11.172 -13.723 -21.188 1.00 91.25 326 SER A O 1
ATOM 2426 N N . GLY A 1 327 ? 12.278 -12.082 -22.243 1.00 92.75 327 GLY A N 1
ATOM 2427 C CA . GLY A 1 327 ? 11.552 -10.976 -21.617 1.00 92.75 327 GLY A CA 1
ATOM 2428 C C . GLY A 1 327 ? 11.911 -10.709 -20.150 1.00 92.75 327 GLY A C 1
ATOM 2429 O O . GLY A 1 327 ? 11.196 -9.954 -19.496 1.00 92.75 327 GLY A O 1
ATOM 2430 N N . LEU A 1 328 ? 13.002 -11.278 -19.636 1.00 95.50 328 LEU A N 1
ATOM 2431 C CA . LEU A 1 328 ? 13.495 -11.087 -18.267 1.00 95.50 328 LEU A CA 1
ATOM 2432 C C . LEU A 1 328 ? 14.521 -9.949 -18.194 1.00 95.50 328 LEU A C 1
ATOM 2434 O O . LEU A 1 328 ? 15.101 -9.553 -19.209 1.00 95.50 328 LEU A O 1
ATOM 2438 N N . SER A 1 329 ? 14.778 -9.444 -16.988 1.00 95.44 329 SER A N 1
ATOM 2439 C CA . SER A 1 329 ? 15.851 -8.476 -16.766 1.00 95.44 329 SER A CA 1
ATOM 2440 C C . SER A 1 329 ? 17.228 -9.071 -17.093 1.00 95.44 329 SER A C 1
ATOM 2442 O O . SER A 1 329 ? 17.568 -10.147 -16.586 1.00 95.44 329 SER A O 1
ATOM 2444 N N . PRO A 1 330 ? 18.075 -8.364 -17.867 1.00 94.06 330 PRO A N 1
ATOM 2445 C CA . PRO A 1 330 ? 19.454 -8.784 -18.115 1.00 94.06 330 PRO A CA 1
ATOM 2446 C C . PRO A 1 330 ? 20.313 -8.830 -16.845 1.00 94.06 330 PRO A C 1
ATOM 2448 O O . PRO A 1 330 ? 21.354 -9.485 -16.859 1.00 94.06 330 PRO A O 1
ATOM 2451 N N . MET A 1 331 ? 19.861 -8.223 -15.739 1.00 93.00 331 MET A N 1
ATOM 2452 C CA . MET A 1 331 ? 20.569 -8.265 -14.459 1.00 93.00 331 MET A CA 1
ATOM 2453 C C . MET A 1 331 ? 20.712 -9.676 -13.880 1.00 93.00 331 MET A C 1
ATOM 2455 O O . MET A 1 331 ? 21.577 -9.886 -13.036 1.00 93.00 331 MET A O 1
ATOM 2459 N N . ILE A 1 332 ? 19.936 -10.654 -14.367 1.00 92.38 332 ILE A N 1
ATOM 2460 C CA . ILE A 1 332 ? 20.062 -12.075 -14.004 1.00 92.38 332 ILE A CA 1
ATOM 2461 C C . ILE A 1 332 ? 21.496 -12.619 -14.159 1.00 92.38 332 ILE A C 1
ATOM 2463 O O . ILE A 1 332 ? 21.859 -13.584 -13.496 1.00 92.38 332 ILE A O 1
ATOM 2467 N N . ALA A 1 333 ? 22.315 -11.997 -15.017 1.00 92.06 333 ALA A N 1
ATOM 2468 C CA . ALA A 1 333 ? 23.714 -12.363 -15.229 1.00 92.06 333 ALA A CA 1
ATOM 2469 C C . ALA A 1 333 ? 24.633 -12.082 -14.026 1.00 92.06 333 ALA A C 1
ATOM 2471 O O . ALA A 1 333 ? 25.722 -12.648 -13.958 1.00 92.06 333 ALA A O 1
ATOM 2472 N N . HIS A 1 334 ? 24.193 -11.248 -13.079 1.00 91.06 334 HIS A N 1
ATOM 2473 C CA . HIS A 1 334 ? 24.988 -10.788 -11.931 1.00 91.06 334 HIS A CA 1
ATOM 2474 C C . HIS A 1 334 ? 24.681 -11.544 -10.632 1.00 91.06 334 HIS A C 1
ATOM 2476 O O . HIS A 1 334 ? 25.117 -11.153 -9.547 1.00 91.06 334 HIS A O 1
ATOM 2482 N N . SER A 1 335 ? 23.907 -12.632 -10.701 1.00 89.25 335 SER A N 1
ATOM 2483 C CA . SER A 1 335 ? 23.604 -13.437 -9.521 1.00 89.25 335 SER A CA 1
ATOM 2484 C C . SER A 1 335 ? 23.514 -14.927 -9.808 1.00 89.25 335 SER A C 1
ATOM 2486 O O . SER A 1 335 ? 22.921 -15.383 -10.784 1.00 89.25 335 SER A O 1
ATOM 2488 N N . SER A 1 336 ? 24.064 -15.710 -8.878 1.00 86.81 336 SER A N 1
ATOM 2489 C CA . SER A 1 336 ? 23.977 -17.175 -8.914 1.00 86.81 336 SER A CA 1
ATOM 2490 C C . SER A 1 336 ? 22.563 -17.694 -8.648 1.00 86.81 336 SER A C 1
ATOM 2492 O O . SER A 1 336 ? 22.222 -18.797 -9.063 1.00 86.81 336 SER A O 1
ATOM 2494 N N . HIS A 1 337 ? 21.749 -16.902 -7.950 1.00 88.69 337 HIS A N 1
ATOM 2495 C CA . HIS A 1 337 ? 20.371 -17.214 -7.600 1.00 88.69 337 HIS A CA 1
ATOM 2496 C C . HIS A 1 337 ? 19.518 -15.950 -7.695 1.00 88.69 337 HIS A C 1
ATOM 2498 O O . HIS A 1 337 ? 20.030 -14.829 -7.687 1.00 88.69 337 HIS A O 1
ATOM 2504 N N . VAL A 1 338 ? 18.202 -16.125 -7.726 1.00 91.50 338 VAL A N 1
ATOM 2505 C CA . VAL A 1 338 ? 17.234 -15.029 -7.719 1.00 91.50 338 VAL A CA 1
ATOM 2506 C C . VAL A 1 338 ? 16.202 -15.265 -6.627 1.00 91.50 338 VAL A C 1
ATOM 2508 O O . VAL A 1 338 ? 15.862 -16.404 -6.291 1.00 91.50 338 VAL A O 1
ATOM 2511 N N . GLY A 1 339 ? 15.715 -14.180 -6.051 1.00 92.81 339 GLY A N 1
ATOM 2512 C CA . GLY A 1 339 ? 14.625 -14.193 -5.099 1.00 92.81 339 GLY A CA 1
ATOM 2513 C C . GLY A 1 339 ? 13.536 -13.208 -5.484 1.00 92.81 339 GLY A C 1
ATOM 2514 O O . GLY A 1 339 ? 13.683 -12.395 -6.399 1.00 92.81 339 GLY A O 1
ATOM 2515 N N . TYR A 1 340 ? 12.433 -13.294 -4.757 1.00 93.69 340 TYR A N 1
ATOM 2516 C CA . TYR A 1 340 ? 11.307 -12.395 -4.904 1.00 93.69 340 TYR A CA 1
ATOM 2517 C C . TYR A 1 340 ? 10.819 -11.869 -3.559 1.00 93.69 340 TYR A C 1
ATOM 2519 O O . TYR A 1 340 ? 11.022 -12.492 -2.515 1.00 93.69 340 TYR A O 1
ATOM 2527 N N . ALA A 1 341 ? 10.140 -10.731 -3.597 1.00 90.81 341 ALA A N 1
ATOM 2528 C CA . ALA A 1 341 ? 9.390 -10.193 -2.473 1.00 90.81 341 ALA A CA 1
ATOM 2529 C C . ALA A 1 341 ? 8.101 -9.534 -2.967 1.00 90.81 341 ALA A C 1
ATOM 2531 O O . ALA A 1 341 ? 8.002 -9.121 -4.122 1.00 90.81 341 ALA A O 1
ATOM 2532 N N . PHE A 1 342 ? 7.127 -9.427 -2.070 1.00 89.00 342 PHE A N 1
ATOM 2533 C CA . PHE A 1 342 ? 5.894 -8.685 -2.294 1.00 89.00 342 PHE A CA 1
ATOM 2534 C C . PHE A 1 342 ? 5.907 -7.430 -1.438 1.00 89.00 342 PHE A C 1
ATOM 2536 O O . PHE A 1 342 ? 6.255 -7.495 -0.257 1.00 89.00 342 PHE A O 1
ATOM 2543 N N . LYS A 1 343 ? 5.529 -6.295 -2.022 1.00 87.44 343 LYS A N 1
ATOM 2544 C CA . LYS A 1 343 ? 5.341 -5.054 -1.275 1.00 87.44 343 LYS A CA 1
ATOM 2545 C C . LYS A 1 343 ? 4.315 -4.183 -1.980 1.00 87.44 343 LYS A C 1
ATOM 2547 O O . LYS A 1 343 ? 4.435 -3.931 -3.167 1.00 87.44 343 LYS A O 1
ATOM 2552 N N . ASP A 1 344 ? 3.335 -3.724 -1.222 1.00 87.62 344 ASP A N 1
ATOM 2553 C CA . ASP A 1 344 ? 2.305 -2.804 -1.693 1.00 87.62 344 ASP A CA 1
ATOM 2554 C C . ASP A 1 344 ? 2.863 -1.372 -1.712 1.00 87.62 344 ASP A C 1
ATOM 2556 O O . ASP A 1 344 ? 3.159 -0.784 -0.659 1.00 87.62 344 ASP A O 1
ATOM 2560 N N . LEU A 1 345 ? 3.125 -0.853 -2.917 1.00 90.31 345 LEU A N 1
ATOM 2561 C CA . LEU A 1 345 ? 3.756 0.451 -3.088 1.00 90.31 345 LEU A CA 1
ATOM 2562 C C . LEU A 1 345 ? 2.780 1.601 -2.831 1.00 90.31 345 LEU A C 1
ATOM 2564 O O . LEU A 1 345 ? 3.169 2.567 -2.160 1.00 90.31 345 LEU A O 1
ATOM 2568 N N . ASP A 1 346 ? 1.549 1.510 -3.341 1.00 87.12 346 ASP A N 1
ATOM 2569 C CA . ASP A 1 346 ? 0.553 2.590 -3.311 1.00 87.12 346 ASP A CA 1
ATOM 2570 C C . ASP A 1 346 ? -0.551 2.412 -2.253 1.00 87.12 346 ASP A C 1
ATOM 2572 O O . ASP A 1 346 ? -1.334 3.338 -2.021 1.00 87.12 346 ASP A O 1
ATOM 2576 N N . LYS A 1 347 ? -0.495 1.312 -1.497 1.00 81.31 347 LYS A N 1
ATOM 25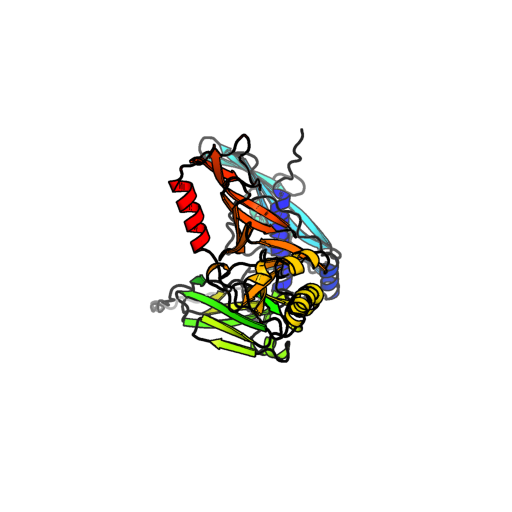77 C CA . LYS A 1 347 ? -1.366 0.972 -0.364 1.00 81.31 347 LYS A CA 1
ATOM 2578 C C . LYS A 1 347 ? -2.805 0.688 -0.781 1.00 81.31 347 LYS A C 1
ATOM 2580 O O . LYS A 1 347 ? -3.727 0.971 -0.008 1.00 81.31 347 LYS A O 1
ATOM 2585 N N . ASP A 1 348 ? -3.000 0.154 -1.982 1.00 75.38 348 ASP A N 1
ATOM 2586 C CA . ASP A 1 348 ? -4.312 -0.245 -2.491 1.00 75.38 348 ASP A CA 1
ATOM 2587 C C . ASP A 1 348 ? -4.746 -1.655 -2.028 1.00 75.38 348 ASP A C 1
ATOM 2589 O O . ASP A 1 348 ? -5.897 -2.052 -2.228 1.00 75.38 348 ASP A O 1
ATOM 2593 N N . GLY A 1 349 ? -3.858 -2.378 -1.336 1.00 74.50 349 GLY A N 1
ATOM 2594 C CA . GLY A 1 349 ? -4.064 -3.736 -0.841 1.00 74.50 349 GLY A CA 1
ATOM 2595 C C . GLY A 1 349 ? -3.592 -4.834 -1.796 1.00 74.50 349 GLY A C 1
ATOM 2596 O O . GLY A 1 349 ? -3.669 -6.012 -1.439 1.00 74.50 349 GLY A O 1
ATOM 2597 N N . ILE A 1 350 ? -3.076 -4.483 -2.975 1.00 82.88 350 ILE A N 1
ATOM 2598 C CA . ILE A 1 350 ? -2.493 -5.392 -3.961 1.00 82.88 350 ILE A CA 1
ATOM 2599 C C . ILE A 1 350 ? -0.978 -5.153 -3.990 1.00 82.88 350 ILE A C 1
ATOM 2601 O O . ILE A 1 350 ? -0.514 -4.112 -4.430 1.00 82.88 350 ILE A O 1
ATOM 2605 N N . PRO A 1 351 ? -0.151 -6.110 -3.543 1.00 87.88 351 PRO A N 1
ATOM 2606 C CA . PRO A 1 351 ? 1.285 -5.926 -3.576 1.00 87.88 351 PRO A CA 1
ATOM 2607 C C . PRO A 1 351 ? 1.870 -6.054 -4.987 1.00 87.88 351 PRO A C 1
ATOM 2609 O O . PRO A 1 351 ? 1.537 -6.973 -5.748 1.00 87.88 351 PRO A O 1
ATOM 2612 N N . GLU A 1 352 ? 2.865 -5.216 -5.269 1.00 94.12 352 GLU A N 1
ATOM 2613 C CA . GLU A 1 352 ? 3.790 -5.393 -6.381 1.00 94.12 352 GLU A CA 1
ATOM 2614 C C . GLU A 1 352 ? 4.762 -6.544 -6.098 1.00 94.12 352 GLU A C 1
ATOM 2616 O O . GLU A 1 352 ? 5.220 -6.761 -4.969 1.00 94.12 352 GLU A O 1
ATOM 2621 N N . LEU A 1 353 ? 5.106 -7.275 -7.157 1.00 95.75 353 LEU A N 1
ATOM 2622 C CA . LEU A 1 353 ? 6.166 -8.273 -7.162 1.00 95.75 353 LEU A CA 1
ATOM 2623 C C . LEU A 1 353 ? 7.504 -7.609 -7.490 1.00 95.75 353 LEU A C 1
ATOM 2625 O O . LEU A 1 353 ? 7.668 -7.004 -8.548 1.00 95.75 353 LEU A O 1
ATOM 2629 N N . PHE A 1 354 ? 8.487 -7.840 -6.629 1.00 96.56 354 PHE A N 1
ATOM 2630 C CA . PHE A 1 354 ? 9.884 -7.480 -6.826 1.00 96.56 354 PHE A CA 1
ATOM 2631 C C . PHE A 1 354 ? 10.694 -8.733 -7.109 1.00 96.56 354 PHE A C 1
ATOM 2633 O O . PHE A 1 354 ? 10.612 -9.696 -6.348 1.00 96.56 354 PHE A O 1
ATOM 2640 N N . ILE A 1 355 ? 11.504 -8.704 -8.164 1.00 96.44 355 ILE A N 1
ATOM 2641 C CA . ILE A 1 355 ? 12.523 -9.716 -8.446 1.00 96.44 355 ILE A CA 1
ATOM 2642 C C . ILE A 1 355 ? 13.889 -9.094 -8.195 1.00 96.44 355 ILE A C 1
ATOM 2644 O O . ILE A 1 355 ? 14.131 -7.972 -8.630 1.00 96.44 355 ILE A O 1
ATOM 2648 N N . ALA A 1 356 ? 14.787 -9.801 -7.515 1.00 93.94 356 ALA A N 1
ATOM 2649 C CA . ALA A 1 356 ? 16.149 -9.331 -7.276 1.00 93.94 356 ALA A CA 1
ATOM 2650 C C . ALA A 1 356 ? 17.121 -10.500 -7.095 1.00 93.94 356 ALA A C 1
ATOM 2652 O O . ALA A 1 356 ? 16.728 -11.614 -6.735 1.00 93.94 356 ALA A O 1
ATOM 2653 N N . GLY A 1 357 ? 18.402 -10.243 -7.348 1.00 90.81 357 GLY A N 1
ATOM 2654 C CA . GLY A 1 357 ? 19.454 -11.240 -7.196 1.00 90.81 357 GLY A CA 1
ATOM 2655 C C . GLY A 1 357 ? 19.675 -11.653 -5.739 1.00 90.81 357 GLY A C 1
ATOM 2656 O O . GLY A 1 357 ? 19.572 -10.849 -4.813 1.00 90.81 357 GLY A O 1
ATOM 2657 N N . LEU A 1 358 ? 20.024 -12.922 -5.544 1.00 86.94 358 LEU A N 1
ATOM 2658 C CA . LEU A 1 358 ? 20.533 -13.470 -4.291 1.00 86.94 358 LEU A CA 1
ATOM 2659 C C . LEU A 1 358 ? 22.006 -13.827 -4.463 1.00 86.94 358 LEU A C 1
ATOM 2661 O O . LEU A 1 358 ? 22.409 -14.327 -5.515 1.00 86.94 358 LEU A O 1
ATOM 2665 N N . ASN A 1 359 ? 22.798 -13.617 -3.408 1.00 80.25 359 ASN A N 1
ATOM 2666 C CA . ASN A 1 359 ? 24.248 -13.831 -3.435 1.00 80.25 359 ASN A CA 1
ATOM 2667 C C . ASN A 1 359 ? 24.902 -13.091 -4.613 1.00 80.25 359 ASN A C 1
ATOM 2669 O O . ASN A 1 359 ? 25.642 -13.684 -5.400 1.00 80.25 359 ASN A O 1
ATOM 2673 N N . THR A 1 360 ? 24.543 -11.817 -4.763 1.00 75.12 360 THR A N 1
ATOM 2674 C CA . THR A 1 360 ? 25.058 -10.947 -5.817 1.00 75.12 360 THR A CA 1
ATOM 2675 C C . THR A 1 360 ? 26.478 -10.490 -5.505 1.00 75.12 360 THR A C 1
ATOM 2677 O O . THR A 1 360 ? 26.894 -10.441 -4.339 1.00 75.12 360 THR A O 1
ATOM 2680 N N . ASP A 1 361 ? 27.196 -10.082 -6.545 1.00 70.06 361 ASP A N 1
ATOM 2681 C CA . ASP A 1 361 ? 28.344 -9.196 -6.380 1.00 70.06 361 ASP A CA 1
ATOM 2682 C C . ASP A 1 361 ? 27.926 -7.836 -5.787 1.00 70.06 361 ASP A C 1
ATOM 2684 O O . ASP A 1 361 ? 26.739 -7.560 -5.574 1.00 70.06 361 ASP A O 1
ATOM 2688 N N . ASP A 1 362 ? 28.915 -7.002 -5.458 1.00 67.25 362 ASP A N 1
ATOM 2689 C CA . ASP A 1 362 ? 28.690 -5.702 -4.822 1.00 67.25 362 ASP A CA 1
ATOM 2690 C C . ASP A 1 362 ? 27.859 -4.745 -5.699 1.00 67.25 362 ASP A C 1
ATOM 2692 O O . ASP A 1 362 ? 27.128 -3.918 -5.156 1.00 67.25 362 ASP A O 1
ATOM 2696 N N . GLU A 1 363 ? 27.907 -4.876 -7.031 1.00 61.69 363 GLU A N 1
ATOM 2697 C CA . GLU A 1 363 ? 27.236 -3.960 -7.964 1.00 61.69 363 GLU A CA 1
ATOM 2698 C C . GLU A 1 363 ? 25.725 -4.195 -8.087 1.00 61.69 363 GLU A C 1
ATOM 2700 O O . GLU A 1 363 ? 24.986 -3.254 -8.393 1.00 61.69 363 GLU A O 1
ATOM 2705 N N . ALA A 1 364 ? 25.254 -5.424 -7.849 1.00 67.44 364 ALA A N 1
ATOM 2706 C CA . ALA A 1 364 ? 23.831 -5.768 -7.871 1.00 67.44 364 ALA A CA 1
ATOM 2707 C C . ALA A 1 364 ? 23.191 -5.858 -6.474 1.00 67.44 364 ALA A C 1
ATOM 2709 O O . ALA A 1 364 ? 22.000 -6.172 -6.362 1.00 67.44 364 ALA A O 1
ATOM 2710 N N . ARG A 1 365 ? 23.929 -5.536 -5.400 1.00 69.44 365 ARG A N 1
ATOM 2711 C CA . ARG A 1 365 ? 23.346 -5.465 -4.051 1.00 69.44 365 ARG A CA 1
ATOM 2712 C C . ARG A 1 365 ? 22.234 -4.418 -4.024 1.00 69.44 365 ARG A C 1
ATOM 2714 O O . ARG A 1 365 ? 22.449 -3.256 -4.348 1.00 69.44 365 ARG A O 1
ATOM 2721 N N . SER A 1 366 ? 21.038 -4.853 -3.634 1.00 82.81 366 SER A N 1
ATOM 2722 C CA . SER A 1 366 ? 19.812 -4.039 -3.556 1.00 82.81 366 SER A CA 1
ATOM 2723 C C . SER A 1 366 ? 19.219 -3.576 -4.895 1.00 82.81 366 SER A C 1
ATOM 2725 O O . SER A 1 366 ? 18.175 -2.921 -4.882 1.00 82.81 366 SER A O 1
ATOM 2727 N N . VAL A 1 367 ? 19.814 -3.935 -6.040 1.00 91.50 367 VAL A N 1
ATOM 2728 C CA . VAL A 1 367 ? 19.219 -3.658 -7.355 1.00 91.50 367 VAL A CA 1
ATOM 2729 C C . VAL A 1 367 ? 18.033 -4.593 -7.577 1.00 91.50 367 VAL A C 1
ATOM 2731 O O . VAL A 1 367 ? 18.149 -5.816 -7.469 1.00 91.50 367 VAL A O 1
ATOM 2734 N N . MET A 1 368 ? 16.885 -4.024 -7.932 1.00 94.81 368 MET A N 1
ATOM 2735 C CA . MET A 1 368 ? 15.718 -4.790 -8.368 1.00 94.81 368 MET A CA 1
ATOM 2736 C C . MET A 1 368 ? 15.900 -5.157 -9.835 1.00 94.81 368 MET A C 1
ATOM 2738 O O . MET A 1 368 ? 16.227 -4.301 -10.643 1.00 94.81 368 MET A O 1
ATOM 2742 N N . TYR A 1 369 ? 15.685 -6.408 -10.208 1.00 95.19 369 TYR A N 1
ATOM 2743 C CA . TYR A 1 369 ? 15.819 -6.883 -11.584 1.00 95.19 369 TYR A CA 1
ATOM 2744 C C . TYR A 1 369 ? 14.587 -6.496 -12.397 1.00 95.19 369 TYR A C 1
ATOM 2746 O O . TYR A 1 369 ? 14.692 -5.789 -13.395 1.00 95.19 369 TYR A O 1
ATOM 2754 N N . ASP A 1 370 ? 13.410 -6.885 -11.919 1.00 96.94 370 ASP A N 1
ATOM 2755 C CA . ASP A 1 370 ? 12.125 -6.459 -12.461 1.00 96.94 370 ASP A CA 1
ATOM 2756 C C . ASP A 1 370 ? 11.174 -6.099 -11.312 1.00 96.94 370 ASP A C 1
ATOM 2758 O O . ASP A 1 370 ? 11.267 -6.648 -10.209 1.00 96.94 370 ASP A O 1
ATOM 2762 N N . VAL A 1 371 ? 10.212 -5.226 -11.608 1.00 97.94 371 VAL A N 1
ATOM 2763 C CA . VAL A 1 371 ? 9.059 -4.945 -10.747 1.00 97.94 371 VAL A CA 1
ATOM 2764 C C . VAL A 1 371 ? 7.780 -5.116 -11.561 1.00 97.94 371 VAL A C 1
ATOM 2766 O O . VAL A 1 371 ? 7.680 -4.597 -12.678 1.00 97.94 371 VAL A O 1
ATOM 2769 N N . TYR A 1 372 ? 6.802 -5.829 -11.009 1.00 97.56 372 TYR A N 1
ATOM 2770 C CA . TYR A 1 372 ? 5.500 -6.083 -11.626 1.00 97.56 372 TYR A CA 1
ATOM 2771 C C . TYR A 1 372 ? 4.365 -5.660 -10.696 1.00 97.56 372 TYR A C 1
ATOM 2773 O O . TYR A 1 372 ? 4.476 -5.805 -9.485 1.00 97.56 372 TYR A O 1
ATOM 2781 N N . THR A 1 373 ? 3.256 -5.222 -11.282 1.00 95.56 373 THR A N 1
ATOM 2782 C CA . THR A 1 373 ? 1.959 -5.066 -10.604 1.00 95.56 373 THR A CA 1
ATOM 2783 C C . THR A 1 373 ? 0.930 -6.030 -11.212 1.00 95.56 373 THR A C 1
ATOM 2785 O O . THR A 1 373 ? 1.201 -6.646 -12.250 1.00 95.56 373 THR A O 1
ATOM 2788 N N . LEU A 1 374 ? -0.256 -6.165 -10.614 1.00 90.31 374 LEU A N 1
ATOM 2789 C CA . LEU A 1 374 ? -1.380 -6.903 -11.200 1.00 90.31 374 LEU A CA 1
ATOM 2790 C C . LEU A 1 374 ? -2.350 -5.941 -11.888 1.00 90.31 374 LEU A C 1
ATOM 2792 O O . LEU A 1 374 ? -3.189 -5.310 -11.252 1.00 90.31 374 LEU A O 1
ATOM 2796 N N . SER A 1 375 ? -2.323 -5.908 -13.220 1.00 87.44 375 SER A N 1
ATOM 2797 C CA . SER A 1 375 ? -3.326 -5.185 -14.003 1.00 87.44 375 SER A CA 1
ATOM 2798 C C . SER A 1 375 ? -4.420 -6.150 -14.452 1.00 87.44 375 SER A C 1
ATOM 2800 O O . SER A 1 375 ? -4.177 -7.062 -15.241 1.00 87.44 375 SER A O 1
ATOM 2802 N N . GLY A 1 376 ? -5.630 -6.004 -13.902 1.00 81.88 376 GLY A N 1
ATOM 2803 C CA . GLY A 1 376 ? -6.744 -6.914 -14.205 1.00 81.88 376 GLY A CA 1
ATOM 2804 C C . GLY A 1 376 ? -6.477 -8.371 -13.801 1.00 81.88 376 GLY A C 1
ATOM 2805 O O . GLY A 1 376 ? -6.977 -9.286 -14.449 1.00 81.88 376 GLY A O 1
ATOM 2806 N N . GLY A 1 377 ? -5.659 -8.588 -12.764 1.00 82.62 377 GLY A N 1
ATOM 2807 C CA . GLY A 1 377 ? -5.250 -9.918 -12.297 1.00 82.62 377 GLY A CA 1
A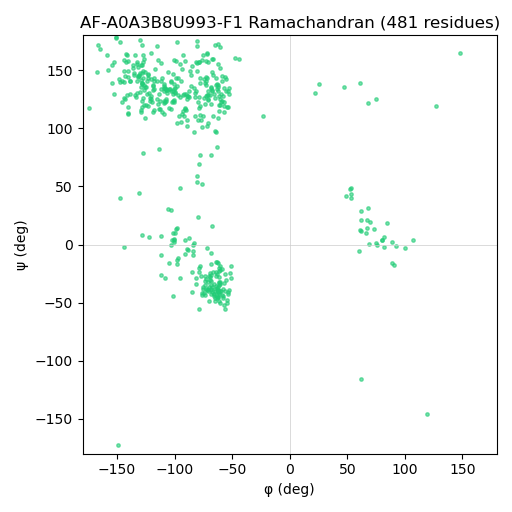TOM 2808 C C . GLY A 1 377 ? -4.116 -10.564 -13.101 1.00 82.62 377 GLY A C 1
ATOM 2809 O O . GLY A 1 377 ? -3.748 -11.697 -12.807 1.00 82.62 377 GLY A O 1
ATOM 2810 N N . VAL A 1 378 ? -3.549 -9.864 -14.089 1.00 88.56 378 VAL A N 1
ATOM 2811 C CA . VAL A 1 378 ? -2.417 -10.343 -14.893 1.00 88.56 378 VAL A CA 1
ATOM 2812 C C . VAL A 1 378 ? -1.154 -9.553 -14.531 1.00 88.56 378 VAL A C 1
ATOM 2814 O O . VAL A 1 378 ? -1.225 -8.325 -14.431 1.00 88.56 378 VAL A O 1
ATOM 2817 N N . PRO A 1 379 ? 0.010 -10.212 -14.374 1.00 96.25 379 PRO A N 1
ATOM 2818 C CA . PRO A 1 379 ? 1.273 -9.517 -14.164 1.00 96.25 379 PRO A CA 1
ATOM 2819 C C . PRO A 1 379 ? 1.592 -8.538 -15.298 1.00 96.25 379 PRO A C 1
ATOM 2821 O O . PRO A 1 379 ? 1.706 -8.926 -16.461 1.00 96.25 379 PRO A O 1
ATOM 2824 N N . ALA A 1 380 ? 1.787 -7.273 -14.944 1.00 96.06 380 ALA A N 1
ATOM 2825 C CA . ALA A 1 380 ? 2.225 -6.211 -15.835 1.00 96.06 380 ALA A CA 1
ATOM 2826 C C . ALA A 1 380 ? 3.551 -5.649 -15.319 1.00 96.06 380 ALA A C 1
ATOM 2828 O O . ALA A 1 380 ? 3.642 -5.208 -14.173 1.00 96.06 380 ALA A O 1
ATOM 2829 N N . ARG A 1 381 ? 4.597 -5.683 -16.153 1.00 96.75 381 ARG A N 1
ATOM 2830 C CA . ARG A 1 381 ? 5.911 -5.154 -15.775 1.00 96.75 381 ARG A CA 1
ATOM 2831 C C . ARG A 1 381 ? 5.880 -3.631 -15.738 1.00 96.75 381 ARG A C 1
ATOM 2833 O O . ARG A 1 381 ? 5.501 -3.013 -16.729 1.00 96.75 381 ARG A O 1
ATOM 2840 N N . ILE A 1 382 ? 6.337 -3.049 -14.633 1.00 96.12 382 ILE A N 1
ATOM 2841 C CA . ILE A 1 382 ? 6.379 -1.594 -14.433 1.00 96.12 382 ILE A CA 1
ATOM 2842 C C . ILE A 1 382 ? 7.803 -1.035 -14.387 1.00 96.12 382 ILE A C 1
ATOM 2844 O O . ILE A 1 382 ? 7.997 0.116 -14.759 1.00 96.12 382 ILE A O 1
ATOM 2848 N N . ALA A 1 383 ? 8.801 -1.836 -14.006 1.00 95.94 383 ALA A N 1
ATOM 2849 C CA . ALA A 1 383 ? 10.213 -1.458 -14.075 1.00 95.94 383 ALA A CA 1
ATOM 2850 C C . ALA A 1 383 ? 11.088 -2.662 -14.441 1.00 95.94 383 ALA A C 1
ATOM 2852 O O . ALA A 1 383 ? 10.759 -3.799 -14.098 1.00 95.94 383 ALA A O 1
ATOM 2853 N N . VAL A 1 384 ? 12.200 -2.396 -15.126 1.00 95.38 384 VAL A N 1
ATOM 2854 C CA . VAL A 1 384 ? 13.229 -3.379 -15.481 1.00 95.38 384 VAL A CA 1
ATOM 2855 C C . VAL A 1 384 ? 14.597 -2.726 -15.354 1.00 95.38 384 VAL A C 1
ATOM 2857 O O . VAL A 1 384 ? 14.816 -1.653 -15.911 1.00 95.38 384 VAL A O 1
ATOM 2860 N N . SER A 1 385 ? 15.509 -3.371 -14.634 1.00 94.50 385 SER A N 1
ATOM 2861 C CA . SER A 1 385 ? 16.901 -2.935 -14.555 1.00 94.50 385 SER A CA 1
ATOM 2862 C C . SER A 1 385 ? 17.765 -3.578 -15.631 1.00 94.50 385 SER A C 1
ATOM 2864 O O . SER A 1 385 ? 17.466 -4.659 -16.143 1.00 94.50 385 SER A O 1
ATOM 2866 N N . SER A 1 386 ? 18.876 -2.919 -15.929 1.00 91.31 386 SER A N 1
ATOM 2867 C CA . SER A 1 386 ? 19.955 -3.345 -16.809 1.00 91.31 386 SER A CA 1
ATOM 2868 C C . SER A 1 386 ? 21.280 -2.724 -16.361 1.00 91.31 386 SER A C 1
ATOM 2870 O O . SER A 1 386 ? 21.312 -1.905 -15.444 1.00 91.31 386 SER A O 1
ATOM 2872 N N . ASP A 1 387 ? 22.369 -3.044 -17.060 1.00 85.38 387 ASP A N 1
ATOM 2873 C CA . ASP A 1 387 ? 23.674 -2.415 -16.815 1.00 85.38 387 ASP A CA 1
ATOM 2874 C C . ASP A 1 387 ? 23.656 -0.891 -17.036 1.00 85.38 387 ASP A C 1
ATOM 2876 O O . ASP A 1 387 ? 24.500 -0.179 -16.496 1.00 85.38 387 ASP A O 1
ATOM 2880 N N . GLN A 1 388 ? 22.697 -0.382 -17.820 1.00 85.38 388 GLN A N 1
ATOM 2881 C CA . GLN A 1 388 ? 22.564 1.044 -18.130 1.00 85.38 388 GLN A CA 1
ATOM 2882 C C . GLN A 1 388 ? 21.581 1.782 -17.225 1.00 85.38 388 GLN A C 1
ATOM 2884 O O . GLN A 1 388 ? 21.740 2.983 -17.042 1.00 85.38 388 GLN A O 1
ATOM 2889 N N . GLU A 1 389 ? 20.564 1.107 -16.694 1.00 88.75 389 GLU A N 1
ATOM 2890 C CA . GLU A 1 389 ? 19.497 1.706 -15.882 1.00 88.75 389 GLU A CA 1
ATOM 2891 C C . GLU A 1 389 ? 19.165 0.741 -14.743 1.00 88.75 389 GLU A C 1
ATOM 2893 O O . GLU A 1 389 ? 18.676 -0.356 -14.994 1.00 88.75 389 GLU A O 1
ATOM 2898 N N . LYS A 1 390 ? 19.450 1.123 -13.500 1.00 91.56 390 LYS A N 1
ATOM 2899 C CA . LYS A 1 390 ? 19.268 0.310 -12.296 1.00 91.56 390 LYS A CA 1
ATOM 2900 C C . LYS A 1 390 ? 18.194 0.932 -11.420 1.00 91.56 390 LYS A C 1
ATOM 2902 O O . LYS A 1 390 ? 18.247 2.119 -11.109 1.00 91.56 390 LYS A O 1
ATOM 2907 N N . PHE A 1 391 ? 17.236 0.117 -11.004 1.00 94.88 391 PHE A N 1
ATOM 2908 C CA . PHE A 1 391 ? 16.177 0.502 -10.088 1.00 94.88 391 PHE A CA 1
ATOM 2909 C C . PHE A 1 391 ? 16.454 -0.028 -8.680 1.00 94.88 391 PHE A C 1
ATOM 2911 O O . PHE A 1 391 ? 16.809 -1.193 -8.487 1.00 94.88 391 PHE A O 1
ATOM 2918 N N . TYR A 1 392 ? 16.163 0.810 -7.694 1.00 94.25 392 TYR A N 1
ATOM 2919 C CA . TYR A 1 392 ? 16.260 0.547 -6.266 1.00 94.25 392 TYR A CA 1
ATOM 2920 C C . TYR A 1 392 ? 14.933 0.895 -5.587 1.00 94.25 392 TYR A C 1
ATOM 2922 O O . TYR A 1 392 ? 14.271 1.866 -5.958 1.00 94.25 392 TYR A O 1
ATOM 2930 N N . LEU A 1 393 ? 14.532 0.115 -4.586 1.00 94.19 393 LEU A N 1
ATOM 2931 C CA . LEU A 1 393 ? 13.392 0.454 -3.734 1.00 94.19 393 LEU A CA 1
ATOM 2932 C C . LEU A 1 393 ? 13.859 1.413 -2.640 1.00 94.19 393 LEU A C 1
ATOM 2934 O O . LEU A 1 393 ? 14.875 1.152 -2.007 1.00 94.19 393 LEU A O 1
ATOM 2938 N N . CYS A 1 394 ? 13.111 2.479 -2.370 1.00 92.38 394 CYS A N 1
ATOM 2939 C CA . CYS A 1 394 ? 13.385 3.387 -1.258 1.00 92.38 394 CYS A CA 1
ATOM 2940 C C . CYS A 1 394 ? 12.510 3.080 -0.032 1.00 92.38 394 CYS A C 1
ATOM 2942 O O . CYS A 1 394 ? 11.425 2.501 -0.136 1.00 92.38 394 CYS A O 1
ATOM 2944 N N . THR A 1 395 ? 12.958 3.517 1.147 1.00 87.38 395 THR A N 1
ATOM 2945 C CA . THR A 1 395 ? 12.259 3.358 2.439 1.00 87.38 395 THR A CA 1
ATOM 2946 C C . THR A 1 395 ? 10.869 3.990 2.471 1.00 87.38 395 THR A C 1
ATOM 2948 O O . THR A 1 395 ? 10.036 3.606 3.289 1.00 87.38 395 THR A O 1
ATOM 2951 N N . ASP A 1 396 ? 10.600 4.940 1.579 1.00 88.38 396 ASP A N 1
ATOM 2952 C CA . ASP A 1 396 ? 9.333 5.648 1.461 1.00 88.38 396 ASP A CA 1
ATOM 2953 C C . ASP A 1 396 ? 8.409 5.084 0.364 1.00 88.38 396 ASP A C 1
ATOM 2955 O O . ASP A 1 396 ? 7.448 5.759 0.001 1.00 88.38 396 ASP A O 1
ATOM 2959 N N . ASN A 1 397 ? 8.677 3.880 -0.159 1.00 91.31 397 ASN A N 1
ATOM 2960 C CA . ASN A 1 397 ? 7.973 3.230 -1.280 1.00 91.31 397 ASN A CA 1
ATOM 2961 C C . ASN A 1 397 ? 8.144 3.920 -2.650 1.00 91.31 397 ASN A C 1
ATOM 2963 O O . ASN A 1 397 ? 7.385 3.642 -3.579 1.00 91.31 397 ASN A O 1
ATOM 2967 N N . ALA A 1 398 ? 9.102 4.833 -2.820 1.00 94.31 398 ALA A N 1
ATOM 2968 C CA . ALA A 1 398 ? 9.491 5.269 -4.160 1.00 94.31 398 ALA A CA 1
ATOM 2969 C C . ALA A 1 398 ? 10.410 4.240 -4.834 1.00 94.31 398 ALA A C 1
ATOM 2971 O O . ALA A 1 398 ? 11.098 3.476 -4.156 1.00 94.31 398 ALA A O 1
ATOM 2972 N N . LEU A 1 399 ? 10.456 4.257 -6.169 1.00 95.31 399 LEU A N 1
ATOM 2973 C CA . LEU A 1 399 ? 11.536 3.610 -6.911 1.00 95.31 399 LEU A CA 1
ATOM 2974 C C . LEU A 1 399 ? 12.543 4.671 -7.339 1.00 95.31 399 LEU A C 1
ATOM 2976 O O . LEU A 1 399 ? 12.185 5.646 -8.002 1.00 95.31 399 LEU A O 1
ATOM 2980 N N . PHE A 1 400 ? 13.795 4.470 -6.965 1.00 93.62 400 PHE A N 1
ATOM 2981 C CA . PHE A 1 400 ? 14.919 5.273 -7.409 1.00 93.62 400 PHE A CA 1
ATOM 2982 C C . PHE A 1 400 ? 15.581 4.596 -8.601 1.00 93.62 400 PHE A C 1
ATOM 2984 O O . PHE A 1 400 ? 15.902 3.417 -8.539 1.00 93.62 400 PHE A O 1
ATOM 2991 N N . CYS A 1 401 ? 15.749 5.325 -9.695 1.00 92.31 401 CYS A N 1
ATOM 2992 C CA . CYS A 1 401 ? 16.399 4.845 -10.901 1.00 92.31 401 CYS A CA 1
ATOM 2993 C C . CYS A 1 401 ? 17.670 5.642 -11.130 1.00 92.31 401 CYS A C 1
ATOM 2995 O O . CYS A 1 401 ? 17.598 6.862 -11.273 1.00 92.31 401 CYS A O 1
ATOM 2997 N N . GLU A 1 402 ? 18.790 4.953 -11.267 1.00 88.94 402 GLU A N 1
ATOM 2998 C CA . GLU A 1 402 ? 20.045 5.539 -11.715 1.00 88.94 402 GLU A CA 1
ATOM 2999 C C . GLU A 1 402 ? 20.448 4.932 -13.036 1.00 88.94 402 GLU A C 1
ATOM 3001 O O . GLU A 1 402 ? 20.314 3.729 -13.247 1.00 88.94 402 GLU A O 1
ATOM 3006 N N . GLY A 1 403 ? 20.972 5.749 -13.934 1.00 85.81 403 GLY A N 1
ATOM 3007 C CA . GLY A 1 403 ? 21.425 5.214 -15.195 1.00 85.81 403 GLY A CA 1
ATOM 3008 C C . GLY A 1 403 ? 22.320 6.133 -15.983 1.00 85.81 403 GLY A C 1
ATOM 3009 O O . GLY A 1 403 ? 22.448 7.331 -15.715 1.00 85.81 403 GLY A O 1
ATOM 3010 N N . SER A 1 404 ? 22.923 5.540 -17.005 1.00 76.25 404 SER A N 1
ATOM 3011 C CA . SER A 1 404 ? 23.609 6.257 -18.059 1.00 76.25 404 SER A CA 1
ATOM 3012 C C . SER A 1 404 ? 23.117 5.780 -19.414 1.00 76.25 404 SER A C 1
ATOM 3014 O O . SER A 1 404 ? 23.315 4.632 -19.808 1.00 76.25 404 SER A O 1
ATOM 3016 N N . ARG A 1 405 ? 22.484 6.693 -20.151 1.00 64.88 405 ARG A N 1
ATOM 3017 C CA . ARG A 1 405 ? 22.240 6.513 -21.582 1.00 64.88 405 ARG A CA 1
ATOM 3018 C C . ARG A 1 405 ? 23.457 7.090 -22.290 1.00 64.88 405 ARG A C 1
ATOM 3020 O O . ARG A 1 405 ? 23.876 8.192 -21.953 1.00 64.88 405 ARG A O 1
ATOM 3027 N N . GLY A 1 406 ? 24.068 6.308 -23.181 1.00 61.28 406 GLY A N 1
ATOM 3028 C CA . GLY A 1 406 ? 25.361 6.610 -23.809 1.00 61.28 406 GLY A CA 1
ATOM 3029 C C . GLY A 1 406 ? 25.541 8.063 -24.289 1.00 61.28 406 GLY A C 1
ATOM 3030 O O . GLY A 1 406 ? 24.574 8.776 -24.524 1.00 61.28 406 GLY A O 1
ATOM 3031 N N . ALA A 1 407 ? 26.810 8.463 -24.467 1.00 57.75 407 ALA A N 1
ATOM 3032 C CA . ALA A 1 407 ? 27.322 9.847 -24.561 1.00 57.75 407 ALA A CA 1
ATOM 3033 C C . ALA A 1 407 ? 27.620 10.539 -23.210 1.00 57.75 407 ALA A C 1
ATOM 3035 O O . ALA A 1 407 ? 27.767 11.755 -23.147 1.00 57.75 407 ALA A O 1
ATOM 3036 N N . GLY A 1 408 ? 27.768 9.763 -22.130 1.00 60.25 408 GLY A N 1
ATOM 3037 C CA . GLY A 1 408 ? 28.211 10.247 -20.816 1.00 60.25 408 GLY A CA 1
ATOM 3038 C C . GLY A 1 408 ? 27.078 10.686 -19.888 1.00 60.25 408 GLY A C 1
ATOM 3039 O O . GLY A 1 408 ? 27.285 10.737 -18.679 1.00 60.25 408 GLY A O 1
ATOM 3040 N N . LEU A 1 409 ? 25.876 10.943 -20.412 1.00 68.12 409 LEU A N 1
ATOM 3041 C CA . LEU A 1 409 ? 24.721 11.417 -19.646 1.00 68.12 409 LEU A CA 1
ATOM 3042 C C . LEU A 1 409 ? 24.421 10.479 -18.471 1.00 68.12 409 LEU A C 1
ATOM 3044 O O . LEU A 1 409 ? 24.122 9.306 -18.682 1.00 68.12 409 LEU A O 1
ATOM 3048 N N . ALA A 1 410 ? 24.498 10.991 -17.242 1.00 79.94 410 ALA A N 1
ATOM 3049 C CA . ALA A 1 410 ? 23.993 10.305 -16.058 1.00 79.94 410 ALA A CA 1
ATOM 3050 C C . ALA A 1 410 ? 22.667 10.929 -15.635 1.00 79.94 410 ALA A C 1
ATOM 3052 O O . ALA A 1 410 ? 22.507 12.155 -15.674 1.00 79.94 410 ALA A O 1
ATOM 3053 N N . HIS A 1 411 ? 21.742 10.082 -15.208 1.00 85.75 411 HIS A N 1
ATOM 3054 C CA . HIS A 1 411 ? 20.452 10.496 -14.693 1.00 85.75 411 HIS A CA 1
ATOM 3055 C C . HIS A 1 411 ? 20.085 9.724 -13.430 1.00 85.75 411 HIS A C 1
ATOM 3057 O O . HIS A 1 411 ? 20.491 8.581 -13.236 1.00 85.75 411 HIS A O 1
AT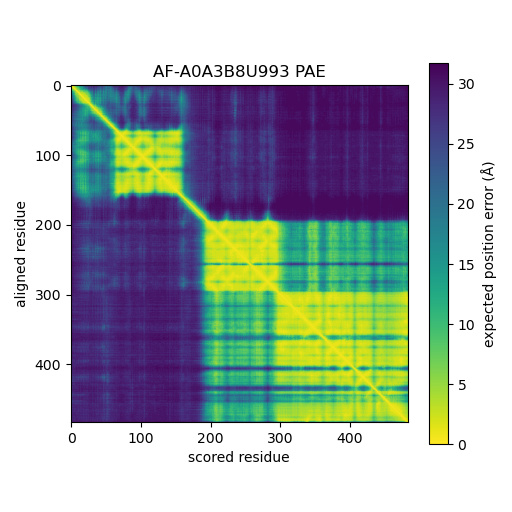OM 3063 N N . ALA A 1 412 ? 19.289 10.379 -12.598 1.00 89.31 412 ALA A N 1
ATOM 3064 C CA . ALA A 1 412 ? 18.796 9.890 -11.327 1.00 89.31 412 ALA A CA 1
ATOM 3065 C C . ALA A 1 412 ? 17.336 10.340 -11.185 1.00 89.31 412 ALA A C 1
ATOM 3067 O O . ALA A 1 412 ? 17.060 11.535 -11.093 1.00 89.31 412 ALA A O 1
ATOM 3068 N N . PHE A 1 413 ? 16.391 9.404 -11.211 1.00 90.94 413 PHE A N 1
ATOM 3069 C CA . PHE A 1 413 ? 14.956 9.691 -11.183 1.00 90.94 413 PHE A CA 1
ATOM 3070 C C . PHE A 1 413 ? 14.259 8.992 -10.026 1.00 90.94 413 PHE A C 1
ATOM 3072 O O . PHE A 1 413 ? 14.549 7.846 -9.702 1.00 90.94 413 PHE A O 1
ATOM 3079 N N . ILE A 1 414 ? 13.279 9.678 -9.449 1.00 92.88 414 ILE A N 1
ATOM 3080 C CA . ILE A 1 414 ? 12.390 9.146 -8.425 1.00 92.88 414 ILE A CA 1
ATOM 3081 C C . ILE A 1 414 ? 11.018 8.930 -9.039 1.00 92.88 414 ILE A C 1
ATOM 3083 O O . ILE A 1 414 ? 10.398 9.855 -9.576 1.00 92.88 414 ILE A O 1
ATOM 3087 N N . TYR A 1 415 ? 10.529 7.705 -8.909 1.00 94.62 415 TYR A N 1
ATOM 3088 C CA . TYR A 1 415 ? 9.228 7.275 -9.380 1.00 94.62 415 TYR A CA 1
ATOM 3089 C C . TYR A 1 415 ? 8.310 6.954 -8.211 1.00 94.62 415 TYR A C 1
ATOM 3091 O O . TYR A 1 415 ? 8.709 6.347 -7.217 1.00 94.62 415 TYR A O 1
ATOM 3099 N N . ARG A 1 416 ? 7.045 7.337 -8.359 1.00 94.31 416 ARG A N 1
ATOM 3100 C CA . ARG A 1 416 ? 5.951 6.906 -7.491 1.00 94.31 416 ARG A CA 1
ATOM 3101 C C . ARG A 1 416 ? 5.025 6.010 -8.287 1.00 94.31 416 ARG A C 1
ATOM 3103 O O . ARG A 1 416 ? 4.670 6.350 -9.416 1.00 94.31 416 ARG A O 1
ATOM 3110 N N . PHE A 1 417 ? 4.649 4.892 -7.689 1.00 94.69 417 PHE A N 1
ATOM 3111 C CA . PHE A 1 417 ? 3.612 4.030 -8.223 1.00 94.69 417 PHE A CA 1
ATOM 3112 C C . PHE A 1 417 ? 2.242 4.521 -7.755 1.00 94.69 417 PHE A C 1
ATOM 3114 O O . PHE A 1 417 ? 2.095 4.944 -6.609 1.00 94.69 417 PHE A O 1
ATOM 3121 N N . SER A 1 418 ? 1.278 4.543 -8.670 1.00 89.25 418 SER A N 1
ATOM 3122 C CA . SER A 1 418 ? -0.142 4.741 -8.369 1.00 89.25 418 SER A CA 1
ATOM 3123 C C . SER A 1 418 ? -0.969 4.395 -9.601 1.00 89.25 418 SER A C 1
ATOM 3125 O O . SER A 1 418 ? -0.524 4.671 -10.720 1.00 89.25 418 SER A O 1
ATOM 3127 N N . ASN A 1 419 ? -2.193 3.897 -9.423 1.00 85.94 419 ASN A N 1
ATOM 3128 C CA . ASN A 1 419 ? -3.115 3.618 -10.535 1.00 85.94 419 ASN A CA 1
ATOM 3129 C C . ASN A 1 419 ? -2.485 2.716 -11.618 1.00 85.94 419 ASN A C 1
ATOM 3131 O O . ASN A 1 419 ? -2.604 3.002 -12.812 1.00 85.94 419 ASN A O 1
ATOM 3135 N N . ASN A 1 420 ? -1.780 1.655 -11.215 1.00 85.69 420 ASN A N 1
ATOM 3136 C CA . ASN A 1 420 ? -1.113 0.713 -12.122 1.00 85.69 420 ASN A CA 1
ATOM 3137 C C . ASN A 1 420 ? -0.011 1.311 -13.017 1.00 85.69 420 ASN A C 1
ATOM 3139 O O . ASN A 1 420 ? 0.331 0.724 -14.043 1.00 85.69 420 ASN A O 1
ATOM 3143 N N . SER A 1 421 ? 0.568 2.461 -12.655 1.00 89.75 421 SER A N 1
ATOM 3144 C CA . SER A 1 421 ? 1.666 3.068 -13.413 1.00 89.75 421 SER A CA 1
ATOM 3145 C C . SER A 1 421 ? 2.703 3.723 -12.511 1.00 89.75 421 SER A C 1
ATOM 3147 O O . SER A 1 421 ? 2.380 4.356 -11.505 1.00 89.75 421 SER A O 1
ATOM 3149 N N . LEU A 1 422 ? 3.967 3.653 -12.932 1.00 92.62 422 LEU A N 1
ATOM 3150 C CA . LEU A 1 422 ? 5.012 4.516 -12.394 1.00 92.62 422 LEU A CA 1
ATOM 3151 C C . LEU A 1 422 ? 4.919 5.905 -13.016 1.00 92.62 422 LEU A C 1
ATOM 3153 O O . LEU A 1 422 ? 4.721 6.062 -14.222 1.00 92.62 422 LEU A O 1
ATOM 3157 N N . ARG A 1 423 ? 5.109 6.923 -12.182 1.00 91.88 423 ARG A N 1
ATOM 3158 C CA . ARG A 1 423 ? 5.244 8.314 -12.596 1.00 91.88 423 ARG A CA 1
ATOM 3159 C C . ARG A 1 423 ? 6.519 8.892 -12.003 1.00 91.88 423 ARG A C 1
ATOM 3161 O O . ARG A 1 423 ? 6.688 8.880 -10.785 1.00 91.88 423 ARG A O 1
ATOM 3168 N N . ALA A 1 424 ? 7.372 9.462 -12.850 1.00 91.31 424 ALA A N 1
ATOM 3169 C CA . ALA A 1 424 ? 8.496 10.267 -12.389 1.00 91.31 424 ALA A CA 1
ATOM 3170 C C . ALA A 1 424 ? 7.981 11.525 -11.679 1.00 91.31 424 ALA A C 1
ATOM 3172 O O . ALA A 1 424 ? 7.171 12.278 -12.228 1.00 91.31 424 ALA A O 1
ATOM 3173 N N . VAL A 1 425 ? 8.441 11.746 -10.453 1.00 91.19 425 VAL A N 1
ATOM 3174 C CA . VAL A 1 425 ? 8.070 12.910 -9.635 1.00 91.19 425 VAL A CA 1
ATOM 3175 C C . VAL A 1 425 ? 9.219 13.899 -9.489 1.00 91.19 425 VAL A C 1
ATOM 3177 O O . VAL A 1 425 ? 8.978 15.101 -9.397 1.00 91.19 425 VAL A O 1
ATOM 3180 N N . GLU A 1 426 ? 10.450 13.403 -9.539 1.00 89.25 426 GLU A N 1
ATOM 3181 C CA . GLU A 1 426 ? 11.683 14.163 -9.374 1.00 89.25 426 GLU A CA 1
ATOM 3182 C C . GLU A 1 426 ? 12.771 13.526 -10.243 1.00 89.25 426 GLU A C 1
ATOM 3184 O O . GLU A 1 426 ? 12.841 12.301 -10.351 1.00 89.25 426 GLU A O 1
ATOM 3189 N N . GLY A 1 427 ? 13.586 14.355 -10.887 1.00 89.38 427 GLY A N 1
ATOM 3190 C CA . GLY A 1 427 ? 14.666 13.913 -11.755 1.00 89.38 427 GLY A CA 1
ATOM 3191 C C . GLY A 1 427 ? 15.865 14.840 -11.685 1.00 89.38 427 GLY A C 1
ATOM 3192 O O . GLY A 1 427 ? 15.717 16.061 -11.642 1.00 89.38 427 GLY A O 1
ATOM 3193 N N . TYR A 1 428 ? 17.047 14.247 -11.709 1.00 88.12 428 TYR A N 1
ATOM 3194 C CA . TYR A 1 428 ? 18.329 14.920 -11.792 1.00 88.12 428 TYR A CA 1
ATOM 3195 C C . TYR A 1 428 ? 19.097 14.355 -12.975 1.00 88.12 428 TYR A C 1
ATOM 3197 O O . TYR A 1 428 ? 19.164 13.141 -13.158 1.00 88.12 428 TYR A O 1
ATOM 3205 N N . MET A 1 429 ? 19.716 15.221 -13.767 1.00 86.94 429 MET A N 1
ATOM 3206 C CA . MET A 1 429 ? 20.535 14.790 -14.900 1.00 86.94 429 MET A CA 1
ATOM 3207 C C . MET A 1 429 ? 21.745 15.669 -15.111 1.00 86.94 429 MET A C 1
ATOM 3209 O O . MET A 1 429 ? 21.761 16.832 -14.709 1.00 86.94 429 MET A O 1
ATOM 3213 N N . SER A 1 430 ? 22.724 15.105 -15.805 1.00 84.19 430 SER A N 1
ATOM 3214 C CA . SER A 1 430 ? 23.897 15.820 -16.281 1.00 84.19 430 SER A CA 1
ATOM 3215 C C . SER A 1 430 ? 24.023 15.754 -17.796 1.00 84.19 430 SER A C 1
ATOM 3217 O O . SER A 1 430 ? 23.825 14.679 -18.363 1.00 84.19 430 SER A O 1
ATOM 3219 N N . THR A 1 431 ? 24.472 16.837 -18.421 1.00 80.19 431 THR A N 1
ATOM 3220 C CA . THR A 1 431 ? 24.859 16.858 -19.836 1.00 80.19 431 THR A CA 1
ATOM 3221 C C . THR A 1 431 ? 26.364 16.786 -20.039 1.00 80.19 431 THR A C 1
ATOM 3223 O O . THR A 1 431 ? 27.141 17.127 -19.147 1.00 80.19 431 THR A O 1
ATOM 3226 N N . PHE A 1 432 ? 26.765 16.359 -21.237 1.00 74.88 432 PHE A N 1
ATOM 3227 C CA . PHE A 1 432 ? 28.149 16.367 -21.699 1.00 74.88 432 PHE A CA 1
ATOM 3228 C C . PHE A 1 432 ? 28.258 17.153 -23.004 1.00 74.88 432 PHE A C 1
ATOM 3230 O O . PHE A 1 432 ? 27.410 17.015 -23.886 1.00 74.88 432 PHE A O 1
ATOM 3237 N N . THR A 1 433 ? 29.331 17.920 -23.157 1.00 63.28 433 THR A N 1
ATOM 3238 C CA . THR A 1 433 ? 29.834 18.418 -24.438 1.00 63.28 433 THR A CA 1
ATOM 3239 C C . THR A 1 433 ? 31.285 17.954 -24.589 1.00 63.28 433 THR A C 1
ATOM 3241 O O . THR A 1 433 ? 32.163 18.207 -23.762 1.00 63.28 433 THR A O 1
ATOM 3244 N N . GLY A 1 434 ? 31.544 17.174 -25.642 1.00 66.62 434 GLY A N 1
ATOM 3245 C CA . GLY A 1 434 ? 32.835 16.507 -25.816 1.00 66.62 434 GLY A CA 1
ATOM 3246 C C . GLY A 1 434 ? 33.123 15.518 -24.679 1.00 66.62 434 GLY A C 1
ATOM 3247 O O . GLY A 1 434 ? 32.424 14.520 -24.535 1.00 66.62 434 GLY A O 1
ATOM 3248 N N . SER A 1 435 ? 34.167 15.782 -23.892 1.00 61.44 435 SER A N 1
ATOM 3249 C CA . SER A 1 435 ? 34.612 14.956 -22.756 1.00 61.44 435 SER A CA 1
ATOM 3250 C C . SER A 1 435 ? 34.425 15.628 -21.386 1.00 61.44 435 SER A C 1
ATOM 3252 O O . SER A 1 435 ? 34.874 15.086 -20.376 1.00 61.44 435 SER A O 1
ATOM 3254 N N . SER A 1 436 ? 33.758 16.787 -21.336 1.00 61.44 436 SER A N 1
ATOM 3255 C CA . SER A 1 436 ? 33.434 17.522 -20.107 1.00 61.44 436 SER A CA 1
ATOM 3256 C C . SER A 1 436 ? 31.948 17.387 -19.773 1.00 61.44 436 SER A C 1
ATOM 3258 O O . SER A 1 436 ? 31.113 17.241 -20.662 1.00 61.44 436 SER A O 1
ATOM 3260 N N . ARG A 1 437 ? 31.622 17.404 -18.477 1.00 69.12 437 ARG A N 1
ATOM 3261 C CA . ARG A 1 437 ? 30.245 17.411 -17.974 1.00 69.12 437 ARG A CA 1
ATOM 3262 C C . ARG A 1 437 ? 29.837 18.867 -17.743 1.00 69.12 437 ARG A C 1
ATOM 3264 O O . ARG A 1 437 ? 30.389 19.513 -16.856 1.00 69.12 437 ARG A O 1
ATOM 3271 N N . ASP A 1 438 ? 28.895 19.376 -18.534 1.00 71.19 438 ASP A N 1
ATOM 3272 C CA . ASP A 1 438 ? 28.739 20.829 -18.743 1.00 71.19 438 ASP A CA 1
ATOM 3273 C C . ASP A 1 438 ? 27.465 21.442 -18.165 1.00 71.19 438 ASP A C 1
ATOM 3275 O O . ASP A 1 438 ? 27.334 22.663 -18.103 1.00 71.19 438 ASP A O 1
ATOM 3279 N N . GLY A 1 439 ? 26.533 20.622 -17.689 1.00 81.94 439 GLY A N 1
ATOM 3280 C CA . GLY A 1 439 ? 25.312 21.115 -17.067 1.00 81.94 439 GLY A CA 1
ATOM 3281 C C . GLY A 1 439 ? 24.684 20.080 -16.156 1.00 81.94 439 GLY A C 1
ATOM 3282 O O . GLY A 1 439 ? 24.808 18.879 -16.391 1.00 81.94 439 GLY A O 1
ATOM 3283 N N . TYR A 1 440 ? 24.003 20.560 -15.119 1.00 86.50 440 TYR A N 1
ATOM 3284 C CA . TYR A 1 440 ? 23.184 19.749 -14.228 1.00 86.50 440 TYR A CA 1
ATOM 3285 C C . TYR A 1 440 ? 21.796 20.363 -14.157 1.00 86.50 440 TYR A C 1
ATOM 3287 O O . TYR A 1 440 ? 21.667 21.583 -14.055 1.00 86.50 440 TYR A O 1
ATOM 3295 N N . TYR A 1 441 ? 20.769 19.524 -14.203 1.00 87.31 441 TYR A N 1
ATOM 3296 C CA . TYR A 1 441 ? 19.386 19.976 -14.304 1.00 87.31 441 TYR A CA 1
ATOM 3297 C C . TYR A 1 441 ? 18.487 19.210 -13.344 1.00 87.31 441 TYR A C 1
ATOM 3299 O O . TYR A 1 441 ? 18.685 18.017 -13.105 1.00 87.31 441 TYR A O 1
ATOM 3307 N N . TYR A 1 442 ? 17.491 19.917 -12.822 1.00 88.12 442 TYR A N 1
ATOM 3308 C CA . TYR A 1 442 ? 16.370 19.376 -12.072 1.00 88.12 442 TYR A CA 1
ATOM 3309 C C . TYR A 1 442 ? 15.109 19.350 -12.942 1.00 88.12 442 TYR A C 1
ATOM 3311 O O . TYR A 1 442 ? 14.754 20.348 -13.577 1.00 88.12 442 TYR A O 1
ATOM 3319 N N . GLN A 1 443 ? 14.407 18.219 -12.899 1.00 85.62 443 GLN A N 1
ATOM 3320 C CA . GLN A 1 443 ? 13.124 17.985 -13.549 1.00 85.62 443 GLN A CA 1
ATOM 3321 C C . GLN A 1 443 ? 12.030 17.674 -12.531 1.00 85.62 443 GLN A C 1
ATOM 3323 O O . GLN A 1 443 ? 12.184 16.821 -11.656 1.00 85.62 443 GLN A O 1
ATOM 3328 N N . SER A 1 444 ? 10.877 18.323 -12.701 1.00 83.25 444 SER A N 1
ATOM 3329 C CA . SER A 1 444 ? 9.669 18.029 -11.931 1.00 83.25 444 SER A CA 1
ATOM 3330 C C . SER A 1 444 ? 8.673 17.214 -12.754 1.00 83.25 444 SER A C 1
ATOM 3332 O O . SER A 1 444 ? 8.343 17.571 -13.886 1.00 83.25 444 SER A O 1
ATOM 3334 N N . GLY A 1 445 ? 8.146 16.141 -12.159 1.00 70.94 445 GLY A N 1
ATOM 3335 C CA . GLY A 1 445 ? 6.874 15.533 -12.559 1.00 70.94 445 GLY A CA 1
ATOM 3336 C C . GLY A 1 445 ? 6.804 14.868 -13.939 1.00 70.94 445 GLY A C 1
ATOM 3337 O O . GLY A 1 445 ? 5.695 14.548 -14.379 1.00 70.94 445 GLY A O 1
ATOM 3338 N N . SER A 1 446 ? 7.924 14.686 -14.642 1.00 71.56 446 SER A N 1
ATOM 3339 C CA . SER A 1 446 ? 8.002 13.982 -15.928 1.00 71.56 446 SER A CA 1
ATOM 3340 C C . SER A 1 446 ? 9.398 13.410 -16.139 1.00 71.56 446 SER A C 1
ATOM 3342 O O . SER A 1 446 ? 10.380 14.086 -15.850 1.00 71.56 446 SER A O 1
ATOM 3344 N N . TYR A 1 447 ? 9.470 12.188 -16.665 1.00 79.62 447 TYR A N 1
ATOM 3345 C CA . TYR A 1 447 ? 10.728 11.578 -17.080 1.00 79.62 447 TYR A CA 1
ATOM 3346 C C . TYR A 1 447 ? 11.140 12.138 -18.437 1.00 79.62 447 TYR A C 1
ATOM 3348 O O . TYR A 1 447 ? 10.364 12.086 -19.393 1.00 79.62 447 TYR A O 1
ATOM 3356 N N . SER A 1 448 ? 12.363 12.640 -18.524 1.00 77.62 448 SER A N 1
ATOM 3357 C CA . SER A 1 448 ? 13.058 12.846 -19.785 1.00 77.62 448 SER A CA 1
ATOM 3358 C C . SER A 1 448 ? 14.532 12.533 -19.557 1.00 77.62 448 SER A C 1
ATOM 3360 O O . SER A 1 448 ? 15.133 13.112 -18.662 1.00 77.62 448 SER A O 1
ATOM 3362 N N . PRO A 1 449 ? 15.149 11.633 -20.330 1.00 68.06 449 PRO A N 1
ATOM 3363 C CA . PRO A 1 449 ? 16.566 11.309 -20.167 1.00 68.06 449 PRO A CA 1
ATOM 3364 C C . PRO A 1 449 ? 17.503 12.437 -20.634 1.00 68.06 449 PRO A C 1
ATOM 3366 O O . PRO A 1 449 ? 18.719 12.311 -20.517 1.00 68.06 449 PRO A O 1
ATOM 3369 N N . GLU A 1 450 ? 16.939 13.521 -21.167 1.00 76.69 450 GLU A N 1
ATOM 3370 C CA . GLU A 1 450 ? 17.638 14.701 -21.664 1.00 76.69 450 GLU A CA 1
ATOM 3371 C C . GLU A 1 450 ? 16.985 15.977 -21.107 1.00 76.69 450 GLU A C 1
ATOM 3373 O O . GLU A 1 450 ? 15.774 15.964 -20.816 1.00 76.69 450 GLU A O 1
ATOM 3378 N N . PRO A 1 451 ? 17.745 17.083 -20.970 1.00 74.44 451 PRO A N 1
ATOM 3379 C CA . PRO A 1 451 ? 17.175 18.353 -20.556 1.00 74.44 451 PRO A CA 1
ATOM 3380 C C . PRO A 1 451 ? 16.172 18.870 -21.582 1.00 74.44 451 PRO A C 1
ATOM 3382 O O . PRO A 1 451 ? 16.359 18.744 -22.791 1.00 74.44 451 PRO A O 1
ATOM 3385 N N . ARG A 1 452 ? 15.115 19.492 -21.081 1.00 79.25 452 ARG A N 1
ATOM 3386 C CA . ARG A 1 452 ? 14.047 20.121 -21.851 1.00 79.25 452 ARG A CA 1
ATOM 3387 C C . ARG A 1 452 ? 14.054 21.622 -21.612 1.00 79.25 452 ARG A C 1
ATOM 3389 O O . ARG A 1 452 ? 14.516 22.108 -20.576 1.00 79.25 452 ARG A O 1
ATOM 3396 N N . ASP A 1 453 ? 13.454 22.350 -22.545 1.00 71.69 453 ASP A N 1
ATOM 3397 C CA . ASP A 1 453 ? 13.154 23.764 -22.350 1.00 71.69 453 ASP A CA 1
ATOM 3398 C C . ASP A 1 453 ? 12.291 23.950 -21.092 1.00 71.69 453 ASP A C 1
ATOM 3400 O O . ASP A 1 453 ? 11.182 23.420 -20.991 1.00 71.69 453 ASP A O 1
ATOM 3404 N N . GLY A 1 454 ? 12.816 24.707 -20.124 1.00 72.19 454 GLY A N 1
ATOM 3405 C CA . GLY A 1 454 ? 12.163 24.976 -18.839 1.00 72.19 454 GLY A CA 1
ATOM 3406 C C . GLY A 1 454 ? 12.658 24.136 -17.658 1.00 72.19 454 GLY A C 1
ATOM 3407 O O . GLY A 1 454 ? 12.221 24.387 -16.534 1.00 72.19 454 GLY A O 1
ATOM 3408 N N . ASP A 1 455 ? 13.579 23.193 -17.868 1.00 83.19 455 ASP A N 1
ATOM 3409 C CA . ASP A 1 455 ? 14.246 22.512 -16.757 1.00 83.19 455 ASP A CA 1
ATOM 3410 C C . ASP A 1 455 ? 15.149 23.471 -15.976 1.00 83.19 455 ASP A C 1
ATOM 3412 O O . ASP A 1 455 ? 15.731 24.408 -16.527 1.00 83.19 455 ASP A O 1
ATOM 3416 N N . VAL A 1 456 ? 15.277 23.233 -14.670 1.00 87.44 456 VAL A N 1
ATOM 3417 C CA . VAL A 1 456 ? 15.962 24.158 -13.762 1.00 87.44 456 VAL A CA 1
ATOM 3418 C C . VAL A 1 456 ? 17.441 23.780 -13.666 1.00 87.44 456 VAL A C 1
ATOM 3420 O O . VAL A 1 456 ? 17.737 22.692 -13.168 1.00 87.44 456 VAL A O 1
ATOM 3423 N N . PRO A 1 457 ? 18.388 24.643 -14.080 1.00 89.31 457 PRO A N 1
ATOM 3424 C CA . PRO A 1 457 ? 19.807 24.388 -13.867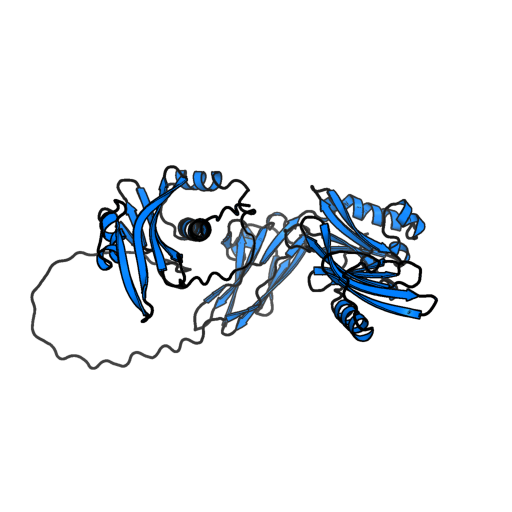 1.00 89.31 457 PRO A CA 1
ATOM 3425 C C . PRO A 1 457 ? 20.132 24.341 -12.372 1.00 89.31 457 PRO A C 1
ATOM 3427 O O . PRO A 1 457 ? 19.661 25.172 -11.594 1.00 89.31 457 PRO A O 1
ATOM 3430 N N . VAL A 1 458 ? 20.970 23.393 -11.971 1.00 89.75 458 VAL A N 1
ATOM 3431 C CA . VAL A 1 458 ? 21.473 23.250 -10.599 1.00 89.75 458 VAL A CA 1
ATOM 3432 C C . VAL A 1 458 ? 22.998 23.171 -10.604 1.00 89.75 458 VAL A C 1
ATOM 3434 O O . VAL A 1 458 ? 23.619 22.936 -11.639 1.00 89.75 458 VAL A O 1
ATOM 3437 N N . SER A 1 459 ? 23.636 23.385 -9.452 1.00 88.38 459 SER A N 1
ATOM 3438 C CA . SER A 1 459 ? 25.077 23.149 -9.340 1.00 88.38 459 SER A CA 1
ATOM 3439 C C . SER A 1 459 ? 25.383 21.648 -9.322 1.00 88.38 459 SER A C 1
ATOM 3441 O O . SER A 1 459 ? 24.557 20.833 -8.903 1.00 88.38 459 SER A O 1
ATOM 3443 N N . GLN A 1 460 ? 26.617 21.284 -9.681 1.00 86.75 460 GLN A N 1
ATOM 3444 C CA . GLN A 1 460 ? 27.129 19.925 -9.481 1.00 86.75 460 GLN A CA 1
ATOM 3445 C C . GLN A 1 460 ? 26.979 19.468 -8.026 1.00 86.75 460 GLN A C 1
ATOM 3447 O O . GLN A 1 460 ? 26.576 18.339 -7.775 1.00 86.75 460 GLN A O 1
ATOM 3452 N N . SER A 1 461 ? 27.278 20.349 -7.063 1.00 86.56 461 SER A N 1
ATOM 3453 C CA . SER A 1 461 ? 27.173 20.022 -5.640 1.00 86.56 461 SER A CA 1
ATOM 3454 C C . SER A 1 461 ? 25.741 19.691 -5.228 1.00 86.56 461 SER A C 1
ATOM 3456 O O . SER A 1 461 ? 25.541 18.739 -4.483 1.00 86.56 461 SER A O 1
ATOM 3458 N N . THR A 1 462 ? 24.748 20.421 -5.745 1.00 87.62 462 THR A N 1
ATOM 3459 C CA . THR A 1 462 ? 23.331 20.133 -5.504 1.00 87.62 462 THR A CA 1
ATOM 3460 C C . THR A 1 462 ? 22.899 18.835 -6.174 1.00 87.62 462 THR A C 1
ATOM 3462 O O . THR A 1 462 ? 22.189 18.053 -5.553 1.00 87.62 462 THR A O 1
ATOM 3465 N N . PHE A 1 463 ? 23.331 18.577 -7.411 1.00 87.12 463 PHE A N 1
ATOM 3466 C CA . PHE A 1 463 ? 23.075 17.296 -8.071 1.00 87.12 463 PHE A CA 1
ATOM 3467 C C . PHE A 1 463 ? 23.616 16.133 -7.228 1.00 87.12 463 PHE A C 1
ATOM 3469 O O . PHE A 1 463 ? 22.858 15.250 -6.837 1.00 87.12 463 PHE A O 1
ATOM 3476 N N . SER A 1 464 ? 24.905 16.170 -6.880 1.00 86.25 464 SER A N 1
ATOM 3477 C CA . SER A 1 464 ? 25.554 15.098 -6.124 1.00 86.25 464 SER A CA 1
ATOM 3478 C C . SER A 1 464 ? 24.949 14.916 -4.735 1.00 86.25 464 SER A C 1
ATOM 3480 O O . SER A 1 464 ? 24.747 13.781 -4.318 1.00 86.25 464 SER A O 1
ATOM 3482 N N . SER A 1 465 ? 24.615 16.001 -4.025 1.00 88.25 465 SER A N 1
ATOM 3483 C CA . SER A 1 465 ? 24.010 15.890 -2.694 1.00 88.25 465 SER A CA 1
ATOM 3484 C C . SER A 1 465 ? 22.627 15.247 -2.749 1.00 88.25 465 SER A C 1
ATOM 3486 O O . SER A 1 465 ? 22.304 14.429 -1.899 1.00 88.25 465 SER A O 1
ATOM 3488 N N . ARG A 1 466 ? 21.814 15.584 -3.756 1.00 86.88 466 ARG A N 1
ATOM 3489 C CA . ARG A 1 466 ? 20.455 15.050 -3.906 1.00 86.88 466 ARG A CA 1
ATOM 3490 C C . ARG A 1 466 ? 20.438 13.584 -4.317 1.00 86.88 466 ARG A C 1
ATOM 3492 O O . ARG A 1 466 ? 19.633 12.826 -3.789 1.00 86.88 466 ARG A O 1
ATOM 3499 N N . VAL A 1 467 ? 21.339 13.186 -5.213 1.00 86.38 467 VAL A N 1
ATOM 3500 C CA . VAL A 1 467 ? 21.539 11.774 -5.571 1.00 86.38 467 VAL A CA 1
ATOM 3501 C C . VAL A 1 467 ? 21.967 10.981 -4.336 1.00 86.38 467 VAL A C 1
ATOM 3503 O O . VAL A 1 467 ? 21.289 10.030 -3.959 1.00 86.38 467 VAL A O 1
ATOM 3506 N N . TYR A 1 468 ? 22.986 11.460 -3.618 1.00 87.62 468 TYR A N 1
ATOM 3507 C CA . TYR A 1 468 ? 23.472 10.827 -2.391 1.00 87.62 468 TYR A CA 1
ATOM 3508 C C . TYR A 1 468 ? 22.399 10.730 -1.292 1.00 87.62 468 TYR A C 1
ATOM 3510 O O . TYR A 1 468 ? 22.276 9.717 -0.605 1.00 87.62 468 TYR A O 1
ATOM 3518 N N . GLU A 1 469 ? 21.573 11.766 -1.113 1.00 87.31 469 GLU A N 1
ATOM 3519 C CA . GLU A 1 469 ? 20.422 11.721 -0.201 1.00 87.31 469 GLU A CA 1
ATOM 3520 C C . GLU A 1 469 ? 19.453 10.585 -0.563 1.00 87.31 469 GLU A C 1
ATOM 3522 O O . GLU A 1 469 ? 18.925 9.933 0.337 1.00 87.31 469 GLU A O 1
ATOM 3527 N N . ARG A 1 470 ? 19.230 10.322 -1.858 1.00 86.50 470 ARG A N 1
ATOM 3528 C CA . ARG A 1 470 ? 18.337 9.250 -2.323 1.00 86.50 470 ARG A CA 1
ATOM 3529 C C . ARG A 1 470 ? 18.957 7.865 -2.203 1.00 86.50 470 ARG A C 1
ATOM 3531 O O . ARG A 1 470 ? 18.275 6.971 -1.704 1.00 86.50 470 ARG A O 1
ATOM 3538 N N . GLU A 1 471 ? 20.231 7.700 -2.538 1.00 87.50 471 GLU A N 1
ATOM 3539 C CA . GLU A 1 471 ? 20.984 6.458 -2.299 1.00 87.50 471 GLU A CA 1
ATOM 3540 C C . GLU A 1 471 ? 20.902 6.018 -0.824 1.00 87.50 471 GLU A C 1
ATOM 3542 O O . GLU A 1 471 ? 20.652 4.852 -0.525 1.00 87.50 471 GLU A O 1
ATOM 3547 N N . ASN A 1 472 ? 20.985 6.964 0.121 1.00 87.00 472 ASN A N 1
ATOM 3548 C CA . ASN A 1 472 ? 20.851 6.687 1.560 1.00 87.00 472 ASN A CA 1
ATOM 3549 C C . ASN A 1 472 ? 19.438 6.265 2.003 1.00 87.00 472 ASN A C 1
ATOM 3551 O O . ASN A 1 472 ? 19.237 5.885 3.158 1.00 87.00 472 ASN A O 1
ATOM 3555 N N . THR A 1 473 ? 18.448 6.336 1.113 1.00 89.88 473 THR A N 1
ATOM 3556 C CA . THR A 1 473 ? 17.091 5.835 1.366 1.00 89.88 473 THR A CA 1
ATOM 3557 C C . THR A 1 473 ? 16.832 4.473 0.737 1.00 89.88 473 THR A C 1
ATOM 3559 O O . THR A 1 473 ? 15.719 3.968 0.872 1.00 89.88 473 THR A O 1
ATOM 3562 N N . VAL A 1 474 ? 17.818 3.857 0.074 1.00 88.62 474 VAL A N 1
ATOM 3563 C CA . VAL A 1 474 ? 17.661 2.526 -0.522 1.00 88.62 474 VAL A CA 1
ATOM 3564 C C . VAL A 1 474 ? 17.340 1.497 0.562 1.00 88.62 474 VAL A C 1
ATOM 3566 O O . VAL A 1 474 ? 18.013 1.378 1.585 1.00 88.62 474 VAL A O 1
ATOM 3569 N N . PHE A 1 475 ? 16.263 0.759 0.329 1.00 85.88 475 PHE A N 1
ATOM 3570 C CA . PHE A 1 475 ? 15.715 -0.253 1.207 1.00 85.88 475 PHE A CA 1
ATOM 3571 C C . PHE A 1 475 ? 16.106 -1.644 0.717 1.00 85.88 475 PHE A C 1
ATOM 3573 O O . PHE A 1 475 ? 15.917 -1.990 -0.449 1.00 85.88 475 PHE A O 1
ATOM 3580 N N . GLN A 1 476 ? 16.595 -2.472 1.635 1.00 85.31 476 GLN A N 1
ATOM 3581 C CA . GLN A 1 476 ? 16.945 -3.852 1.339 1.00 85.31 476 GLN A CA 1
ATOM 3582 C C . GLN A 1 476 ? 15.746 -4.773 1.584 1.00 85.31 476 GLN A C 1
ATOM 3584 O O . GLN A 1 476 ? 15.275 -4.918 2.712 1.00 85.31 476 GLN A O 1
ATOM 3589 N N . LEU A 1 477 ? 15.258 -5.412 0.519 1.00 82.56 477 LEU A N 1
ATOM 3590 C CA . LEU A 1 477 ? 14.183 -6.398 0.609 1.00 82.56 477 LEU A CA 1
ATOM 3591 C C . LEU A 1 477 ? 14.682 -7.702 1.235 1.00 82.56 477 LEU A C 1
ATOM 3593 O O . LEU A 1 477 ? 15.762 -8.196 0.909 1.00 82.56 477 LEU A O 1
ATOM 3597 N N . LEU A 1 478 ? 13.846 -8.300 2.083 1.00 81.00 478 LEU A N 1
ATOM 3598 C CA . LEU A 1 478 ? 14.008 -9.691 2.485 1.00 81.00 478 LEU A CA 1
ATOM 3599 C C . LEU A 1 478 ? 13.397 -10.577 1.395 1.00 81.00 478 LEU A C 1
ATOM 3601 O O . LEU A 1 478 ? 12.182 -10.582 1.202 1.00 81.00 478 LEU A O 1
ATOM 3605 N N . LEU A 1 479 ? 14.245 -11.293 0.663 1.00 85.50 479 LEU A N 1
ATOM 3606 C CA . LEU A 1 479 ? 13.833 -12.073 -0.500 1.00 85.50 479 LEU A CA 1
ATOM 3607 C C . LEU A 1 479 ? 13.552 -13.532 -0.131 1.00 85.50 479 LEU A C 1
ATOM 3609 O O . LEU A 1 479 ? 14.300 -14.158 0.619 1.00 85.50 479 LEU A O 1
ATOM 3613 N N . THR A 1 480 ? 12.511 -14.096 -0.737 1.00 86.75 480 THR A N 1
ATOM 3614 C CA . THR A 1 480 ? 12.283 -15.543 -0.794 1.00 86.75 480 THR A CA 1
ATOM 3615 C C . THR A 1 480 ? 12.970 -16.091 -2.038 1.00 86.75 480 THR A C 1
ATOM 3617 O O . THR A 1 480 ? 12.719 -15.606 -3.139 1.00 86.75 480 THR A O 1
ATOM 3620 N N . GLN A 1 481 ? 13.844 -17.087 -1.890 1.00 89.00 481 GLN A N 1
ATOM 3621 C CA . GLN A 1 481 ? 14.529 -17.691 -3.033 1.00 89.00 481 GLN A CA 1
ATOM 3622 C C . GLN A 1 481 ? 13.528 -18.371 -3.975 1.00 89.00 481 GLN A C 1
ATOM 3624 O O . GLN A 1 481 ? 12.665 -19.136 -3.539 1.00 89.00 481 GLN A O 1
ATOM 3629 N N . ILE A 1 482 ? 13.668 -18.123 -5.277 1.00 87.50 482 ILE A N 1
ATOM 3630 C CA . ILE A 1 482 ? 12.968 -18.897 -6.300 1.00 87.50 482 ILE A CA 1
ATOM 3631 C C . ILE A 1 482 ? 13.709 -20.232 -6.422 1.00 87.50 482 ILE A C 1
ATOM 3633 O O . ILE A 1 482 ? 14.843 -20.270 -6.895 1.00 87.50 482 ILE A O 1
ATOM 3637 N N . ALA A 1 483 ? 13.086 -21.299 -5.912 1.00 70.50 483 ALA A N 1
ATOM 3638 C CA . ALA A 1 483 ? 13.599 -22.670 -5.991 1.00 70.50 483 ALA A CA 1
ATOM 3639 C C . ALA A 1 483 ? 13.705 -23.176 -7.430 1.00 70.50 483 ALA A C 1
ATOM 3641 O O . ALA A 1 483 ? 12.795 -22.825 -8.220 1.00 70.50 483 ALA A O 1
#

Mean predicted aligned error: 19.51 Å

Nearest PDB structures (foldseek):
  2v9t-assembly1_A  TM=6.649E-01  e=6.136E-04  Homo sapiens
  7ltw-assembly1_A  TM=6.609E-01  e=1.143E-03  Mus musculus
  1xau-assembly1_A  TM=5.926E-01  e=3.573E-03  Mus musculus
  5d72-assembly2_N  TM=3.646E-01  e=4.496E-04  Homo sapiens
  5c7x-assembly2_N  TM=3.761E-01  e=1.481E-03  Homo sapiens

Solvent-accessible surface area (backbone atoms only — not comparable to full-atom values): 27843 Å² total; per-residue (Å²): 134,90,77,81,77,76,57,71,64,62,59,53,54,53,54,49,47,52,52,54,54,48,51,69,72,70,63,80,70,91,66,62,72,77,51,59,59,40,49,65,67,73,61,59,98,78,80,83,87,83,81,82,80,96,70,92,77,84,75,94,60,89,82,69,58,50,54,26,34,39,30,79,90,79,72,38,54,36,43,44,50,74,46,83,42,79,76,52,99,43,32,37,38,35,38,33,32,37,35,33,64,55,97,57,39,84,43,75,44,71,52,31,38,38,38,42,34,47,48,100,86,70,51,77,49,75,51,28,26,40,64,88,64,49,80,44,50,68,73,52,57,79,46,36,66,61,62,76,44,60,90,27,49,78,42,82,47,66,88,66,95,73,87,88,86,83,90,87,88,86,90,89,87,83,89,85,91,80,83,91,73,87,80,77,79,84,73,83,75,79,80,78,83,59,47,63,48,29,43,77,78,38,58,34,67,60,49,55,40,46,64,57,32,71,54,72,40,47,38,42,55,46,57,44,80,44,71,46,66,30,30,28,41,72,86,68,51,77,37,49,55,70,55,46,42,70,77,30,74,74,43,42,79,44,86,41,90,89,37,34,38,40,41,32,40,34,41,61,84,46,40,48,23,23,42,25,45,38,31,33,26,73,36,39,70,36,70,45,58,65,16,38,32,25,43,42,66,53,65,68,54,39,36,72,60,56,48,51,55,33,51,29,57,75,74,68,39,48,37,43,70,49,15,55,78,68,75,42,36,34,45,45,50,54,28,89,41,45,19,35,40,69,47,47,59,66,71,84,60,65,49,26,43,38,31,27,58,34,85,41,51,84,88,44,61,59,36,37,23,36,31,29,38,66,58,95,71,39,72,39,80,70,47,70,16,40,100,44,36,38,33,29,44,29,76,84,48,32,38,39,35,41,31,44,58,86,79,78,26,41,39,41,36,36,26,42,54,52,96,96,40,70,41,36,53,38,32,39,38,37,43,52,59,94,94,45,79,74,46,30,36,43,36,73,64,52,82,63,102,59,92,55,96,85,52,44,77,47,52,66,68,56,51,52,51,53,51,52,57,51,60,77,33,56,38,77,79,79,62,48,71,62,113